Protein AF-Q5MGA3-F1 (afdb_monomer)

Mean predicted aligned error: 20.54 Å

pLDDT: mean 70.96, std 16.06, range [31.53, 93.5]

Foldseek 3Di:
DLLVLLVLLLVLLCQQAVDPPDRVDDDDPVLNVLSVLLNVLSVVVNVLVVVVLDDPVLSVLSNVLSNVLSVQLVVLSVQLVPDPDPVSVVVSNVSNSVSSNVSSVSSVVSVVVSVVSNVVVVVVCPPDDDDDDPVQPPPPHDPDPPDPDCPPVLVVVLCQQVVCLQPVDDDDDDDDDDPPPCSVVSVVVNCPDPVNVVSDLDDDDDDQDPDDPDDPQLVRLQVLLCVLCVLPPDDDDDDRDPDNVVSVVSSVCSSALEPPCPLVVQVVCLQDQEDEAEDDDDPRPGAHEYDLSNVVRLRHAEYHYNEEHEYRAHPAANANHAYDARYADDPPSCVSDQQYQYDEYEYEDPDADEPAPQQSNQNHQEYEYAYDDDPDAHDYDDPNRHHPNHNYYHYHPHPDDPVNVD

Structure (mmCIF, N/CA/C/O backbone):
data_AF-Q5MGA3-F1
#
_entry.id   AF-Q5MGA3-F1
#
loop_
_atom_site.group_PDB
_atom_site.id
_atom_site.type_symbol
_atom_site.label_atom_id
_atom_site.label_alt_id
_atom_site.label_comp_id
_atom_site.label_asym_id
_atom_site.label_entity_id
_atom_site.label_seq_id
_atom_site.pdbx_PDB_ins_code
_atom_site.Cartn_x
_atom_site.Cartn_y
_atom_site.Cartn_z
_atom_site.occupancy
_atom_site.B_iso_or_equiv
_atom_site.auth_seq_id
_atom_site.auth_comp_id
_atom_site.auth_asym_id
_atom_site.auth_atom_id
_atom_site.pdbx_PDB_model_num
ATOM 1 N N . MET A 1 1 ? 7.172 15.298 -18.989 1.00 65.19 1 MET A N 1
ATOM 2 C CA . MET A 1 1 ? 7.940 14.790 -20.156 1.00 65.19 1 MET A CA 1
ATOM 3 C C . MET A 1 1 ? 9.446 15.004 -20.006 1.00 65.19 1 MET A C 1
ATOM 5 O O . MET A 1 1 ? 10.179 14.067 -20.277 1.00 65.19 1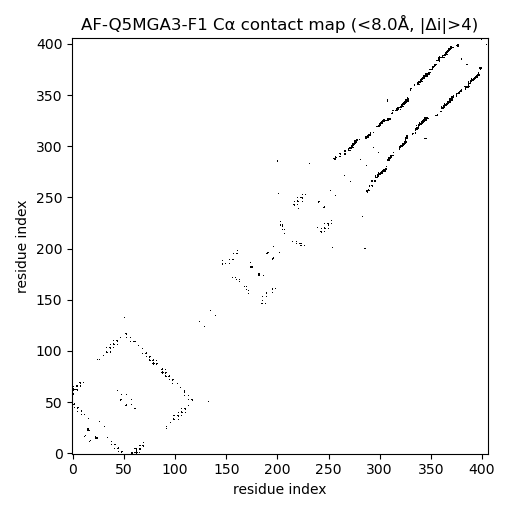 MET A O 1
ATOM 9 N N . ALA A 1 2 ? 9.919 16.161 -19.526 1.00 76.12 2 ALA A N 1
ATOM 10 C CA . ALA A 1 2 ? 11.350 16.419 -19.299 1.00 76.12 2 ALA A CA 1
ATOM 11 C C . ALA A 1 2 ? 12.043 15.404 -18.373 1.00 76.12 2 ALA A C 1
ATOM 13 O O . ALA A 1 2 ? 13.141 14.952 -18.671 1.00 76.12 2 ALA A O 1
ATOM 14 N N . CYS A 1 3 ? 11.366 14.981 -17.298 1.00 76.81 3 CYS A N 1
ATOM 15 C CA . CYS A 1 3 ? 11.883 13.967 -16.373 1.00 76.81 3 CYS A CA 1
ATOM 16 C C . CYS A 1 3 ? 12.154 12.619 -17.067 1.00 76.81 3 CYS A C 1
ATOM 18 O O . CYS A 1 3 ? 13.156 11.972 -16.783 1.00 76.81 3 CYS A O 1
ATOM 20 N N . VAL A 1 4 ? 11.301 12.220 -18.018 1.00 76.88 4 VAL A N 1
ATOM 21 C CA . VAL A 1 4 ? 11.466 10.964 -18.770 1.00 76.88 4 VAL A CA 1
ATOM 22 C C . VAL A 1 4 ? 12.689 11.044 -19.682 1.00 76.88 4 VAL A C 1
ATOM 24 O O . VAL A 1 4 ? 13.518 10.144 -19.642 1.00 76.88 4 VAL A O 1
ATOM 27 N N . ALA A 1 5 ? 12.841 12.144 -20.426 1.00 79.19 5 ALA A N 1
ATOM 28 C CA . ALA A 1 5 ? 13.996 12.362 -21.297 1.0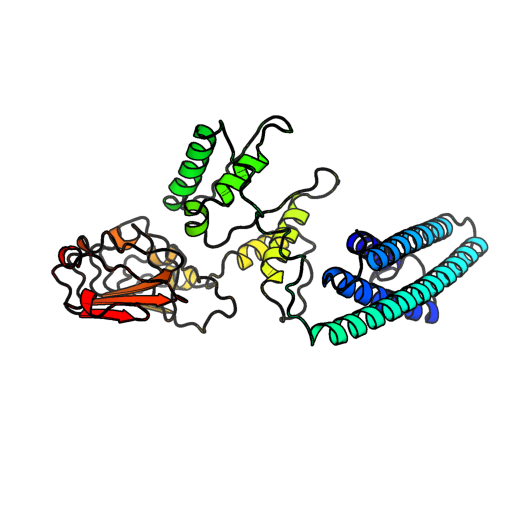0 79.19 5 ALA A CA 1
ATOM 29 C C . ALA A 1 5 ? 15.316 12.427 -20.503 1.00 79.19 5 ALA A C 1
ATOM 31 O O . ALA A 1 5 ? 16.281 11.761 -20.854 1.00 79.19 5 ALA A O 1
ATOM 32 N N . LEU A 1 6 ? 15.344 13.138 -19.367 1.00 85.62 6 LEU A N 1
ATOM 33 C CA . LEU A 1 6 ? 16.515 13.151 -18.479 1.00 85.62 6 LEU A CA 1
ATOM 34 C C . LEU A 1 6 ? 16.838 11.762 -17.919 1.00 85.62 6 LEU A C 1
ATOM 36 O O . LEU A 1 6 ? 18.006 11.407 -17.805 1.00 85.62 6 LEU A O 1
ATOM 40 N N . THR A 1 7 ? 15.818 10.978 -17.561 1.00 82.12 7 THR A N 1
ATOM 41 C CA . THR A 1 7 ? 16.013 9.618 -17.037 1.00 82.12 7 THR A CA 1
ATOM 42 C C . THR A 1 7 ? 16.616 8.700 -18.097 1.00 82.12 7 THR A C 1
ATOM 44 O O . THR A 1 7 ? 17.499 7.912 -17.765 1.00 82.12 7 THR A O 1
ATOM 47 N N . SER A 1 8 ? 16.173 8.833 -19.351 1.00 83.12 8 SER A N 1
ATOM 48 C CA . SER A 1 8 ? 16.707 8.092 -20.496 1.00 83.12 8 SER A CA 1
ATOM 49 C C . SER A 1 8 ? 18.181 8.440 -20.730 1.00 83.12 8 SER A C 1
ATOM 51 O O . SER A 1 8 ? 19.041 7.582 -20.539 1.00 83.12 8 SER A O 1
ATOM 53 N N . LEU A 1 9 ? 18.500 9.729 -20.896 1.00 86.31 9 LEU A N 1
ATOM 54 C CA . LEU A 1 9 ? 19.878 10.213 -21.032 1.00 86.31 9 LEU A CA 1
ATOM 55 C C . LEU A 1 9 ? 20.798 9.754 -19.882 1.00 86.31 9 LEU A C 1
ATOM 57 O O . LEU A 1 9 ? 21.919 9.299 -20.111 1.00 86.31 9 LEU A O 1
ATOM 61 N N . ILE A 1 10 ? 20.340 9.845 -18.628 1.00 84.25 10 ILE A N 1
ATOM 62 C CA . ILE A 1 10 ? 21.098 9.390 -17.449 1.00 84.25 10 ILE A CA 1
ATOM 63 C C . ILE A 1 10 ? 21.344 7.875 -17.497 1.00 84.25 10 ILE A C 1
ATOM 65 O O . ILE A 1 10 ? 22.423 7.420 -17.104 1.00 84.25 10 ILE A O 1
ATOM 69 N N . ALA A 1 11 ? 20.363 7.084 -17.939 1.00 81.81 11 ALA A N 1
ATOM 70 C CA . ALA A 1 11 ? 20.507 5.640 -18.087 1.00 81.81 11 ALA A CA 1
ATOM 71 C C . ALA A 1 11 ? 21.522 5.298 -19.185 1.00 81.81 11 ALA A C 1
ATOM 73 O O . ALA A 1 11 ? 22.436 4.513 -18.926 1.00 81.81 11 ALA A O 1
ATOM 74 N N . THR A 1 12 ? 21.437 5.959 -20.340 1.00 81.94 12 THR A N 1
ATOM 75 C CA . THR A 1 12 ? 22.392 5.839 -21.450 1.00 81.94 12 THR A CA 1
ATOM 76 C C . THR A 1 12 ? 23.810 6.174 -20.983 1.00 81.94 12 THR A C 1
ATOM 78 O O . THR A 1 12 ? 24.732 5.378 -21.151 1.00 81.94 12 THR A O 1
ATOM 81 N N . MET A 1 13 ? 23.992 7.266 -20.235 1.00 81.19 13 MET A N 1
ATOM 82 C CA . MET A 1 13 ? 25.298 7.606 -19.661 1.00 81.19 13 MET A CA 1
ATOM 83 C C . MET A 1 13 ? 25.831 6.556 -18.670 1.00 81.19 13 MET A C 1
ATOM 85 O O . MET A 1 13 ? 27.031 6.275 -18.649 1.00 81.19 13 MET A O 1
ATOM 89 N N . LYS A 1 14 ? 24.965 5.972 -17.830 1.00 79.62 14 LYS A N 1
ATOM 90 C CA . LYS A 1 14 ? 25.375 4.928 -16.874 1.00 79.62 14 LYS A CA 1
ATOM 91 C C . LYS A 1 14 ? 25.804 3.648 -17.577 1.00 79.62 14 LYS A C 1
ATOM 93 O O . LYS A 1 14 ? 26.812 3.057 -17.190 1.00 79.62 14 LYS A O 1
ATOM 98 N N . LEU A 1 15 ? 25.025 3.226 -18.570 1.00 77.50 15 LEU A N 1
ATOM 99 C CA . LEU A 1 15 ? 25.249 1.991 -19.311 1.00 77.50 15 LEU A CA 1
ATOM 100 C C . LEU A 1 15 ? 26.531 2.044 -20.137 1.00 77.50 15 LEU A C 1
ATOM 102 O O . LEU A 1 15 ? 27.230 1.037 -20.210 1.00 77.50 15 LEU A O 1
ATOM 106 N N . GLU A 1 16 ? 26.844 3.202 -20.710 1.00 75.19 16 GLU A N 1
ATOM 107 C CA . GLU A 1 16 ? 27.935 3.338 -21.675 1.00 75.19 16 GLU A CA 1
ATOM 108 C C . GLU A 1 16 ? 29.263 3.742 -21.018 1.00 75.19 16 GLU A C 1
ATOM 110 O O . GLU A 1 16 ? 30.326 3.292 -21.453 1.00 75.19 16 GLU A O 1
ATOM 115 N N . PHE A 1 17 ? 29.223 4.513 -19.919 1.00 73.88 17 PHE A N 1
ATOM 116 C CA . PHE A 1 17 ? 30.431 5.104 -19.324 1.00 73.88 17 PHE A CA 1
ATOM 117 C C . PHE A 1 17 ? 30.725 4.721 -17.866 1.00 73.88 17 PHE A C 1
ATOM 119 O O . PHE A 1 17 ? 31.866 4.863 -17.433 1.00 73.88 17 PHE A O 1
ATOM 126 N N . LEU A 1 18 ? 29.740 4.267 -17.079 1.00 66.88 18 LEU A N 1
ATOM 127 C CA . LEU A 1 18 ? 29.891 4.081 -15.621 1.00 66.88 18 LEU A CA 1
ATOM 128 C C . LEU A 1 18 ? 29.802 2.614 -15.162 1.00 66.88 18 LEU A C 1
ATOM 130 O O . LEU A 1 18 ? 29.643 2.358 -13.965 1.00 66.88 18 LEU A O 1
ATOM 134 N N . GLN A 1 19 ? 29.909 1.639 -16.072 1.00 64.19 19 GLN A N 1
ATOM 135 C CA . GLN A 1 19 ? 29.886 0.226 -15.685 1.00 64.19 19 GLN A CA 1
ATOM 136 C C . GLN A 1 19 ? 31.168 -0.193 -14.932 1.00 64.19 19 GLN A C 1
ATOM 138 O O . GLN A 1 19 ? 32.265 0.061 -15.429 1.00 64.19 19 GLN A O 1
ATOM 143 N N . PRO A 1 20 ? 31.064 -0.888 -13.776 1.00 49.16 20 PRO A N 1
ATOM 144 C CA . PRO A 1 20 ? 32.208 -1.171 -12.898 1.00 49.16 20 PRO A CA 1
ATOM 145 C C . PRO A 1 20 ? 33.305 -2.057 -13.499 1.00 49.16 20 PRO A C 1
ATOM 147 O O . PRO A 1 20 ? 34.443 -1.986 -13.047 1.00 49.16 20 PRO A O 1
ATOM 150 N N . ASN A 1 21 ? 32.967 -2.905 -14.478 1.00 48.94 21 ASN A N 1
ATOM 151 C CA . ASN A 1 21 ? 33.844 -3.999 -14.906 1.00 48.94 21 ASN A CA 1
ATOM 152 C C . ASN A 1 21 ? 34.316 -3.914 -16.368 1.00 48.94 21 ASN A C 1
ATOM 154 O O . ASN A 1 21 ? 35.227 -4.662 -16.710 1.00 48.94 21 ASN A O 1
ATOM 158 N N . ASN A 1 22 ? 33.739 -3.043 -17.215 1.00 52.38 22 ASN A N 1
ATOM 159 C CA . ASN A 1 22 ? 34.239 -2.757 -18.573 1.00 52.38 22 ASN A CA 1
ATOM 160 C C . ASN A 1 22 ? 33.466 -1.579 -19.230 1.00 52.38 22 ASN A C 1
ATOM 162 O O . ASN A 1 22 ? 32.381 -1.812 -19.771 1.00 52.38 22 ASN A O 1
ATOM 166 N N . PRO A 1 23 ? 33.936 -0.317 -19.188 1.00 59.00 23 PRO A N 1
ATOM 167 C CA . PRO A 1 23 ? 33.303 0.752 -19.965 1.00 59.00 23 PRO A CA 1
ATOM 168 C C . PRO A 1 23 ? 33.472 0.470 -21.467 1.00 59.00 23 PRO A C 1
ATOM 170 O O . PRO A 1 23 ? 34.560 0.110 -21.913 1.00 59.00 23 PRO A O 1
ATOM 173 N N . ARG A 1 24 ? 32.400 0.623 -22.259 1.00 58.84 24 ARG A N 1
ATOM 174 C CA . ARG A 1 24 ? 32.418 0.329 -23.710 1.00 58.84 24 ARG A CA 1
ATOM 175 C C . ARG A 1 24 ? 33.374 1.236 -24.488 1.00 58.84 24 ARG A C 1
ATOM 177 O O . ARG A 1 24 ? 33.885 0.838 -25.532 1.00 58.84 24 ARG A O 1
ATOM 184 N N . VAL A 1 25 ? 33.640 2.427 -23.956 1.00 61.72 25 VAL A N 1
ATOM 185 C CA . VAL A 1 25 ? 34.595 3.399 -24.490 1.00 61.72 25 VAL A CA 1
ATOM 186 C C . VAL A 1 25 ? 35.642 3.684 -23.413 1.00 61.72 25 VAL A C 1
ATOM 188 O O . VAL A 1 25 ? 35.304 4.152 -22.326 1.00 61.72 25 VAL A O 1
ATOM 191 N N . SER A 1 26 ? 36.916 3.397 -23.699 1.00 59.28 26 SER A N 1
ATOM 192 C CA . SER A 1 26 ? 38.030 3.817 -22.841 1.00 59.28 26 SER A CA 1
ATOM 193 C C . SER A 1 26 ? 38.243 5.314 -23.038 1.00 59.28 26 SER A C 1
ATOM 195 O O . SER A 1 26 ? 38.605 5.765 -24.123 1.00 59.28 26 SER A O 1
ATOM 197 N N . LEU A 1 27 ? 37.939 6.077 -21.997 1.00 63.12 27 LEU A N 1
ATOM 198 C CA . LEU A 1 27 ? 38.057 7.525 -21.972 1.00 63.12 27 LEU A CA 1
ATOM 199 C C . LEU A 1 27 ? 39.244 7.921 -21.093 1.00 63.12 27 LEU A C 1
ATOM 201 O O . LEU A 1 27 ? 39.530 7.242 -20.105 1.00 63.12 27 LEU A O 1
ATOM 205 N N . ASP A 1 28 ? 39.930 9.002 -21.461 1.00 66.12 28 ASP A N 1
ATOM 206 C CA . ASP A 1 28 ? 41.010 9.561 -20.650 1.00 66.12 28 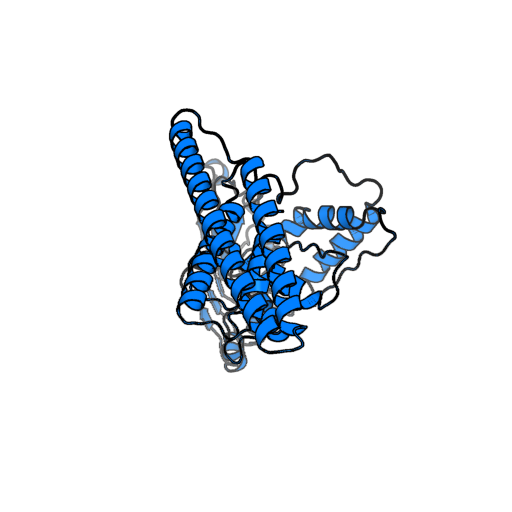ASP A CA 1
ATOM 207 C C . ASP A 1 28 ? 40.492 10.155 -19.321 1.00 66.12 28 ASP A C 1
ATOM 209 O O . ASP A 1 28 ? 39.285 10.285 -19.074 1.00 66.12 28 ASP A O 1
ATOM 213 N N . ASP A 1 29 ? 41.421 10.497 -18.428 1.00 65.12 29 ASP A N 1
ATOM 214 C CA . ASP A 1 29 ? 41.095 11.006 -17.092 1.00 65.12 29 ASP A CA 1
ATOM 215 C C . ASP A 1 29 ? 40.294 12.326 -17.131 1.00 65.12 29 ASP A C 1
ATOM 217 O O . ASP A 1 29 ? 39.472 12.582 -16.245 1.00 65.12 29 ASP A O 1
ATOM 221 N N . GLU A 1 30 ? 40.473 13.145 -18.171 1.00 64.56 30 GLU A N 1
ATOM 222 C CA . GLU A 1 30 ? 39.774 14.421 -18.362 1.00 64.56 30 GLU A CA 1
ATOM 223 C C . GLU A 1 30 ? 38.313 14.200 -18.791 1.00 64.56 30 GLU A C 1
ATOM 225 O O . GLU A 1 30 ? 37.381 14.763 -18.208 1.00 64.56 30 GLU A O 1
ATOM 230 N N . ALA A 1 31 ? 38.081 13.285 -19.728 1.00 64.44 31 ALA A N 1
ATOM 231 C CA . ALA A 1 31 ? 36.763 12.840 -20.159 1.00 64.44 31 ALA A CA 1
ATOM 232 C C . ALA A 1 31 ? 35.966 12.185 -19.017 1.00 64.44 31 ALA A C 1
ATOM 234 O O . ALA A 1 31 ? 34.761 12.418 -18.876 1.00 64.44 31 ALA A O 1
ATOM 235 N N . SER A 1 32 ? 36.638 11.426 -18.147 1.00 68.94 32 SER A N 1
ATOM 236 C CA . SER A 1 32 ? 36.038 10.825 -16.948 1.00 68.94 32 SER A CA 1
ATOM 237 C C . SER A 1 32 ? 35.524 11.878 -15.955 1.00 68.94 32 SER A C 1
ATOM 239 O O . SER A 1 32 ? 34.440 11.733 -15.374 1.00 68.94 32 SER A O 1
ATOM 241 N N . LEU A 1 33 ? 36.262 12.980 -15.777 1.00 69.06 33 LEU A N 1
ATOM 242 C CA . LEU A 1 33 ? 35.841 14.110 -14.942 1.00 69.06 33 LEU A CA 1
ATOM 243 C C . LEU A 1 33 ? 34.650 14.858 -15.552 1.00 69.06 33 LEU A C 1
ATOM 245 O O . LEU A 1 33 ? 33.689 15.164 -14.835 1.00 69.06 33 LEU A O 1
ATOM 249 N N . SER A 1 34 ? 34.673 15.092 -16.864 1.00 69.00 34 SER A N 1
ATOM 250 C CA . SER A 1 34 ? 33.577 15.733 -17.601 1.00 69.00 34 SER A CA 1
ATOM 251 C C . SER A 1 34 ? 32.277 14.927 -17.518 1.00 69.00 34 SER A C 1
ATOM 253 O O . SER A 1 34 ? 31.220 15.494 -17.239 1.00 69.00 34 SER A O 1
ATOM 255 N N . ILE A 1 35 ? 32.348 13.596 -17.619 1.00 77.50 35 ILE A N 1
ATOM 256 C CA . ILE A 1 35 ? 31.186 12.704 -17.465 1.00 77.50 35 ILE A CA 1
ATOM 257 C C . ILE A 1 35 ? 30.608 12.767 -16.056 1.00 77.50 35 ILE A C 1
ATOM 259 O O . ILE A 1 35 ? 29.394 12.896 -15.893 1.00 77.50 35 ILE A O 1
ATOM 263 N N . LYS A 1 36 ? 31.453 12.719 -15.020 1.00 79.25 36 LYS A N 1
ATOM 264 C CA . LYS A 1 36 ? 30.997 12.840 -13.624 1.00 79.25 36 LYS A CA 1
ATOM 265 C C . LYS A 1 36 ? 30.353 14.203 -13.358 1.00 79.25 36 LYS A C 1
ATOM 267 O O . LYS A 1 36 ? 29.347 14.282 -12.650 1.00 79.25 36 LYS A O 1
ATOM 272 N N . SER A 1 37 ? 30.910 15.267 -13.936 1.00 81.69 37 SER A N 1
ATOM 273 C CA . SER A 1 37 ? 30.368 16.627 -13.854 1.00 81.69 37 SER A CA 1
ATOM 274 C C . SER A 1 37 ? 28.996 16.732 -14.524 1.00 81.69 37 SER A C 1
ATOM 276 O O . SER A 1 37 ? 28.043 17.203 -13.897 1.00 81.69 37 SER A O 1
ATOM 278 N N . LEU A 1 38 ? 28.864 16.229 -15.757 1.00 85.19 38 LEU A N 1
ATOM 279 C CA . LEU A 1 38 ? 27.597 16.175 -16.486 1.00 85.19 38 LEU A CA 1
ATOM 280 C C . LEU A 1 38 ? 26.558 15.355 -15.716 1.00 85.19 38 LEU A C 1
ATOM 282 O O . LEU A 1 38 ? 25.461 15.842 -15.463 1.00 85.19 38 LEU A O 1
ATOM 286 N N . PHE A 1 39 ? 26.928 14.167 -15.241 1.00 83.50 39 PHE A N 1
ATOM 287 C CA . PHE A 1 39 ? 26.046 13.298 -14.466 1.00 83.50 39 PHE A CA 1
ATOM 288 C C . PHE A 1 39 ? 25.481 13.999 -13.221 1.00 83.50 39 PHE A C 1
ATOM 290 O O . PHE A 1 39 ? 24.280 13.936 -12.940 1.00 83.50 39 PHE A O 1
ATOM 297 N N . LYS A 1 40 ? 26.336 14.729 -12.493 1.00 85.50 40 LYS A N 1
ATOM 298 C CA . LYS A 1 40 ? 25.916 15.530 -11.339 1.00 85.50 40 LYS A CA 1
ATOM 299 C C . LYS A 1 40 ? 24.920 16.622 -11.742 1.00 85.50 40 LYS A C 1
ATOM 301 O O . LYS A 1 40 ? 23.915 16.795 -11.058 1.00 85.50 40 LYS A O 1
ATOM 306 N N . LYS A 1 41 ? 25.165 17.333 -12.848 1.00 89.31 41 LYS A N 1
ATOM 307 C CA . LYS A 1 41 ? 24.272 18.394 -13.351 1.00 89.31 41 LYS A CA 1
ATOM 308 C C . LYS A 1 41 ? 22.923 17.846 -13.817 1.00 89.31 41 LYS A C 1
ATOM 310 O O . LYS A 1 41 ? 21.895 18.423 -13.476 1.00 89.31 41 LYS A O 1
ATOM 315 N N . LEU A 1 42 ? 22.915 16.719 -14.530 1.00 88.19 42 LEU A N 1
ATOM 316 C CA . LEU A 1 42 ? 21.689 16.036 -14.953 1.00 88.19 42 LEU A CA 1
ATOM 317 C C . LEU A 1 42 ? 20.865 15.572 -13.751 1.00 88.19 42 LEU A C 1
ATOM 319 O O . LEU A 1 42 ? 19.655 15.770 -13.736 1.00 88.19 42 LEU A O 1
ATOM 323 N N . SER A 1 43 ? 21.521 15.047 -12.711 1.00 85.75 43 SER A N 1
ATOM 324 C CA . SER A 1 43 ? 20.856 14.674 -11.455 1.00 85.75 43 SER A CA 1
ATOM 325 C C . SER A 1 43 ? 20.219 15.891 -10.770 1.00 85.75 43 SER A C 1
ATOM 327 O O . SER A 1 43 ? 19.096 15.813 -10.280 1.00 85.75 43 SER A O 1
ATOM 329 N N . SER A 1 44 ? 20.895 17.047 -10.781 1.00 87.31 44 SER A N 1
ATOM 330 C CA . SER A 1 44 ? 20.332 18.303 -10.263 1.00 87.31 44 SER A CA 1
ATOM 331 C C . SER A 1 44 ? 19.143 18.815 -11.088 1.00 87.31 44 SER A C 1
ATOM 333 O O . SER A 1 44 ? 18.175 19.302 -10.511 1.00 87.31 44 SER A O 1
ATOM 335 N N . LEU A 1 45 ? 19.178 18.690 -12.421 1.00 84.94 45 LEU A N 1
ATOM 336 C CA . LEU A 1 45 ? 18.034 19.029 -13.279 1.00 84.94 45 LEU A CA 1
ATOM 337 C C . LEU A 1 45 ? 16.860 18.067 -13.064 1.00 84.94 45 LEU A C 1
ATOM 339 O O . LEU A 1 45 ? 15.711 18.500 -13.057 1.00 84.94 45 LEU A O 1
ATOM 343 N N . GLN A 1 46 ? 17.141 16.779 -12.860 1.00 84.44 46 GLN A N 1
ATOM 344 C CA . GLN A 1 46 ? 16.125 15.767 -12.591 1.00 84.44 46 GLN A CA 1
ATOM 345 C C . GLN A 1 46 ? 15.395 16.055 -11.274 1.00 84.44 46 GLN A C 1
ATOM 347 O O . GLN A 1 46 ? 14.167 16.072 -11.273 1.00 84.44 46 GLN A O 1
ATOM 352 N N . ALA A 1 47 ? 16.131 16.374 -10.204 1.00 84.94 47 ALA A N 1
ATOM 353 C CA . ALA A 1 47 ? 15.550 16.795 -8.929 1.00 84.94 47 ALA A CA 1
ATOM 354 C C . ALA A 1 47 ? 14.682 18.058 -9.087 1.00 84.94 47 ALA A C 1
ATOM 356 O O . ALA A 1 47 ? 13.531 18.080 -8.660 1.00 84.94 47 ALA A O 1
ATOM 357 N N . PHE A 1 48 ? 15.181 19.072 -9.804 1.00 81.56 48 PHE A N 1
ATOM 358 C CA . PHE A 1 48 ? 14.430 20.304 -10.068 1.00 81.56 48 PHE A CA 1
ATOM 359 C C . PHE A 1 48 ? 13.101 20.054 -10.809 1.00 81.56 48 PHE A C 1
ATOM 361 O O . PHE A 1 48 ? 12.067 20.616 -10.455 1.00 81.56 48 PHE A O 1
ATOM 368 N N . VAL A 1 49 ? 13.100 19.190 -11.830 1.00 77.81 49 VAL A N 1
ATOM 369 C CA . VAL A 1 49 ? 11.874 18.837 -12.568 1.00 77.81 49 VAL A CA 1
ATOM 370 C C . VAL A 1 49 ? 10.923 17.991 -11.709 1.00 77.81 49 VAL A C 1
ATOM 372 O O . VAL A 1 49 ? 9.706 18.125 -11.836 1.00 77.81 49 VAL A O 1
ATOM 375 N N . GLN A 1 50 ? 11.445 17.129 -10.832 1.00 74.81 50 GLN A N 1
ATOM 376 C CA . GLN A 1 50 ? 10.641 16.301 -9.923 1.00 74.81 50 GLN A CA 1
ATOM 377 C C . GLN A 1 50 ? 9.926 17.132 -8.849 1.00 74.81 50 GLN A C 1
ATOM 379 O O . GLN A 1 50 ? 8.770 16.849 -8.542 1.00 74.81 50 GLN A O 1
ATOM 384 N N . GLU A 1 51 ? 10.545 18.211 -8.368 1.00 68.38 51 GLU A N 1
ATOM 385 C CA . GLU A 1 51 ? 9.941 19.164 -7.424 1.00 68.38 51 GLU A CA 1
ATOM 386 C C . GLU A 1 51 ? 8.825 20.039 -8.043 1.00 68.38 51 GLU A C 1
ATOM 388 O O . GLU A 1 51 ? 8.235 20.867 -7.348 1.00 68.38 51 GLU A O 1
ATOM 393 N N . LYS A 1 52 ? 8.515 19.886 -9.346 1.00 61.16 52 LYS A N 1
ATOM 394 C CA . LYS A 1 52 ? 7.543 20.708 -10.108 1.00 61.16 52 LYS A CA 1
ATOM 395 C C . LYS A 1 52 ? 7.732 22.223 -9.903 1.00 61.16 52 LYS A C 1
ATOM 397 O O . LYS A 1 52 ? 6.770 22.993 -9.930 1.00 61.16 52 LYS A O 1
ATOM 402 N N . SER A 1 53 ? 8.975 22.660 -9.706 1.00 55.25 53 SER A N 1
ATOM 403 C CA . SER A 1 53 ? 9.337 24.043 -9.368 1.00 55.25 53 SER A CA 1
ATOM 404 C C . SER A 1 53 ? 9.675 24.912 -10.595 1.00 55.25 53 SER A C 1
ATOM 406 O O . SER A 1 53 ? 10.066 26.072 -10.451 1.00 55.25 53 SER A O 1
ATOM 408 N N . GLY A 1 54 ? 9.501 24.377 -11.812 1.00 59.53 54 GLY A N 1
ATOM 409 C CA . GLY A 1 54 ? 9.803 25.043 -13.083 1.00 59.53 54 GLY A CA 1
ATOM 410 C C . GLY A 1 54 ? 8.579 25.531 -13.866 1.00 59.53 54 GLY A C 1
ATOM 411 O O . GLY A 1 54 ? 7.465 25.034 -13.719 1.00 59.53 54 GLY A O 1
ATOM 412 N N . THR A 1 55 ? 8.787 26.512 -14.750 1.00 72.19 55 THR A N 1
ATOM 413 C CA . THR A 1 55 ? 7.768 26.928 -15.724 1.00 72.19 55 THR A CA 1
ATOM 414 C C . THR A 1 55 ? 7.644 25.889 -16.842 1.00 72.19 55 THR A C 1
ATOM 416 O O . THR A 1 55 ? 8.618 25.228 -17.205 1.00 72.19 55 THR A O 1
ATOM 419 N N . ARG A 1 56 ? 6.460 25.781 -17.460 1.00 77.19 56 ARG A N 1
ATOM 420 C CA . ARG A 1 56 ? 6.214 24.869 -18.596 1.00 77.19 56 ARG A CA 1
ATOM 421 C C . ARG A 1 56 ? 7.198 25.086 -19.757 1.00 77.19 56 ARG A C 1
ATOM 423 O O . ARG A 1 56 ? 7.531 24.141 -20.462 1.00 77.19 56 ARG A O 1
ATOM 430 N N . GLU A 1 57 ? 7.678 26.315 -19.945 1.00 77.56 57 GLU A N 1
ATOM 431 C CA . GLU A 1 57 ? 8.700 26.651 -20.943 1.00 77.56 57 GLU A CA 1
ATOM 432 C C . GLU A 1 57 ? 10.078 26.077 -20.586 1.00 77.56 57 GLU A C 1
ATOM 434 O O . GLU A 1 57 ? 10.747 25.504 -21.445 1.00 77.56 57 GLU A O 1
ATOM 439 N N . LEU A 1 58 ? 10.491 26.180 -19.319 1.00 82.31 58 LEU A N 1
ATOM 440 C CA . LEU A 1 58 ? 11.754 25.609 -18.858 1.00 82.31 58 LEU A CA 1
ATOM 441 C C . LEU A 1 58 ? 11.728 24.078 -18.921 1.00 82.31 58 LEU A C 1
ATOM 443 O O . LEU A 1 58 ? 12.708 23.471 -19.340 1.00 82.31 58 LEU A O 1
ATOM 447 N N . GLU A 1 59 ? 10.601 23.450 -18.580 1.00 82.31 59 GLU A N 1
ATOM 448 C CA . GLU A 1 59 ? 10.442 22.003 -18.744 1.00 82.31 59 GLU A CA 1
ATOM 449 C C . GLU A 1 59 ? 10.589 21.565 -20.206 1.00 82.31 59 GLU A C 1
ATOM 451 O O . GLU A 1 59 ? 11.224 20.547 -20.473 1.00 82.31 59 GLU A O 1
ATOM 456 N N . MET A 1 60 ? 10.049 22.321 -21.168 1.00 81.62 60 MET A N 1
ATOM 457 C CA . MET A 1 60 ? 10.249 22.016 -22.590 1.00 81.62 60 MET A CA 1
ATOM 458 C C . MET A 1 60 ? 11.726 22.128 -22.980 1.00 81.62 60 MET A C 1
ATOM 460 O O . MET A 1 60 ? 12.254 21.193 -23.569 1.00 81.62 60 MET A O 1
ATOM 464 N N . LYS A 1 61 ? 12.425 23.189 -22.554 1.00 86.38 61 LYS A N 1
ATOM 465 C CA . LYS A 1 61 ? 13.866 23.353 -22.819 1.00 86.38 61 LYS A CA 1
ATOM 466 C C . LYS A 1 61 ? 14.707 22.223 -22.221 1.00 86.38 61 LYS A C 1
ATOM 468 O O . LYS A 1 61 ? 15.611 21.728 -22.882 1.00 86.38 61 LYS A O 1
ATOM 473 N N . ILE A 1 62 ? 14.392 21.782 -21.000 1.00 88.31 62 ILE A N 1
ATOM 474 C CA 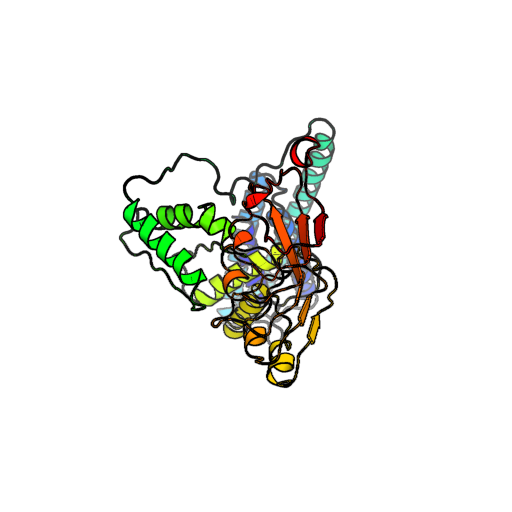. ILE A 1 62 ? 15.084 20.660 -20.346 1.00 88.31 62 ILE A CA 1
ATOM 475 C C . ILE A 1 62 ? 14.808 19.338 -21.075 1.00 88.31 62 ILE A C 1
ATOM 477 O O . ILE A 1 62 ? 15.719 18.530 -21.238 1.00 88.31 62 ILE A O 1
ATOM 481 N N . ARG A 1 63 ? 13.565 19.108 -21.520 1.00 89.88 63 ARG A N 1
ATOM 482 C CA . ARG A 1 63 ? 13.208 17.917 -22.301 1.00 89.88 63 ARG A CA 1
ATOM 483 C C . ARG A 1 63 ? 13.968 17.874 -23.622 1.00 89.88 63 ARG A C 1
ATOM 485 O O . ARG A 1 63 ? 14.545 16.843 -23.938 1.00 89.88 63 ARG A O 1
ATOM 492 N N . ASP A 1 64 ? 13.925 18.968 -24.374 1.00 87.50 64 ASP A N 1
ATOM 493 C CA . ASP A 1 64 ? 14.484 19.027 -25.723 1.00 87.50 64 ASP A CA 1
ATOM 494 C C . ASP A 1 64 ? 16.017 18.914 -25.664 1.00 87.50 64 ASP A C 1
ATOM 496 O O . ASP A 1 64 ? 16.603 18.165 -26.437 1.00 87.50 64 ASP A O 1
ATOM 500 N N . PHE A 1 65 ? 16.653 19.532 -24.659 1.00 93.50 65 PHE A N 1
ATOM 501 C CA . PHE A 1 65 ? 18.066 19.306 -24.341 1.00 93.50 65 PHE A CA 1
ATOM 502 C C . PHE A 1 65 ? 18.384 17.826 -24.086 1.00 93.50 65 PHE A C 1
ATOM 504 O O . PHE A 1 65 ? 19.364 17.314 -24.621 1.00 93.50 65 PHE A O 1
ATOM 511 N N . ALA A 1 66 ? 17.588 17.147 -23.254 1.00 88.38 66 ALA A N 1
ATOM 512 C CA . ALA A 1 66 ? 17.879 15.773 -22.861 1.00 88.38 66 ALA A CA 1
ATOM 513 C C . ALA A 1 66 ? 17.771 14.793 -24.040 1.00 88.38 66 ALA A C 1
ATOM 515 O O . ALA A 1 66 ? 18.644 13.945 -24.182 1.00 88.38 66 ALA A O 1
ATOM 516 N N . LEU A 1 67 ? 16.752 14.952 -24.894 1.00 81.31 67 LEU A N 1
ATOM 517 C CA . LEU A 1 67 ? 16.583 14.134 -26.100 1.00 81.31 67 LEU A CA 1
ATOM 518 C C . LEU A 1 67 ? 17.705 14.385 -27.115 1.00 81.31 67 LEU A C 1
ATOM 520 O O . LEU A 1 67 ? 18.327 13.441 -27.584 1.00 81.31 67 LEU A O 1
ATOM 524 N N . GLU A 1 68 ? 18.023 15.651 -27.395 1.00 89.12 68 GLU A N 1
ATOM 525 C CA . GLU A 1 68 ? 19.081 16.004 -28.350 1.00 89.12 68 GLU A CA 1
ATOM 526 C C . GLU A 1 68 ? 20.460 15.509 -27.885 1.00 89.12 68 GLU A C 1
ATOM 528 O O . GLU A 1 68 ? 21.263 15.013 -28.676 1.00 89.12 68 GLU A O 1
ATOM 533 N N . ALA A 1 69 ? 20.755 15.631 -26.587 1.00 89.38 69 ALA A N 1
ATOM 534 C CA . ALA A 1 69 ? 22.005 15.134 -26.028 1.00 89.38 69 ALA A CA 1
ATOM 535 C C . ALA A 1 69 ? 22.090 13.602 -26.103 1.00 89.38 69 ALA A C 1
ATOM 537 O O . ALA A 1 69 ? 23.152 13.076 -26.434 1.00 89.38 69 ALA A O 1
ATOM 538 N N . GLU A 1 70 ? 20.993 12.896 -25.819 1.00 88.50 70 GLU A N 1
ATOM 539 C CA . GLU A 1 70 ? 20.924 11.434 -25.884 1.00 88.50 70 GLU A CA 1
ATOM 540 C C . GLU A 1 70 ? 21.142 10.933 -27.311 1.00 88.50 70 GLU A C 1
ATOM 542 O O . GLU A 1 70 ? 22.083 10.171 -27.539 1.00 88.50 70 GLU A O 1
ATOM 547 N N . ASP A 1 71 ? 20.390 11.462 -28.279 1.00 86.06 71 ASP A N 1
ATOM 548 C CA . ASP A 1 71 ? 20.513 11.102 -29.694 1.00 86.06 71 ASP A CA 1
ATOM 549 C C . ASP A 1 71 ? 21.950 11.313 -30.197 1.00 86.06 71 ASP A C 1
ATOM 551 O O . ASP A 1 71 ? 22.557 10.442 -30.823 1.00 86.06 71 ASP A O 1
ATOM 555 N N . ARG A 1 72 ? 22.558 12.463 -29.884 1.00 88.19 72 ARG A N 1
ATOM 556 C CA . ARG A 1 72 ? 23.927 12.777 -30.323 1.00 88.19 72 ARG A CA 1
ATOM 557 C C . ARG A 1 72 ? 24.975 11.859 -29.694 1.00 88.19 72 ARG A C 1
ATOM 559 O O . ARG A 1 72 ? 25.942 11.495 -30.374 1.00 88.19 72 ARG A O 1
ATOM 566 N N . ILE A 1 73 ? 24.800 11.488 -28.426 1.00 86.50 73 ILE A N 1
ATOM 567 C CA . ILE A 1 73 ? 25.678 10.542 -27.725 1.00 86.50 73 ILE A CA 1
ATOM 568 C C . ILE A 1 73 ? 25.541 9.147 -28.342 1.00 86.50 73 ILE A C 1
ATOM 570 O O . ILE A 1 73 ? 26.555 8.544 -28.697 1.00 86.50 73 ILE A O 1
ATOM 574 N N . GLU A 1 74 ? 24.318 8.661 -28.550 1.00 84.06 74 GLU A N 1
ATOM 575 C CA . GLU A 1 74 ? 24.050 7.346 -29.145 1.00 84.06 74 GLU A CA 1
ATOM 576 C C . GLU A 1 74 ? 24.582 7.227 -30.578 1.00 84.06 74 GLU A C 1
ATOM 578 O O . GLU A 1 74 ? 25.175 6.206 -30.948 1.00 84.06 74 GLU A O 1
ATOM 583 N N . ILE A 1 75 ? 24.456 8.289 -31.379 1.00 82.62 75 ILE A N 1
ATOM 584 C CA . ILE A 1 75 ? 25.003 8.338 -32.740 1.00 82.62 75 ILE A CA 1
ATOM 585 C C . ILE A 1 75 ? 26.531 8.211 -32.718 1.00 82.62 75 ILE A C 1
ATOM 587 O O . ILE A 1 75 ? 27.095 7.448 -33.505 1.00 82.62 75 ILE A O 1
ATOM 591 N N . GLN A 1 76 ? 27.236 8.932 -31.835 1.00 84.19 76 GLN A N 1
ATOM 592 C CA . GLN A 1 76 ? 28.700 8.823 -31.788 1.00 84.19 76 GLN A CA 1
ATOM 593 C C . GLN A 1 76 ? 29.184 7.511 -31.175 1.00 84.19 76 GLN A C 1
ATOM 595 O O . GLN A 1 76 ? 30.205 6.991 -31.623 1.00 84.19 76 GLN A O 1
ATOM 600 N N . LEU A 1 77 ? 28.447 6.937 -30.224 1.00 82.25 77 LEU A N 1
ATOM 601 C CA . LEU A 1 77 ? 28.718 5.589 -29.726 1.00 82.25 77 LEU A CA 1
ATOM 602 C C . LEU A 1 77 ? 28.561 4.546 -30.835 1.00 82.25 77 LEU A C 1
ATOM 604 O O . LEU A 1 77 ? 29.435 3.700 -31.012 1.00 82.25 77 LEU A O 1
ATOM 608 N N . SER A 1 78 ? 27.511 4.658 -31.650 1.00 82.19 78 SER A N 1
ATOM 609 C CA . SER A 1 78 ? 27.318 3.797 -32.820 1.00 82.19 78 SER A CA 1
ATOM 610 C C . SER A 1 78 ? 28.472 3.939 -33.816 1.00 82.19 78 SER A C 1
ATOM 612 O O . SER A 1 78 ? 29.018 2.937 -34.271 1.00 82.19 78 SER A O 1
ATOM 614 N N . ASN A 1 79 ? 28.918 5.167 -34.100 1.00 81.31 79 ASN A N 1
ATOM 615 C CA . ASN A 1 79 ? 30.078 5.410 -34.966 1.00 81.31 79 ASN A CA 1
ATOM 616 C C . ASN A 1 79 ? 31.380 4.834 -34.393 1.00 81.31 79 ASN A C 1
ATOM 618 O O . ASN A 1 79 ? 32.210 4.343 -35.152 1.00 81.31 79 ASN A O 1
ATOM 622 N N . PHE A 1 80 ? 31.564 4.881 -33.071 1.00 80.19 80 PHE A N 1
ATOM 623 C CA . PHE A 1 80 ? 32.719 4.288 -32.397 1.00 80.19 80 PHE A CA 1
ATOM 624 C C . PHE A 1 80 ? 32.719 2.760 -32.522 1.00 80.19 80 PHE A C 1
ATOM 626 O O . PHE A 1 80 ? 33.758 2.170 -32.806 1.00 80.19 80 PHE A O 1
ATOM 633 N N . VAL A 1 81 ? 31.554 2.123 -32.360 1.00 77.44 81 VAL A N 1
ATOM 634 C CA . VAL A 1 81 ? 31.391 0.664 -32.486 1.00 77.44 81 VAL A CA 1
ATOM 635 C C . VAL A 1 81 ? 31.554 0.192 -33.935 1.00 77.44 81 VAL A C 1
ATOM 637 O O . VAL A 1 81 ? 32.091 -0.887 -34.169 1.00 77.44 81 VAL A O 1
ATOM 640 N N . LEU A 1 82 ? 31.112 0.991 -34.909 1.00 80.50 82 LEU A N 1
ATOM 641 C CA . LEU A 1 82 ? 31.158 0.662 -36.340 1.00 80.50 82 LEU A CA 1
ATOM 642 C C . LEU A 1 82 ? 32.463 1.092 -37.037 1.00 80.50 82 LEU A C 1
ATOM 644 O O . LEU A 1 82 ? 32.595 0.914 -38.250 1.00 80.50 82 LEU A O 1
ATOM 648 N N . ALA A 1 83 ? 33.418 1.677 -36.311 1.00 83.69 83 ALA A N 1
ATOM 649 C CA . ALA A 1 83 ? 34.679 2.132 -36.881 1.00 83.69 83 ALA A CA 1
ATOM 650 C C . ALA A 1 83 ? 35.522 0.952 -37.402 1.00 83.69 83 ALA A C 1
ATOM 652 O O . ALA A 1 83 ? 35.813 0.001 -36.681 1.00 83.69 83 ALA A O 1
ATOM 653 N N . ASN A 1 84 ? 35.964 1.038 -38.661 1.00 80.25 84 ASN A N 1
ATOM 654 C CA . ASN A 1 84 ? 36.724 -0.032 -39.323 1.00 80.25 84 ASN A CA 1
ATOM 655 C C . ASN A 1 84 ? 38.235 0.012 -39.031 1.00 80.25 84 ASN A C 1
ATOM 657 O O . ASN A 1 84 ? 38.968 -0.900 -39.414 1.00 80.25 84 ASN A O 1
ATOM 661 N N . ASN A 1 85 ? 38.724 1.087 -38.410 1.00 87.69 85 ASN A N 1
ATOM 662 C CA . ASN A 1 85 ? 40.129 1.270 -38.064 1.00 87.69 85 ASN A CA 1
ATOM 663 C C . ASN A 1 85 ? 40.279 2.164 -36.816 1.00 87.69 85 ASN A C 1
ATOM 665 O O . ASN A 1 85 ? 39.348 2.858 -36.401 1.00 87.69 85 ASN A O 1
ATOM 669 N N . ALA A 1 86 ? 41.480 2.158 -36.235 1.00 79.94 86 ALA A N 1
ATOM 670 C CA . ALA A 1 86 ? 41.791 2.915 -35.023 1.00 79.94 86 ALA A CA 1
ATOM 671 C C . ALA A 1 86 ? 41.706 4.444 -35.213 1.00 79.94 86 ALA A C 1
ATOM 673 O O . ALA A 1 86 ? 41.455 5.167 -34.252 1.00 79.94 86 ALA A O 1
ATOM 674 N N . GLU A 1 87 ? 41.894 4.952 -36.435 1.00 84.94 87 GLU A N 1
ATOM 675 C CA . GLU A 1 87 ? 41.816 6.387 -36.728 1.00 84.94 87 GLU A CA 1
ATOM 676 C C . GLU A 1 87 ? 40.365 6.893 -36.679 1.00 84.94 87 GLU A C 1
ATOM 678 O O . GLU A 1 87 ? 40.078 7.935 -36.089 1.00 84.94 87 GLU A O 1
ATOM 683 N N . ASP A 1 88 ? 39.434 6.129 -37.244 1.00 81.31 88 ASP A N 1
ATOM 684 C CA . ASP A 1 88 ? 38.000 6.414 -37.227 1.00 81.31 88 ASP A CA 1
ATOM 685 C C . ASP A 1 88 ? 37.421 6.253 -35.818 1.00 81.31 88 ASP A C 1
ATOM 687 O O . ASP A 1 88 ? 36.609 7.072 -35.382 1.00 81.31 88 ASP A O 1
ATOM 691 N N . GLN A 1 89 ? 37.912 5.265 -35.065 1.00 78.88 89 GLN A N 1
ATOM 692 C CA . GLN A 1 89 ? 37.565 5.076 -33.659 1.00 78.88 89 GLN A CA 1
ATOM 693 C C . GLN A 1 89 ? 38.034 6.264 -32.804 1.00 78.88 89 GLN A C 1
ATOM 695 O O . GLN A 1 89 ? 37.272 6.786 -31.986 1.00 78.88 89 GLN A O 1
ATOM 700 N N . GLN A 1 90 ? 39.253 6.758 -33.042 1.00 81.94 90 GLN A N 1
ATOM 701 C CA . GLN A 1 90 ? 39.781 7.944 -32.369 1.00 81.94 90 GLN A CA 1
ATOM 702 C C . GLN A 1 90 ? 38.983 9.208 -32.725 1.00 81.94 90 GLN A C 1
ATOM 704 O O . GLN A 1 90 ? 38.659 9.999 -31.839 1.00 81.94 90 GLN A O 1
ATOM 709 N N . LYS A 1 91 ? 38.601 9.389 -33.998 1.00 84.31 91 LYS A N 1
ATOM 710 C CA . LYS A 1 91 ? 37.739 10.501 -34.441 1.00 84.31 91 LYS A CA 1
ATOM 711 C C . LYS A 1 91 ? 36.355 10.454 -33.787 1.00 84.31 91 LYS A C 1
ATOM 713 O O . LYS A 1 91 ? 35.841 11.498 -33.386 1.00 84.31 91 LYS A O 1
ATOM 718 N N . ALA A 1 92 ? 35.749 9.271 -33.672 1.00 81.94 92 ALA A N 1
ATOM 719 C CA . ALA A 1 92 ? 34.468 9.093 -32.989 1.00 81.94 92 ALA A CA 1
ATOM 720 C C . ALA A 1 92 ? 34.582 9.404 -31.488 1.00 81.94 92 ALA A C 1
ATOM 722 O O . ALA A 1 92 ? 33.737 10.113 -30.945 1.00 81.94 92 ALA A O 1
ATOM 723 N N . CYS A 1 93 ? 35.668 8.968 -30.841 1.00 80.62 93 CYS A N 1
ATOM 724 C CA . CYS A 1 93 ? 35.948 9.264 -29.435 1.00 80.62 93 CYS A CA 1
ATOM 725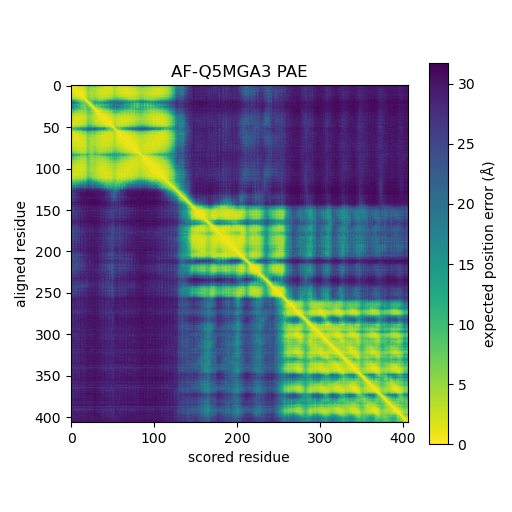 C C . CYS A 1 93 ? 36.127 10.773 -29.179 1.00 80.62 93 CYS A C 1
ATOM 727 O O . CYS A 1 93 ? 35.518 11.328 -28.267 1.00 80.62 93 CYS A O 1
ATOM 729 N N . GLN A 1 94 ? 36.877 11.472 -30.036 1.00 83.62 94 GLN A N 1
ATOM 730 C CA . GLN A 1 94 ? 37.048 12.929 -29.946 1.00 83.62 94 GLN A CA 1
ATOM 731 C C . GLN A 1 94 ? 35.724 13.687 -30.123 1.00 83.62 94 GLN A C 1
ATOM 733 O O . GLN A 1 94 ? 35.441 14.628 -29.381 1.00 83.62 94 GLN A O 1
ATOM 738 N N . LYS A 1 95 ? 34.882 13.268 -31.076 1.00 87.00 95 LYS A N 1
ATOM 739 C CA . LYS A 1 95 ? 33.543 13.851 -31.266 1.00 87.00 95 LYS A CA 1
ATOM 740 C C . LYS A 1 95 ? 32.635 13.595 -30.069 1.00 87.00 95 LYS A C 1
ATOM 742 O O . LYS A 1 95 ? 31.909 14.495 -29.659 1.00 87.00 95 LYS A O 1
ATOM 747 N N . LEU A 1 96 ? 32.693 12.393 -29.501 1.00 86.44 96 LEU A N 1
ATOM 748 C CA . LEU A 1 96 ? 31.941 12.039 -28.304 1.00 86.44 96 LEU A CA 1
ATOM 749 C C . LEU A 1 96 ? 32.362 12.901 -27.108 1.00 86.44 96 LEU A C 1
ATOM 751 O O . LEU A 1 96 ? 31.502 13.426 -26.408 1.00 86.44 96 LEU A O 1
ATOM 755 N N . HIS A 1 97 ? 33.666 13.118 -26.921 1.00 83.81 97 HIS A N 1
ATOM 756 C CA . HIS A 1 97 ? 34.181 14.009 -25.882 1.00 83.81 97 HIS A CA 1
ATOM 757 C C . HIS A 1 97 ? 33.634 15.434 -26.029 1.00 83.81 97 HIS A C 1
ATOM 759 O O . HIS A 1 97 ? 33.125 16.007 -25.067 1.00 83.81 97 HIS A O 1
ATOM 765 N N . HIS A 1 98 ? 33.664 15.978 -27.248 1.00 88.12 98 HIS A N 1
ATOM 766 C CA . HIS A 1 98 ? 33.126 17.306 -27.531 1.00 88.12 98 HIS A CA 1
ATOM 767 C C . HIS A 1 98 ? 31.624 17.413 -27.211 1.00 88.12 98 HIS A C 1
ATOM 769 O O . HIS A 1 98 ? 31.202 18.368 -26.564 1.00 88.12 98 HIS A O 1
ATOM 775 N N . ILE A 1 99 ? 30.827 16.409 -27.590 1.00 88.88 99 ILE A N 1
ATOM 776 C CA . ILE A 1 99 ? 29.383 16.367 -27.298 1.00 88.88 99 ILE A CA 1
ATOM 777 C C . ILE A 1 99 ? 29.120 16.305 -25.792 1.00 88.88 99 ILE A C 1
ATOM 779 O O . ILE A 1 99 ? 28.232 16.992 -25.294 1.00 88.88 99 ILE A O 1
ATOM 783 N N . LEU A 1 100 ? 29.893 15.507 -25.053 1.00 86.94 100 LEU A N 1
ATOM 784 C CA . LEU A 1 100 ? 29.757 15.400 -23.599 1.00 86.94 100 LEU A CA 1
ATOM 785 C C . LEU A 1 100 ? 30.084 16.726 -22.900 1.00 86.94 100 LEU A C 1
ATOM 787 O O . LEU A 1 100 ? 29.410 17.093 -21.936 1.00 86.94 100 LEU A O 1
ATOM 791 N N . GLN A 1 101 ? 31.085 17.455 -23.392 1.00 86.81 101 GLN A N 1
ATOM 792 C CA . GLN A 1 101 ? 31.427 18.779 -22.881 1.00 86.81 101 GLN A CA 1
ATOM 793 C C . GLN A 1 101 ? 30.317 19.799 -23.167 1.00 86.81 101 GLN A C 1
ATOM 795 O O . GLN A 1 101 ? 29.858 20.475 -22.246 1.00 86.81 101 GLN A O 1
ATOM 800 N N . GLU A 1 102 ? 29.825 19.855 -24.404 1.00 89.75 102 GLU A N 1
ATOM 801 C CA . GLU A 1 102 ? 28.720 20.737 -24.798 1.00 89.75 102 GLU A CA 1
ATOM 802 C C . GLU A 1 102 ? 27.451 20.446 -23.980 1.00 89.75 102 GLU A C 1
ATOM 804 O O . GLU A 1 102 ? 26.797 21.353 -23.463 1.00 89.75 102 GLU A O 1
ATOM 809 N N . ALA A 1 103 ? 27.130 19.166 -23.769 1.00 90.62 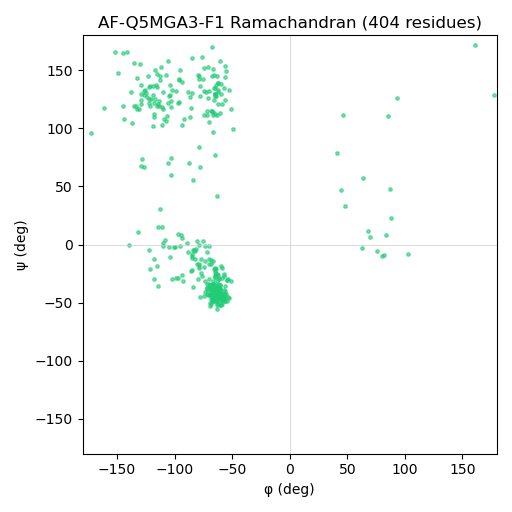103 ALA A N 1
ATOM 810 C CA . ALA A 1 103 ? 26.006 18.766 -22.933 1.00 90.62 103 ALA A CA 1
ATOM 811 C C . ALA A 1 103 ? 26.176 19.229 -21.474 1.00 90.62 103 ALA A C 1
ATOM 813 O O . ALA A 1 103 ? 25.200 19.620 -20.828 1.00 90.62 103 ALA A O 1
ATOM 814 N N . ALA A 1 104 ? 27.404 19.221 -20.942 1.00 89.12 104 ALA A N 1
ATOM 815 C CA . ALA A 1 104 ? 27.694 19.687 -19.586 1.00 89.12 104 ALA A CA 1
ATOM 816 C C . ALA A 1 104 ? 27.522 21.205 -19.437 1.00 89.12 104 ALA A C 1
ATOM 818 O O . ALA A 1 104 ? 27.056 21.666 -18.387 1.00 89.12 104 ALA A O 1
ATOM 819 N N . GLU A 1 105 ? 27.878 21.966 -20.470 1.00 89.81 105 GLU A N 1
ATOM 820 C CA . GLU A 1 105 ? 27.688 23.415 -20.543 1.00 89.81 105 GLU A CA 1
ATOM 821 C C . GLU A 1 105 ? 26.199 23.764 -20.633 1.00 89.81 105 GLU A C 1
ATOM 823 O O . GLU A 1 105 ? 25.688 24.482 -19.770 1.00 89.81 105 GLU A O 1
ATOM 828 N N . ASN A 1 106 ? 25.469 23.143 -21.563 1.00 90.81 106 ASN A N 1
ATOM 829 C CA . ASN A 1 106 ? 24.023 23.324 -21.721 1.00 90.81 106 ASN A CA 1
ATOM 830 C C . ASN A 1 106 ? 23.256 22.978 -20.430 1.00 90.81 106 ASN A C 1
ATOM 832 O O . ASN A 1 106 ? 22.388 23.731 -19.981 1.00 90.81 106 ASN A O 1
ATOM 836 N N . ALA A 1 107 ? 23.625 21.882 -19.756 1.00 89.94 107 ALA A N 1
ATOM 837 C CA . ALA A 1 107 ? 23.044 21.526 -18.463 1.00 89.94 107 ALA A CA 1
ATOM 838 C C . ALA A 1 107 ? 23.337 22.580 -17.376 1.00 89.94 107 ALA A C 1
ATOM 840 O O . ALA A 1 107 ? 22.498 22.836 -16.508 1.00 89.94 107 ALA A O 1
ATOM 841 N N . ALA A 1 108 ? 24.518 23.206 -17.398 1.00 91.44 108 ALA A N 1
ATOM 842 C CA . ALA A 1 108 ? 24.871 24.265 -16.456 1.00 91.44 108 ALA A CA 1
ATOM 843 C C . ALA A 1 108 ? 24.050 25.544 -16.685 1.00 91.44 108 ALA A C 1
ATOM 845 O O . ALA A 1 108 ? 23.631 26.178 -15.713 1.00 91.44 108 ALA A O 1
ATOM 846 N N . GLU A 1 109 ? 23.788 25.907 -17.941 1.00 91.19 109 GLU A N 1
ATOM 847 C CA . GLU A 1 109 ? 22.940 27.052 -18.284 1.00 91.19 109 GLU A CA 1
ATOM 848 C C . GLU A 1 109 ? 21.494 26.847 -17.829 1.00 91.19 109 GLU A C 1
ATOM 850 O O . GLU A 1 109 ? 20.909 27.731 -17.195 1.00 91.19 109 GLU A O 1
ATOM 855 N N . LEU A 1 110 ? 20.942 25.652 -18.057 1.00 90.00 110 LEU A N 1
ATOM 856 C CA . LEU A 1 110 ? 19.596 25.296 -17.605 1.00 90.00 110 LEU A CA 1
ATOM 857 C C . LEU A 1 110 ? 19.469 25.349 -16.075 1.00 90.00 110 LEU A C 1
ATOM 859 O O . LEU A 1 110 ? 18.472 25.858 -15.562 1.00 90.00 110 LEU A O 1
ATOM 863 N N . LEU A 1 111 ? 20.497 24.915 -15.337 1.00 87.25 111 LEU A N 1
ATOM 864 C CA . LEU A 1 111 ? 20.548 25.041 -13.872 1.00 87.25 111 LEU A CA 1
ATOM 865 C C . LEU A 1 111 ? 20.642 26.499 -13.398 1.00 87.25 111 LEU A C 1
ATOM 867 O O . LEU A 1 111 ? 20.115 26.877 -12.350 1.00 87.25 111 LEU A O 1
ATOM 871 N N . LYS A 1 112 ? 21.320 27.358 -14.158 1.00 89.12 112 LYS A N 1
ATOM 872 C CA . LYS A 1 112 ? 21.382 28.788 -13.843 1.00 89.12 112 LYS A CA 1
ATOM 873 C C . LYS A 1 112 ? 20.021 29.453 -14.056 1.00 89.12 112 LYS A C 1
ATOM 875 O O . LYS A 1 112 ? 19.597 30.261 -13.221 1.00 89.12 112 LYS A O 1
ATOM 880 N N . LEU A 1 113 ? 19.321 29.079 -15.126 1.00 84.94 113 LEU A N 1
ATOM 881 C CA . LEU A 1 113 ? 17.971 29.551 -15.419 1.00 84.94 113 LEU A CA 1
ATOM 882 C C . LEU A 1 113 ? 16.968 29.077 -14.355 1.00 84.94 113 LEU A C 1
ATOM 884 O O . LEU A 1 113 ? 16.188 29.891 -13.859 1.00 84.94 113 LEU A O 1
ATOM 888 N N . SER A 1 114 ? 17.059 27.815 -13.921 1.00 81.50 114 SER A N 1
ATOM 889 C CA . SER A 1 114 ? 16.216 27.276 -12.847 1.00 81.50 114 SER A CA 1
ATOM 890 C C . SER A 1 114 ? 16.413 28.031 -11.527 1.00 81.50 114 SER A C 1
ATOM 892 O O . SER A 1 114 ? 15.443 28.468 -10.910 1.00 81.50 114 SER A O 1
ATOM 894 N N . SER A 1 115 ? 17.664 28.317 -11.151 1.00 78.88 115 SER A N 1
ATOM 895 C CA . SER A 1 115 ? 17.974 29.064 -9.924 1.00 78.88 115 SER A CA 1
ATOM 896 C C . SER A 1 115 ? 17.472 30.517 -9.932 1.00 78.88 115 SER A C 1
ATOM 898 O O . SER A 1 115 ? 17.193 31.084 -8.873 1.00 78.88 115 SER A O 1
ATOM 900 N N . SER A 1 116 ? 17.356 31.134 -11.113 1.00 78.44 116 SER A N 1
ATOM 901 C CA . SER A 1 116 ? 16.834 32.499 -11.263 1.00 78.44 116 SER A CA 1
ATOM 902 C C . SER A 1 116 ? 15.317 32.539 -11.055 1.00 78.44 116 SER A C 1
ATOM 904 O O . SER A 1 116 ? 14.827 33.402 -10.330 1.00 78.44 116 SER A O 1
ATOM 906 N N . ILE A 1 117 ? 14.595 31.548 -11.586 1.00 70.50 117 ILE A N 1
ATOM 907 C CA . ILE A 1 117 ? 13.137 31.412 -11.434 1.00 70.50 117 ILE A CA 1
ATOM 908 C C . ILE A 1 117 ? 12.757 31.135 -9.974 1.00 70.50 117 ILE A C 1
ATOM 910 O O . ILE A 1 117 ? 11.844 31.766 -9.439 1.00 70.50 117 ILE A O 1
ATOM 914 N N . SER A 1 118 ? 13.503 30.270 -9.279 1.00 65.88 118 SER A N 1
ATOM 915 C CA . SER A 1 118 ? 13.264 30.001 -7.854 1.00 65.88 118 SER A CA 1
ATOM 916 C C . SER A 1 118 ? 13.448 31.250 -6.979 1.00 65.88 118 SER A C 1
ATOM 918 O O . SER A 1 118 ? 12.717 31.439 -6.009 1.00 65.88 118 SER A O 1
ATOM 920 N N . LYS A 1 119 ? 14.382 32.149 -7.323 1.00 62.47 119 LYS A N 1
ATOM 921 C CA . LYS A 1 119 ? 14.592 33.415 -6.593 1.00 62.47 119 LYS A CA 1
ATOM 922 C C . LYS A 1 119 ? 13.469 34.431 -6.821 1.00 62.47 119 LYS A C 1
ATOM 924 O O . LYS A 1 119 ? 13.141 35.176 -5.897 1.00 62.47 119 LYS A O 1
ATOM 929 N N . GLU A 1 120 ? 12.878 34.465 -8.013 1.00 57.19 120 GLU A N 1
ATOM 930 C CA . GLU A 1 120 ? 11.720 35.321 -8.305 1.00 57.19 120 GLU A CA 1
ATOM 931 C C . GLU A 1 120 ? 10.443 34.818 -7.617 1.00 57.19 120 GLU A C 1
ATOM 933 O O . GLU A 1 120 ? 9.706 35.617 -7.034 1.00 57.19 120 GLU A O 1
ATOM 938 N N . ALA A 1 121 ? 10.233 33.499 -7.562 1.00 54.47 121 ALA A N 1
ATOM 939 C CA . ALA A 1 121 ? 9.103 32.894 -6.852 1.00 54.47 121 ALA A CA 1
ATOM 940 C C . ALA A 1 121 ? 9.104 33.218 -5.341 1.00 54.47 121 ALA A C 1
ATOM 942 O O . ALA A 1 121 ? 8.060 33.525 -4.767 1.00 54.47 121 ALA A O 1
ATOM 943 N N . VAL A 1 122 ? 10.281 33.244 -4.700 1.00 50.16 122 VAL A N 1
ATOM 944 C CA . VAL A 1 122 ? 10.428 33.572 -3.265 1.00 50.16 122 VAL A CA 1
ATOM 945 C C . VAL A 1 122 ? 10.144 35.051 -2.961 1.00 50.16 122 VAL A C 1
ATOM 947 O O . VAL A 1 122 ? 9.662 35.371 -1.872 1.00 50.16 122 VAL A O 1
ATOM 950 N N . LYS A 1 123 ? 10.395 35.971 -3.905 1.00 44.53 123 LYS A N 1
ATOM 951 C CA . LYS A 1 123 ? 10.028 37.391 -3.747 1.00 44.53 123 LYS A CA 1
ATOM 952 C C . LYS A 1 123 ? 8.517 37.610 -3.840 1.00 44.53 123 LYS A C 1
ATOM 954 O O . LYS A 1 123 ? 7.986 38.408 -3.071 1.00 44.53 123 LYS A O 1
ATOM 959 N N . ASN A 1 124 ? 7.839 36.877 -4.721 1.00 42.84 124 ASN A N 1
ATOM 960 C CA . ASN A 1 124 ? 6.394 37.006 -4.932 1.00 42.84 124 ASN A CA 1
ATOM 961 C C . ASN A 1 124 ? 5.556 36.295 -3.850 1.00 42.84 124 ASN A C 1
ATOM 963 O O . ASN A 1 124 ? 4.410 36.665 -3.620 1.00 42.84 124 ASN A O 1
ATOM 967 N N . ALA A 1 125 ? 6.136 35.341 -3.113 1.00 40.19 125 ALA A N 1
ATOM 968 C CA . ALA A 1 125 ? 5.461 34.612 -2.033 1.00 40.19 125 ALA A CA 1
ATOM 969 C C . ALA A 1 125 ? 5.196 35.432 -0.747 1.00 40.19 125 ALA A C 1
ATOM 971 O O . ALA A 1 125 ? 4.535 34.941 0.164 1.00 40.19 125 ALA A O 1
ATOM 972 N N . ARG A 1 126 ? 5.699 36.674 -0.631 1.00 37.31 126 ARG A N 1
ATOM 973 C CA . ARG A 1 126 ? 5.476 37.526 0.557 1.00 37.31 126 ARG A CA 1
ATOM 974 C C . ARG A 1 126 ? 4.217 38.396 0.501 1.00 37.31 126 ARG A C 1
ATOM 976 O O . ARG A 1 126 ? 3.919 39.031 1.508 1.00 37.31 126 ARG A O 1
ATOM 983 N N . SER A 1 127 ? 3.489 38.441 -0.617 1.00 40.38 127 SER A N 1
ATOM 984 C CA . SER A 1 127 ? 2.328 39.336 -0.755 1.00 40.38 127 SER A CA 1
ATOM 985 C C . SER A 1 127 ? 0.994 38.673 -1.077 1.00 40.38 127 SER A C 1
ATOM 987 O O . SER A 1 127 ? -0.002 39.374 -1.031 1.00 40.38 127 SER A O 1
ATOM 989 N N . GLU A 1 128 ? 0.910 37.367 -1.320 1.00 32.84 128 GLU A N 1
ATOM 990 C CA . GLU A 1 128 ? -0.388 36.691 -1.453 1.00 32.84 128 GLU A CA 1
ATOM 991 C C . GLU A 1 128 ? -0.198 35.183 -1.273 1.00 32.84 128 GLU A C 1
ATOM 993 O O . GLU A 1 128 ? 0.545 34.536 -2.011 1.00 32.84 128 GLU A O 1
ATOM 998 N N . GLY A 1 129 ? -0.829 34.624 -0.237 1.00 43.34 129 GLY A N 1
ATOM 999 C CA . GLY A 1 129 ? -0.807 33.190 0.024 1.00 43.34 129 GLY A CA 1
ATOM 1000 C C . GLY A 1 129 ? -1.553 32.455 -1.083 1.00 43.34 129 GLY A C 1
ATOM 1001 O O . GLY A 1 129 ? -2.764 32.608 -1.210 1.00 43.34 129 GLY A O 1
ATOM 1002 N N . SER A 1 130 ? -0.838 31.657 -1.876 1.00 33.88 130 SER A N 1
ATOM 1003 C CA . SER A 1 130 ? -1.455 30.806 -2.888 1.00 33.88 130 SER A CA 1
ATOM 1004 C C . SER A 1 130 ? -0.829 29.417 -2.916 1.00 33.88 130 SER A C 1
ATOM 1006 O O . SER A 1 130 ? 0.386 29.231 -2.895 1.00 33.88 130 SER A O 1
ATOM 1008 N N . VAL A 1 131 ? -1.741 28.456 -2.905 1.00 34.50 131 VAL A N 1
ATOM 1009 C CA . VAL A 1 131 ? -1.597 27.012 -2.776 1.00 34.50 131 VAL A CA 1
ATOM 1010 C C . VAL A 1 131 ? -1.135 26.416 -4.113 1.00 34.50 131 VAL A C 1
ATOM 1012 O O . VAL A 1 131 ? -1.631 26.782 -5.175 1.00 34.50 131 VAL A O 1
ATOM 1015 N N . ILE A 1 132 ? -0.174 25.491 -4.058 1.00 34.38 132 ILE A N 1
ATOM 1016 C CA . ILE A 1 132 ? 0.490 24.853 -5.208 1.00 34.38 132 ILE A CA 1
ATOM 1017 C C . ILE A 1 132 ? -0.511 24.051 -6.067 1.00 34.38 132 ILE A C 1
ATOM 1019 O O . ILE A 1 132 ? -1.263 23.219 -5.563 1.00 34.38 132 ILE A O 1
ATOM 1023 N N . SER A 1 133 ? -0.483 24.260 -7.389 1.00 33.81 133 SER A N 1
ATOM 1024 C CA . SER A 1 133 ? -1.479 23.785 -8.367 1.00 33.81 133 SER A CA 1
ATOM 1025 C C . SER A 1 133 ? -1.375 22.311 -8.799 1.00 33.81 133 SER A C 1
ATOM 1027 O O . SER A 1 133 ? -2.200 21.857 -9.590 1.00 33.81 133 SER A O 1
ATOM 1029 N N . TRP A 1 134 ? -0.411 21.534 -8.296 1.00 33.78 134 TRP A N 1
ATOM 1030 C CA . TRP A 1 134 ? -0.110 20.193 -8.831 1.00 33.78 134 TRP A CA 1
ATOM 1031 C C . TRP A 1 134 ? -0.478 19.008 -7.931 1.00 33.78 134 TRP A C 1
ATOM 1033 O O . TRP A 1 134 ? -0.339 17.867 -8.370 1.00 33.78 134 TRP A O 1
ATOM 1043 N N . LEU A 1 135 ? -1.008 19.261 -6.731 1.00 33.44 135 LEU A N 1
ATOM 1044 C CA . LEU A 1 135 ? -1.641 18.242 -5.874 1.00 33.44 135 LEU A CA 1
ATOM 1045 C C . LEU A 1 135 ? -3.030 17.803 -6.388 1.00 33.44 135 LEU A C 1
ATOM 1047 O O . LEU A 1 135 ? -3.655 16.916 -5.815 1.00 33.44 135 LEU A O 1
ATOM 1051 N N . LYS A 1 136 ? -3.514 18.387 -7.494 1.00 31.75 136 LYS A N 1
ATOM 1052 C CA . LYS A 1 136 ? -4.822 18.070 -8.092 1.00 31.75 136 LYS A CA 1
ATOM 1053 C C . LYS A 1 136 ? -4.849 16.857 -9.030 1.00 31.75 136 LYS A C 1
ATOM 1055 O O . LYS A 1 136 ? -5.926 16.520 -9.503 1.00 31.75 136 LYS A O 1
ATOM 1060 N N . HIS A 1 137 ? -3.718 16.213 -9.330 1.00 36.91 137 HIS A N 1
ATOM 1061 C CA . HIS A 1 137 ? -3.695 15.163 -10.363 1.00 36.91 137 HIS A CA 1
ATOM 1062 C C . HIS A 1 137 ? -3.495 13.721 -9.885 1.00 36.91 137 HIS A C 1
ATOM 1064 O O . HIS A 1 137 ? -3.539 12.843 -10.734 1.00 36.91 137 HIS A O 1
ATOM 1070 N N . ASP A 1 138 ? -3.383 13.466 -8.578 1.00 36.69 138 ASP A N 1
ATOM 1071 C CA . ASP A 1 138 ? -3.387 12.090 -8.031 1.00 36.69 138 ASP A CA 1
ATOM 1072 C C . ASP A 1 138 ? -4.332 11.894 -6.834 1.00 36.69 138 ASP A C 1
ATOM 1074 O O . ASP A 1 138 ? -4.358 10.847 -6.194 1.00 36.69 138 ASP A O 1
ATOM 1078 N N . SER A 1 139 ? -5.187 12.879 -6.569 1.00 36.25 139 SER A N 1
ATOM 1079 C CA . SER A 1 139 ? -6.465 12.615 -5.916 1.00 36.25 139 SER A CA 1
ATOM 1080 C C . SER A 1 139 ? -7.503 12.437 -7.015 1.00 36.25 139 SER A C 1
ATOM 1082 O O . SER A 1 139 ? -7.481 13.163 -8.011 1.00 36.25 139 SER A O 1
ATOM 1084 N N . ALA A 1 140 ? -8.406 11.473 -6.847 1.00 50.72 140 ALA A N 1
ATOM 1085 C CA . ALA A 1 140 ? -9.652 11.425 -7.593 1.00 50.72 140 ALA A CA 1
ATOM 1086 C C . ALA A 1 140 ? -10.313 12.814 -7.515 1.00 50.72 140 ALA A C 1
ATOM 1088 O O . ALA A 1 140 ? -10.863 13.205 -6.488 1.00 50.72 140 ALA A O 1
ATOM 1089 N N . SER A 1 141 ? -10.148 13.618 -8.565 1.00 37.72 141 SER A N 1
ATOM 1090 C CA . SER A 1 141 ? -10.527 15.025 -8.561 1.00 37.72 141 SER A CA 1
ATOM 1091 C C . SER A 1 141 ? -11.772 15.223 -9.418 1.00 37.72 141 SER A C 1
ATOM 1093 O O . SER A 1 141 ? -11.704 15.271 -10.644 1.00 37.72 141 SER A O 1
ATOM 1095 N N . GLU A 1 142 ? -12.860 15.448 -8.687 1.00 36.09 142 GLU A N 1
ATOM 1096 C CA . GLU A 1 142 ? -14.180 15.993 -9.023 1.00 36.09 142 GLU A CA 1
ATOM 1097 C C . GLU A 1 142 ? -15.323 15.022 -9.404 1.00 36.09 142 GLU A C 1
ATOM 1099 O O . GLU A 1 142 ? -15.213 14.211 -10.329 1.00 36.09 142 GLU A O 1
ATOM 1104 N N . PRO A 1 143 ? -16.481 15.134 -8.713 1.00 38.84 143 PRO A N 1
ATOM 1105 C CA . PRO A 1 143 ? -17.632 14.262 -8.886 1.00 38.84 143 PRO A CA 1
ATOM 1106 C C . PRO A 1 143 ? -18.411 14.675 -10.136 1.00 38.84 143 PRO A C 1
ATOM 1108 O O . PRO A 1 143 ? -19.388 15.416 -10.069 1.00 38.84 143 PRO A O 1
ATOM 1111 N N . SER A 1 144 ? -17.995 14.198 -11.304 1.00 39.66 144 SER A N 1
ATOM 1112 C CA . SER A 1 144 ? -18.856 14.276 -12.497 1.00 39.66 144 SER A CA 1
ATOM 1113 C C . SER A 1 144 ? -18.846 13.035 -13.388 1.00 39.66 144 SER A C 1
ATOM 1115 O O . SER A 1 144 ? -19.639 12.958 -14.320 1.00 39.66 144 SER A O 1
ATOM 1117 N N . ASN A 1 145 ? -18.074 12.001 -13.040 1.00 50.41 145 ASN A N 1
ATOM 1118 C CA . ASN A 1 145 ? -18.163 10.680 -13.667 1.00 50.41 145 ASN A CA 1
ATOM 1119 C C . ASN A 1 145 ? -18.906 9.696 -12.756 1.00 50.41 145 ASN A C 1
ATOM 1121 O O . ASN A 1 145 ? -18.361 8.676 -12.337 1.00 50.41 145 ASN A O 1
ATOM 1125 N N . VAL A 1 146 ? -20.165 10.000 -12.426 1.00 63.38 146 VAL A N 1
ATOM 1126 C CA . VAL A 1 146 ? -21.021 9.034 -11.725 1.00 63.38 146 VAL A CA 1
ATOM 1127 C C . VAL A 1 146 ? -21.219 7.833 -12.643 1.00 63.38 146 VAL A C 1
ATOM 1129 O O . VAL A 1 146 ? -21.881 7.920 -13.677 1.00 63.38 146 VAL A O 1
ATOM 1132 N N . MET A 1 147 ? -20.638 6.698 -12.264 1.00 69.69 147 MET A N 1
ATOM 1133 C CA . MET A 1 147 ? -20.886 5.437 -12.943 1.00 69.69 147 MET A CA 1
ATOM 1134 C C . MET A 1 147 ? -22.382 5.104 -12.887 1.00 69.69 147 MET A C 1
ATOM 1136 O O . MET A 1 147 ? -22.962 4.923 -11.817 1.00 69.69 147 MET A O 1
ATOM 1140 N N . VAL A 1 148 ? -23.003 4.961 -14.056 1.00 74.62 148 VAL A N 1
ATOM 1141 C CA . VAL A 1 148 ? -24.396 4.522 -14.201 1.00 74.62 148 VAL A CA 1
ATOM 1142 C C . VAL A 1 148 ? -24.458 3.139 -14.853 1.00 74.62 148 VAL A C 1
ATOM 1144 O O . VAL A 1 148 ? -23.558 2.735 -15.582 1.00 74.62 148 VAL A O 1
ATOM 1147 N N . GLY A 1 149 ? -25.511 2.370 -14.565 1.00 79.88 149 GLY A N 1
ATOM 1148 C CA . GLY A 1 149 ? -25.787 1.091 -15.237 1.00 79.88 149 GLY A CA 1
ATOM 1149 C C . GLY A 1 149 ? -25.005 -0.144 -14.759 1.00 79.88 149 GLY A C 1
ATOM 1150 O O . GLY A 1 149 ? -25.395 -1.248 -15.116 1.00 79.88 149 GLY A O 1
ATOM 1151 N N . ARG A 1 150 ? -23.976 -0.011 -13.906 1.00 86.44 150 ARG A N 1
ATOM 1152 C CA . ARG A 1 150 ? -23.162 -1.146 -13.392 1.00 86.44 150 ARG A CA 1
ATOM 1153 C C . ARG A 1 150 ? -23.308 -1.436 -11.895 1.00 86.44 150 ARG A C 1
ATOM 1155 O O . ARG A 1 150 ? -22.388 -1.914 -11.236 1.00 86.44 150 ARG A O 1
ATOM 1162 N N . ARG A 1 151 ? -24.485 -1.156 -11.329 1.00 86.38 151 ARG A N 1
ATOM 1163 C CA . ARG A 1 151 ? -24.740 -1.345 -9.887 1.00 86.38 151 ARG A CA 1
ATOM 1164 C C . ARG A 1 151 ? -24.576 -2.799 -9.433 1.00 86.38 151 ARG A C 1
ATOM 1166 O O . ARG A 1 151 ? -24.129 -3.025 -8.316 1.00 86.38 151 ARG A O 1
ATOM 1173 N N . HIS A 1 152 ? -24.941 -3.761 -10.283 1.00 87.81 152 HIS A N 1
ATOM 1174 C CA . HIS A 1 152 ? -24.823 -5.181 -9.954 1.00 87.81 152 HIS A CA 1
ATOM 1175 C C . HIS A 1 152 ? -23.356 -5.620 -9.877 1.00 87.81 152 HIS A C 1
ATOM 1177 O O . HIS A 1 152 ? -22.943 -6.095 -8.825 1.00 87.81 152 HIS A O 1
ATOM 1183 N N . ASP A 1 153 ? -22.562 -5.354 -10.922 1.00 90.00 153 ASP A N 1
ATOM 1184 C CA . ASP A 1 153 ? -21.119 -5.647 -10.956 1.00 90.00 153 ASP A CA 1
ATOM 1185 C C . ASP A 1 153 ? -20.396 -5.048 -9.743 1.00 90.00 153 ASP A C 1
ATOM 1187 O O . ASP A 1 153 ? -19.637 -5.727 -9.057 1.00 90.00 153 ASP A O 1
ATOM 1191 N N . ARG A 1 154 ? -20.694 -3.780 -9.428 1.00 89.38 154 ARG A N 1
ATOM 1192 C CA . ARG A 1 154 ? -20.143 -3.093 -8.257 1.00 89.38 154 ARG A CA 1
ATOM 1193 C C . ARG A 1 154 ? -20.476 -3.825 -6.959 1.00 89.38 154 ARG A C 1
ATOM 1195 O O . ARG A 1 154 ? -19.593 -4.018 -6.137 1.00 89.38 154 ARG A O 1
ATOM 1202 N N . LYS A 1 155 ? -21.734 -4.233 -6.772 1.00 86.44 155 LYS A N 1
ATOM 1203 C CA . LYS A 1 155 ? -22.169 -4.948 -5.565 1.00 86.44 155 LYS A CA 1
ATOM 1204 C C . LYS A 1 155 ? -21.474 -6.304 -5.423 1.00 86.44 155 LYS A C 1
ATOM 1206 O O . LYS A 1 155 ? -21.105 -6.664 -4.315 1.00 86.44 155 LYS A O 1
ATOM 1211 N N . VAL A 1 156 ? -21.281 -7.029 -6.526 1.00 89.62 156 VAL A N 1
ATOM 1212 C CA . VAL A 1 156 ? -20.553 -8.309 -6.522 1.00 89.62 156 VAL A CA 1
ATOM 1213 C C . VAL A 1 156 ? -19.108 -8.099 -6.075 1.00 89.62 156 VAL A C 1
ATOM 1215 O O . VAL A 1 156 ? -18.666 -8.782 -5.162 1.00 89.62 156 VAL A O 1
ATOM 1218 N N . ILE A 1 157 ? -18.411 -7.106 -6.637 1.00 90.69 157 ILE A N 1
ATOM 1219 C CA . ILE A 1 157 ? -17.027 -6.793 -6.252 1.00 90.69 157 ILE A CA 1
ATOM 1220 C C . ILE A 1 157 ? -16.943 -6.357 -4.781 1.00 90.69 157 ILE A C 1
ATOM 1222 O O . ILE A 1 157 ? -16.047 -6.801 -4.072 1.00 90.69 157 ILE A O 1
ATOM 1226 N N . MET A 1 158 ? -17.869 -5.511 -4.314 1.00 85.31 158 MET A N 1
ATOM 1227 C CA . MET A 1 158 ? -17.909 -5.063 -2.915 1.00 85.31 158 MET A CA 1
ATOM 1228 C C . MET A 1 158 ? -18.078 -6.241 -1.961 1.00 85.31 158 MET A C 1
ATOM 1230 O O . MET A 1 158 ? -17.248 -6.402 -1.076 1.00 85.31 158 MET A O 1
ATOM 1234 N N . ASN A 1 159 ? -19.082 -7.094 -2.194 1.00 82.62 159 ASN A N 1
ATOM 1235 C CA . ASN A 1 159 ? -19.283 -8.307 -1.404 1.00 82.62 159 ASN A CA 1
ATOM 1236 C C . ASN A 1 159 ? -18.040 -9.196 -1.446 1.00 82.62 159 ASN A C 1
ATOM 1238 O O . ASN A 1 159 ? -17.601 -9.700 -0.425 1.00 82.62 159 ASN A O 1
ATOM 1242 N N . ASP A 1 160 ? -17.423 -9.352 -2.617 1.00 82.94 160 ASP A N 1
ATOM 1243 C CA . ASP A 1 160 ? -16.226 -10.165 -2.735 1.00 82.94 160 ASP A CA 1
ATOM 1244 C C . ASP A 1 160 ? -15.072 -9.639 -1.871 1.00 82.94 160 ASP A C 1
ATOM 1246 O O . ASP A 1 160 ? -14.391 -10.440 -1.227 1.00 82.94 160 ASP A O 1
ATOM 1250 N N . LEU A 1 161 ? -14.870 -8.321 -1.841 1.00 79.81 161 LEU A N 1
ATOM 1251 C CA . LEU A 1 161 ? -13.852 -7.673 -1.018 1.00 79.81 161 LEU A CA 1
ATOM 1252 C C . LEU A 1 161 ? -14.206 -7.726 0.476 1.00 79.81 161 LEU A C 1
ATOM 1254 O O . LEU A 1 161 ? -13.341 -8.064 1.280 1.00 79.81 161 LEU A O 1
ATOM 1258 N N . THR A 1 162 ? -15.455 -7.461 0.863 1.00 68.50 162 THR A N 1
ATOM 1259 C CA . THR A 1 162 ? -15.879 -7.478 2.273 1.00 68.50 162 THR A CA 1
ATOM 1260 C C . THR A 1 162 ? -15.940 -8.888 2.848 1.00 68.50 162 THR A C 1
ATOM 1262 O O . THR A 1 162 ? -15.526 -9.094 3.984 1.00 68.50 162 THR A O 1
ATOM 1265 N N . ASP A 1 163 ? -16.369 -9.874 2.058 1.00 65.12 163 ASP A N 1
ATOM 1266 C CA . ASP A 1 163 ? -16.461 -11.269 2.492 1.00 65.12 163 ASP A CA 1
ATOM 1267 C C . ASP A 1 163 ? -15.073 -11.868 2.760 1.00 65.12 163 ASP A C 1
ATOM 1269 O O . ASP A 1 163 ? -14.891 -12.687 3.663 1.00 65.12 163 ASP A O 1
ATOM 1273 N N . SER A 1 164 ? -14.061 -11.403 2.017 1.00 57.03 164 SER A N 1
ATOM 1274 C CA . SER A 1 164 ? -12.662 -11.802 2.209 1.00 57.03 164 SER A CA 1
ATOM 1275 C C . SER A 1 164 ? -12.030 -11.275 3.499 1.00 57.03 164 SER A C 1
ATOM 1277 O O . SER A 1 164 ? -11.045 -11.837 3.964 1.00 57.03 164 SER A O 1
ATOM 1279 N N . LEU A 1 165 ? -12.628 -10.270 4.148 1.00 53.50 165 LEU A N 1
ATOM 1280 C CA . LEU A 1 165 ? -12.172 -9.799 5.462 1.00 53.50 165 LEU A CA 1
ATOM 1281 C C . LEU A 1 165 ? -12.422 -10.836 6.573 1.00 53.50 165 LEU A C 1
ATOM 1283 O O . LEU A 1 165 ? -11.889 -10.694 7.673 1.00 53.50 165 LEU A O 1
ATOM 1287 N N . TRP A 1 166 ? -13.228 -11.872 6.310 1.00 46.09 166 TRP A N 1
ATOM 1288 C CA . TRP A 1 166 ? -13.570 -12.922 7.278 1.00 46.09 166 TRP A CA 1
ATOM 1289 C C . TRP A 1 166 ? -12.834 -14.246 7.054 1.00 46.09 166 TRP A C 1
ATOM 1291 O O . TRP A 1 166 ? -12.903 -15.133 7.904 1.00 46.09 166 TRP A O 1
ATOM 1301 N N . CYS A 1 167 ? -12.142 -14.405 5.928 1.00 42.38 167 CYS A N 1
ATOM 1302 C CA . CYS A 1 167 ? -11.421 -15.618 5.553 1.00 42.38 167 CYS A CA 1
ATOM 1303 C C . CYS A 1 167 ? -10.083 -15.166 4.980 1.00 42.38 167 CYS A C 1
ATOM 1305 O O . CYS A 1 167 ? -10.070 -14.647 3.874 1.00 42.38 167 CYS A O 1
ATOM 1307 N N . ASN A 1 168 ? -9.006 -15.314 5.758 1.00 50.69 168 ASN A N 1
ATOM 1308 C CA . ASN A 1 168 ? -7.653 -14.756 5.575 1.00 50.69 168 ASN A CA 1
ATOM 1309 C C . ASN A 1 168 ? -6.907 -15.249 4.301 1.00 50.69 168 ASN A C 1
ATOM 1311 O O . ASN A 1 168 ? -5.726 -15.592 4.338 1.00 50.69 168 ASN A O 1
ATOM 1315 N N . GLU A 1 169 ? -7.604 -15.341 3.173 1.00 55.25 169 GLU A N 1
ATOM 1316 C CA . GLU A 1 169 ? -7.143 -15.832 1.885 1.00 55.25 169 GLU A CA 1
ATOM 1317 C C . GLU A 1 169 ? -6.894 -14.659 0.932 1.00 55.25 169 GLU A C 1
ATOM 1319 O O . GLU A 1 169 ? -7.686 -13.720 0.827 1.00 55.25 169 GLU A O 1
ATOM 1324 N N . LEU A 1 170 ? -5.781 -14.729 0.198 1.00 69.69 170 LEU A N 1
ATOM 1325 C CA . LEU A 1 170 ? -5.476 -13.789 -0.877 1.00 69.69 170 LEU A CA 1
ATOM 1326 C C . LEU A 1 170 ? -6.561 -13.874 -1.954 1.00 69.69 170 LEU A C 1
ATOM 1328 O O . LEU A 1 170 ? -6.667 -14.878 -2.660 1.00 69.69 170 LEU A O 1
ATOM 1332 N N . LYS A 1 171 ? -7.340 -12.800 -2.109 1.00 73.06 171 LYS A N 1
ATOM 1333 C CA . LYS A 1 171 ? -8.408 -12.726 -3.105 1.00 73.06 171 LYS A CA 1
ATOM 1334 C C . LYS A 1 171 ? -8.005 -11.867 -4.295 1.00 73.06 171 LYS A C 1
ATOM 1336 O O . LYS A 1 171 ? -7.595 -10.719 -4.150 1.00 73.06 171 LYS A O 1
ATOM 1341 N N . VAL A 1 172 ? -8.167 -12.427 -5.492 1.00 84.50 172 VAL A N 1
ATOM 1342 C CA . VAL A 1 172 ? -7.929 -11.733 -6.761 1.00 84.50 172 VAL A CA 1
ATOM 1343 C C . VAL A 1 172 ? -9.265 -11.521 -7.462 1.00 84.50 172 VAL A C 1
ATOM 1345 O O . VAL A 1 172 ? -9.937 -12.483 -7.828 1.00 84.50 172 VAL A O 1
ATOM 1348 N N . VAL A 1 173 ? -9.638 -10.258 -7.677 1.00 88.25 173 VAL A N 1
ATOM 1349 C CA . VAL A 1 173 ? -10.835 -9.881 -8.441 1.00 88.25 173 VAL A CA 1
ATOM 1350 C C . VAL A 1 173 ? -10.411 -9.402 -9.827 1.00 88.25 173 VAL A C 1
ATOM 1352 O O . VAL A 1 173 ? -9.687 -8.418 -9.961 1.00 88.25 173 VAL A O 1
ATOM 1355 N N . SER A 1 174 ? -10.866 -10.095 -10.872 1.00 90.19 174 SER A N 1
ATOM 1356 C CA . SER A 1 174 ? -10.552 -9.758 -12.265 1.00 90.19 174 SER A CA 1
ATOM 1357 C C . SER A 1 174 ? -11.746 -9.106 -12.959 1.00 90.19 174 SER A C 1
ATOM 1359 O O . SER A 1 174 ? -12.843 -9.661 -12.975 1.00 90.19 174 SER A O 1
ATOM 1361 N N . ILE A 1 175 ? -11.532 -7.937 -13.571 1.00 91.88 175 ILE A N 1
ATOM 1362 C CA . ILE A 1 175 ? -12.546 -7.218 -14.356 1.00 91.88 175 ILE A CA 1
ATOM 1363 C C . ILE A 1 175 ? -12.159 -7.301 -15.833 1.00 91.88 175 ILE A C 1
ATOM 1365 O O . ILE A 1 175 ? -11.220 -6.640 -16.281 1.00 91.88 175 ILE A O 1
ATOM 1369 N N . VAL A 1 176 ? -12.902 -8.088 -16.612 1.00 89.75 176 VAL A N 1
ATOM 1370 C CA . VAL A 1 176 ? -12.605 -8.365 -18.028 1.00 89.75 176 VAL A CA 1
ATOM 1371 C C . VAL A 1 176 ? -13.700 -7.802 -18.936 1.00 89.75 176 VAL A C 1
ATOM 1373 O O . VAL A 1 176 ? -14.870 -7.734 -18.573 1.00 89.75 176 VAL A O 1
ATOM 1376 N N . GLY A 1 177 ? -13.320 -7.353 -20.132 1.00 89.38 177 GLY A N 1
ATOM 1377 C CA . GLY A 1 177 ? -14.240 -6.787 -21.120 1.00 89.38 177 GLY A CA 1
ATOM 1378 C C . GLY A 1 177 ? -13.518 -5.951 -22.172 1.00 89.38 177 GLY A C 1
ATOM 1379 O O . GLY A 1 177 ? -12.328 -5.654 -22.034 1.00 89.38 177 GLY A O 1
ATOM 1380 N N . MET A 1 178 ? -14.233 -5.530 -23.215 1.00 91.00 178 MET A N 1
ATOM 1381 C CA . MET A 1 178 ? -13.660 -4.757 -24.326 1.00 91.00 178 MET A CA 1
ATOM 1382 C C . MET A 1 178 ? -13.065 -3.412 -23.872 1.00 91.00 178 MET A C 1
ATOM 1384 O O . MET A 1 178 ? -13.389 -2.883 -22.801 1.00 91.00 178 MET A O 1
ATOM 1388 N N . ALA A 1 179 ? -12.149 -2.855 -24.666 1.00 85.88 179 ALA A N 1
ATOM 1389 C CA . ALA A 1 179 ? -11.631 -1.505 -24.443 1.00 85.88 179 ALA A CA 1
ATOM 1390 C C . ALA A 1 179 ? -12.784 -0.480 -24.418 1.00 85.88 179 ALA A C 1
ATOM 1392 O O . ALA A 1 179 ? -13.784 -0.650 -25.108 1.00 85.88 179 ALA A O 1
ATOM 1393 N N . GLY A 1 180 ? -12.683 0.550 -23.574 1.00 85.69 180 GLY A N 1
ATOM 1394 C CA . GLY A 1 180 ? -13.709 1.598 -23.465 1.00 85.69 180 GLY A CA 1
ATOM 1395 C C . GLY A 1 180 ? -14.994 1.224 -22.708 1.00 85.69 180 GLY A C 1
ATOM 1396 O O . GLY A 1 180 ? -15.797 2.105 -22.435 1.00 85.69 180 GLY A O 1
ATOM 1397 N N . ILE A 1 181 ? -15.186 -0.032 -22.281 1.00 89.06 181 ILE A N 1
ATOM 1398 C CA . ILE A 1 181 ? -16.435 -0.473 -21.617 1.00 89.06 181 ILE A CA 1
ATOM 1399 C C . ILE A 1 181 ? -16.599 -0.002 -20.149 1.00 89.06 181 ILE A C 1
ATOM 1401 O O . ILE A 1 181 ? -17.552 -0.393 -19.470 1.00 89.06 181 ILE A O 1
ATOM 1405 N N . GLY A 1 182 ? -15.656 0.796 -19.632 1.00 88.62 182 GLY A N 1
ATOM 1406 C CA . GLY A 1 182 ? -15.708 1.357 -18.273 1.00 88.62 182 GLY A CA 1
ATOM 1407 C C . GLY A 1 182 ? -15.114 0.487 -17.154 1.00 88.62 182 GLY A C 1
ATOM 1408 O O . GLY A 1 182 ? -15.477 0.669 -15.998 1.00 88.62 182 GLY A O 1
ATOM 1409 N N . LYS A 1 183 ? -14.205 -0.455 -17.459 1.00 93.19 183 LYS A N 1
ATOM 1410 C CA . LYS A 1 183 ? -13.572 -1.341 -16.450 1.00 93.19 183 LYS A CA 1
ATOM 1411 C C . LYS A 1 183 ? -12.790 -0.570 -15.387 1.00 93.19 183 LYS A C 1
ATOM 1413 O O . LYS A 1 183 ? -13.018 -0.752 -14.199 1.00 93.19 183 LYS A O 1
ATOM 1418 N N . THR A 1 184 ? -11.897 0.314 -15.825 1.00 90.00 184 THR A N 1
ATOM 1419 C CA . THR A 1 184 ? -11.076 1.144 -14.934 1.00 90.00 184 THR A CA 1
ATOM 1420 C C . THR A 1 184 ? -11.948 2.080 -14.103 1.00 90.00 184 THR A C 1
ATOM 1422 O O . THR A 1 184 ? -11.693 2.258 -12.921 1.00 90.00 184 THR A O 1
ATOM 1425 N N . THR A 1 185 ? -13.031 2.599 -14.688 1.00 90.31 185 THR A N 1
ATOM 1426 C CA . THR A 1 185 ? -14.033 3.404 -13.977 1.00 90.31 185 THR A CA 1
ATOM 1427 C C . THR A 1 185 ? -14.747 2.591 -12.893 1.00 90.31 185 THR A C 1
ATOM 1429 O O . THR A 1 185 ? -15.020 3.120 -11.823 1.00 90.31 185 THR A O 1
ATOM 1432 N N . LEU A 1 186 ? -15.041 1.305 -13.140 1.00 91.44 186 LEU A N 1
ATOM 1433 C CA . LEU A 1 186 ? -15.667 0.421 -12.146 1.00 91.44 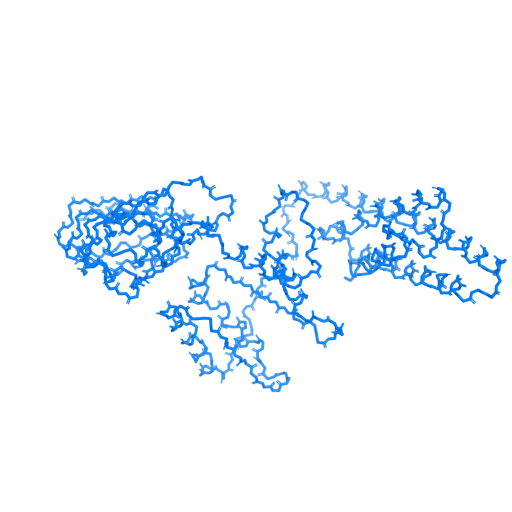186 LEU A CA 1
ATOM 1434 C C . LEU A 1 186 ? -14.702 0.147 -10.992 1.00 91.44 186 LEU A C 1
ATOM 1436 O O . LEU A 1 186 ? -15.091 0.270 -9.836 1.00 91.44 186 LEU A O 1
ATOM 1440 N N . ALA A 1 187 ? -13.444 -0.162 -11.315 1.00 92.62 187 ALA A N 1
ATOM 1441 C CA . ALA A 1 187 ? -12.394 -0.381 -10.326 1.00 92.62 187 ALA A CA 1
ATOM 1442 C C . ALA A 1 187 ? -12.140 0.865 -9.463 1.00 92.62 187 ALA A C 1
ATOM 1444 O O . ALA A 1 187 ? -12.095 0.740 -8.246 1.00 92.62 187 ALA A O 1
ATOM 1445 N N . SER A 1 188 ? -12.037 2.060 -10.059 1.00 90.06 188 SER A N 1
ATOM 1446 C CA . SER A 1 188 ? -11.840 3.313 -9.305 1.00 90.06 188 SER A CA 1
ATOM 1447 C C . SER A 1 188 ? -13.058 3.645 -8.434 1.00 90.06 188 SER A C 1
ATOM 1449 O O . SER A 1 188 ? -12.890 3.953 -7.260 1.00 90.06 188 SER A O 1
ATOM 1451 N N . SER A 1 189 ? -14.287 3.442 -8.928 1.00 89.38 189 SER A N 1
ATOM 1452 C CA . SER A 1 189 ? -15.504 3.653 -8.126 1.00 89.38 189 SER A CA 1
ATOM 1453 C C . SER A 1 189 ? -15.624 2.727 -6.907 1.00 89.38 189 SER A C 1
ATOM 1455 O O . SER A 1 189 ? -16.249 3.114 -5.919 1.00 89.38 189 SER A O 1
ATOM 1457 N N . VAL A 1 190 ? -15.095 1.502 -6.987 1.00 90.62 190 VAL A N 1
ATOM 1458 C CA . VAL A 1 190 ? -14.999 0.582 -5.841 1.00 90.62 190 VAL A CA 1
ATOM 1459 C C . VAL A 1 190 ? -13.837 0.984 -4.937 1.00 90.62 190 VAL A C 1
ATOM 1461 O O . VAL A 1 190 ? -14.001 1.047 -3.727 1.00 90.62 190 VAL A O 1
ATOM 1464 N N . TYR A 1 191 ? -12.672 1.283 -5.515 1.00 89.06 191 TYR A N 1
ATOM 1465 C CA . TYR A 1 191 ? -11.471 1.670 -4.776 1.00 89.06 191 TYR A CA 1
ATOM 1466 C C . TYR A 1 191 ? -11.703 2.899 -3.890 1.00 89.06 191 TYR A C 1
ATOM 1468 O O . TYR A 1 191 ? -11.205 2.944 -2.769 1.00 89.06 191 TYR A O 1
ATOM 1476 N N . GLU A 1 192 ? -12.458 3.881 -4.383 1.00 83.75 192 GLU A N 1
ATOM 1477 C CA . GLU A 1 192 ? -12.804 5.127 -3.689 1.00 83.75 192 GLU A CA 1
ATOM 1478 C C . GLU A 1 192 ? -14.005 4.995 -2.738 1.00 83.75 192 GLU A C 1
ATOM 1480 O O . GLU A 1 192 ? -14.325 5.954 -2.036 1.00 83.75 192 GLU A O 1
ATOM 1485 N N . ASP A 1 193 ? -14.678 3.840 -2.698 1.00 82.06 193 ASP A N 1
ATOM 1486 C CA . ASP A 1 193 ? -15.827 3.630 -1.815 1.00 82.06 193 ASP A CA 1
ATOM 1487 C C . ASP A 1 193 ? -15.401 3.757 -0.334 1.00 82.06 193 ASP A C 1
ATOM 1489 O O . ASP A 1 193 ? -14.395 3.157 0.052 1.00 82.06 193 ASP A O 1
ATOM 1493 N N . PRO A 1 194 ? -16.135 4.507 0.512 1.00 74.44 194 PRO A N 1
ATOM 1494 C CA . PRO A 1 194 ? -15.813 4.657 1.933 1.00 74.44 194 PRO A CA 1
ATOM 1495 C C . PRO A 1 194 ? -15.713 3.338 2.716 1.00 74.44 194 PRO A C 1
ATOM 1497 O O . PRO A 1 194 ? -14.856 3.211 3.593 1.00 74.44 194 PRO A O 1
ATOM 1500 N N . GLU A 1 195 ? -16.541 2.335 2.406 1.00 70.94 195 GLU A N 1
ATOM 1501 C CA . GLU A 1 195 ? -16.491 1.017 3.054 1.00 70.94 195 GLU A CA 1
ATOM 1502 C C . GLU A 1 195 ? -15.196 0.284 2.684 1.00 70.94 195 GLU A C 1
ATOM 1504 O O . GLU A 1 195 ? -14.547 -0.307 3.545 1.00 70.94 195 GLU A O 1
ATOM 1509 N N . VAL A 1 196 ? -14.748 0.386 1.429 1.00 76.19 196 VAL A N 1
ATOM 1510 C CA . VAL A 1 196 ? -13.441 -0.146 1.002 1.00 76.19 196 VAL A CA 1
ATOM 1511 C C . VAL A 1 196 ? -12.311 0.671 1.626 1.00 76.19 196 VAL A C 1
ATOM 1513 O O . VAL A 1 196 ? -11.348 0.117 2.147 1.00 76.19 196 VAL A O 1
ATOM 1516 N N . ALA A 1 197 ? -12.426 1.996 1.633 1.00 69.75 197 ALA A N 1
ATOM 1517 C CA . ALA A 1 197 ? -11.409 2.877 2.183 1.00 69.75 197 ALA A CA 1
ATOM 1518 C C . ALA A 1 197 ? -11.146 2.650 3.674 1.00 69.75 197 ALA A C 1
ATOM 1520 O O . ALA A 1 197 ? -10.004 2.774 4.107 1.00 69.75 197 ALA A O 1
ATOM 1521 N N . SER A 1 198 ? -12.190 2.308 4.429 1.00 63.03 198 SER A N 1
ATOM 1522 C CA . SER A 1 198 ? -12.122 2.003 5.860 1.00 63.03 198 SER A CA 1
ATOM 1523 C C . SER A 1 198 ? -11.750 0.548 6.165 1.00 63.03 198 SER A C 1
ATOM 1525 O O . SER A 1 198 ? -11.250 0.267 7.254 1.00 63.03 198 SER A O 1
ATOM 1527 N N . SER A 1 199 ? -11.962 -0.375 5.222 1.00 65.81 199 SER A N 1
ATOM 1528 C CA . SER A 1 199 ? -11.690 -1.806 5.420 1.00 65.81 199 SER A CA 1
ATOM 1529 C C . SER A 1 199 ? -10.245 -2.222 5.127 1.00 65.81 199 SER A C 1
ATOM 1531 O O . SER A 1 199 ? -9.798 -3.250 5.634 1.00 65.81 199 SER A O 1
ATOM 1533 N N . PHE A 1 200 ? -9.511 -1.448 4.322 1.00 70.19 200 PHE A N 1
ATOM 1534 C CA . PHE A 1 200 ? -8.137 -1.759 3.916 1.00 70.19 200 PHE A CA 1
ATOM 1535 C C . PHE A 1 200 ? -7.142 -0.750 4.498 1.00 70.19 200 PHE A C 1
ATOM 1537 O O . PHE A 1 200 ? -7.196 0.435 4.172 1.00 70.19 200 PHE A O 1
ATOM 1544 N N . ASP A 1 201 ? -6.197 -1.241 5.307 1.00 62.69 201 ASP A N 1
ATOM 1545 C CA . ASP A 1 201 ? -5.198 -0.407 5.996 1.00 62.69 201 ASP A CA 1
ATOM 1546 C C . ASP A 1 201 ? -4.245 0.294 5.013 1.00 62.69 201 ASP A C 1
ATOM 1548 O O . ASP A 1 201 ? -3.851 1.441 5.217 1.00 62.69 201 ASP A O 1
ATOM 1552 N N . VAL A 1 202 ? -3.912 -0.385 3.912 1.00 67.62 202 VAL A N 1
ATOM 1553 C CA . VAL A 1 202 ? -3.133 0.167 2.803 1.00 67.62 202 VAL A CA 1
ATOM 1554 C C . VAL A 1 202 ? -3.873 -0.097 1.503 1.00 67.62 202 VAL A C 1
ATOM 1556 O O . VAL A 1 202 ? -4.256 -1.225 1.196 1.00 67.62 202 VAL A O 1
ATOM 1559 N N . ARG A 1 203 ? -4.036 0.956 0.704 1.00 76.50 203 ARG A N 1
ATOM 1560 C CA . ARG A 1 203 ? -4.579 0.882 -0.651 1.00 76.50 203 ARG A CA 1
ATOM 1561 C C . ARG A 1 203 ? -3.601 1.550 -1.599 1.00 76.50 203 ARG A C 1
ATOM 1563 O O . ARG A 1 203 ? -3.125 2.652 -1.330 1.00 76.50 203 ARG A O 1
ATOM 1570 N N . ARG A 1 204 ? -3.289 0.879 -2.702 1.00 77.56 204 ARG A N 1
ATOM 1571 C CA . ARG A 1 204 ? -2.428 1.420 -3.753 1.00 77.56 204 ARG A CA 1
ATOM 1572 C C . ARG A 1 204 ? -3.078 1.197 -5.106 1.00 77.56 204 ARG A C 1
ATOM 1574 O O . ARG A 1 204 ? -3.704 0.166 -5.345 1.00 77.56 204 ARG A O 1
ATOM 1581 N N . TRP A 1 205 ? -2.905 2.174 -5.985 1.00 82.62 205 TRP A N 1
ATOM 1582 C CA . TRP A 1 205 ? -3.368 2.131 -7.362 1.00 82.62 205 TRP A CA 1
ATOM 1583 C C . TRP A 1 205 ? -2.160 2.200 -8.291 1.00 82.62 205 TRP A C 1
ATOM 1585 O O . TRP A 1 205 ? -1.357 3.125 -8.194 1.00 82.62 205 TRP A O 1
ATOM 1595 N N . VAL A 1 206 ? -2.028 1.227 -9.192 1.00 77.75 206 VAL A N 1
ATOM 1596 C CA . VAL A 1 206 ? -0.926 1.167 -10.160 1.00 77.75 206 VAL A CA 1
ATOM 1597 C C . VAL A 1 206 ? -1.502 1.069 -11.562 1.00 77.75 206 VAL A C 1
ATOM 1599 O O . VAL A 1 206 ? -2.361 0.233 -11.839 1.00 77.75 206 VAL A O 1
ATOM 1602 N N . SER A 1 207 ? -1.019 1.929 -12.457 1.00 77.88 207 SER A N 1
ATOM 1603 C CA . SER A 1 207 ? -1.363 1.896 -13.876 1.00 77.88 207 SER A CA 1
ATOM 1604 C C . SER A 1 207 ? -0.181 1.354 -14.668 1.00 77.88 207 SER A C 1
ATOM 1606 O O . SER A 1 207 ? 0.909 1.919 -14.614 1.00 77.88 207 SER A O 1
ATOM 1608 N N . MET A 1 208 ? -0.401 0.266 -15.404 1.00 72.31 208 MET A N 1
ATOM 1609 C CA . MET A 1 208 ? 0.623 -0.349 -16.247 1.00 72.31 208 MET A CA 1
ATOM 1610 C C . MET A 1 208 ? 0.471 0.139 -17.696 1.00 72.31 208 MET A C 1
ATOM 1612 O O . MET A 1 208 ? -0.600 -0.051 -18.283 1.00 72.31 208 MET A O 1
ATOM 1616 N N . PRO A 1 209 ? 1.501 0.760 -18.300 1.00 63.56 209 PRO A N 1
ATOM 1617 C CA . PRO A 1 209 ? 1.466 1.122 -19.710 1.00 63.56 209 PRO A CA 1
ATOM 1618 C C . PRO A 1 209 ? 1.382 -0.133 -20.593 1.00 63.56 209 PRO A C 1
ATOM 1620 O O . PRO A 1 209 ? 2.071 -1.119 -20.356 1.00 63.56 209 PRO A O 1
ATOM 1623 N N . ALA A 1 210 ? 0.532 -0.095 -21.625 1.00 56.88 210 ALA A N 1
ATOM 1624 C CA . ALA A 1 210 ? 0.309 -1.226 -22.537 1.00 56.88 210 ALA A CA 1
ATOM 1625 C C . ALA A 1 210 ? 1.475 -1.478 -23.517 1.00 56.88 210 ALA A C 1
ATOM 1627 O O . ALA A 1 210 ? 1.536 -2.526 -24.156 1.00 56.88 210 ALA A O 1
ATOM 1628 N N . ASP A 1 211 ? 2.382 -0.513 -23.636 1.00 56.31 211 ASP A N 1
ATOM 1629 C CA . ASP A 1 211 ? 3.579 -0.550 -24.466 1.00 56.31 211 ASP A CA 1
ATOM 1630 C C . ASP A 1 211 ? 4.798 -0.604 -23.541 1.00 56.31 211 ASP A C 1
ATOM 1632 O O . ASP A 1 211 ? 5.144 0.410 -22.930 1.00 56.31 211 ASP A O 1
ATOM 1636 N N . ARG A 1 212 ? 5.387 -1.799 -23.400 1.00 50.66 212 ARG A N 1
ATOM 1637 C CA . ARG A 1 212 ? 6.840 -2.046 -23.335 1.00 50.66 212 ARG A CA 1
ATOM 1638 C C . ARG A 1 212 ? 7.111 -3.534 -23.117 1.00 50.66 212 ARG A C 1
ATOM 1640 O O . ARG A 1 212 ? 6.569 -4.162 -22.213 1.00 50.66 212 ARG A O 1
ATOM 1647 N N . GLY A 1 213 ? 7.972 -4.101 -23.958 1.00 54.34 213 GLY A N 1
ATOM 1648 C CA . GLY A 1 213 ? 8.580 -5.405 -23.709 1.00 54.34 213 GLY A CA 1
ATOM 1649 C C . GLY A 1 213 ? 9.510 -5.353 -22.490 1.00 54.34 213 GLY A C 1
ATOM 1650 O O . GLY A 1 213 ? 10.191 -4.353 -22.282 1.00 54.34 213 GLY A O 1
ATOM 1651 N N . TYR A 1 214 ? 9.546 -6.466 -21.753 1.00 47.38 214 TYR A N 1
ATOM 1652 C CA . TYR A 1 214 ? 10.263 -6.758 -20.499 1.00 47.38 214 TYR A CA 1
ATOM 1653 C C . TYR A 1 214 ? 9.574 -6.364 -19.170 1.00 47.38 214 TYR A C 1
ATOM 1655 O O . TYR A 1 214 ? 9.435 -5.202 -18.797 1.00 47.38 214 TYR A O 1
ATOM 1663 N N . ASN A 1 215 ? 9.190 -7.440 -18.467 1.00 57.69 215 ASN A N 1
ATOM 1664 C CA . ASN A 1 215 ? 8.759 -7.634 -17.078 1.00 57.69 215 ASN A CA 1
ATOM 1665 C C . ASN A 1 215 ? 7.813 -6.588 -16.461 1.00 57.69 215 ASN A C 1
ATOM 1667 O O . ASN A 1 215 ? 8.185 -5.788 -15.602 1.00 57.69 215 ASN A O 1
ATOM 1671 N N . ASN A 1 216 ? 6.526 -6.707 -16.806 1.00 66.19 216 ASN A N 1
ATOM 1672 C CA . ASN A 1 216 ? 5.422 -5.984 -16.160 1.00 66.19 216 ASN A CA 1
ATOM 1673 C C . ASN A 1 216 ? 5.396 -6.163 -14.630 1.00 66.19 216 ASN A C 1
ATOM 1675 O O . ASN A 1 216 ? 4.963 -5.264 -13.916 1.00 66.19 216 ASN A O 1
ATOM 1679 N N . VAL A 1 217 ? 5.873 -7.306 -14.126 1.00 70.00 217 VAL A N 1
ATOM 1680 C CA . VAL A 1 217 ? 5.928 -7.603 -12.687 1.00 70.00 217 VAL A CA 1
ATOM 1681 C C . VAL A 1 217 ? 6.969 -6.727 -11.990 1.00 70.00 217 VAL A C 1
ATOM 1683 O O . VAL A 1 217 ? 6.610 -6.036 -11.041 1.00 70.00 217 VAL A O 1
ATOM 1686 N N . SER A 1 218 ? 8.205 -6.659 -12.501 1.00 68.94 218 SER A N 1
ATOM 1687 C CA . SER A 1 218 ? 9.268 -5.805 -11.951 1.00 68.94 218 SER A CA 1
ATOM 1688 C C . SER A 1 218 ? 8.828 -4.346 -11.857 1.00 68.94 218 SER A C 1
ATOM 1690 O O . SER A 1 218 ? 8.946 -3.715 -10.812 1.00 68.94 218 SER A O 1
ATOM 1692 N N . GLN A 1 219 ? 8.263 -3.803 -12.941 1.00 69.00 219 GLN A N 1
ATOM 1693 C CA . GLN A 1 219 ? 7.813 -2.409 -12.978 1.00 69.00 219 GLN A CA 1
ATOM 1694 C C . GLN A 1 219 ? 6.642 -2.150 -12.024 1.00 69.00 219 GLN A C 1
ATOM 1696 O O . GLN A 1 219 ? 6.608 -1.107 -11.368 1.00 69.00 219 GLN A O 1
ATOM 1701 N N . MET A 1 220 ? 5.709 -3.097 -11.902 1.00 76.00 220 MET A N 1
ATOM 1702 C CA . MET A 1 220 ? 4.614 -3.009 -10.937 1.00 76.00 220 MET A CA 1
ATOM 1703 C C . MET A 1 220 ? 5.145 -3.014 -9.498 1.00 76.00 220 MET A C 1
ATOM 1705 O O . MET A 1 220 ? 4.779 -2.138 -8.717 1.00 76.00 220 MET A O 1
ATOM 1709 N N . LEU A 1 221 ? 6.036 -3.952 -9.157 1.00 71.12 221 LEU A N 1
ATOM 1710 C CA . LEU A 1 221 ? 6.641 -4.062 -7.826 1.00 71.12 221 LEU A CA 1
ATOM 1711 C C . LEU A 1 221 ? 7.454 -2.815 -7.469 1.00 71.12 221 LEU A C 1
ATOM 1713 O O . LEU A 1 221 ? 7.304 -2.279 -6.377 1.00 71.12 221 LEU A O 1
ATOM 1717 N N . LEU A 1 222 ? 8.251 -2.298 -8.404 1.00 69.06 222 LEU A N 1
ATOM 1718 C CA . LEU A 1 222 ? 9.007 -1.061 -8.217 1.00 69.06 222 LEU A CA 1
ATOM 1719 C C . LEU A 1 222 ? 8.096 0.152 -8.026 1.00 69.06 222 LEU A C 1
ATOM 1721 O O . LEU A 1 222 ? 8.357 0.980 -7.156 1.00 69.06 222 LEU A O 1
ATOM 1725 N N . THR A 1 223 ? 7.012 0.250 -8.798 1.00 68.44 223 THR A N 1
ATOM 1726 C CA . THR A 1 223 ? 6.026 1.325 -8.627 1.00 68.44 223 THR A CA 1
ATOM 1727 C C . THR A 1 223 ? 5.385 1.246 -7.242 1.00 68.44 223 THR A C 1
ATOM 1729 O O . THR A 1 223 ? 5.306 2.259 -6.551 1.00 68.44 223 THR A O 1
ATOM 1732 N N . LEU A 1 224 ? 5.004 0.046 -6.792 1.00 72.25 224 LEU A N 1
ATOM 1733 C CA . LEU A 1 224 ? 4.488 -0.172 -5.439 1.00 72.25 224 LEU A CA 1
ATOM 1734 C C . LEU A 1 224 ? 5.516 0.241 -4.375 1.00 72.25 224 LEU A C 1
ATOM 1736 O O . LEU A 1 224 ? 5.175 1.024 -3.492 1.00 72.25 224 LEU A O 1
ATOM 1740 N N . LEU A 1 225 ? 6.776 -0.191 -4.491 1.00 66.62 225 LEU A N 1
ATOM 1741 C CA . LEU A 1 225 ? 7.854 0.197 -3.572 1.00 66.62 225 LEU A CA 1
ATOM 1742 C C . LEU A 1 225 ? 8.039 1.708 -3.505 1.00 66.62 225 LEU A C 1
ATOM 1744 O O . LEU A 1 225 ? 8.063 2.264 -2.413 1.00 66.62 225 LEU A O 1
ATOM 1748 N N . TRP A 1 226 ? 8.127 2.390 -4.648 1.00 63.50 226 TRP A N 1
ATOM 1749 C CA . TRP A 1 226 ? 8.278 3.843 -4.673 1.00 63.50 226 TRP A CA 1
ATOM 1750 C C . TRP A 1 226 ? 7.096 4.560 -4.036 1.00 63.50 226 TRP A C 1
ATOM 1752 O O . TRP A 1 226 ? 7.316 5.501 -3.281 1.00 63.50 226 TRP A O 1
ATOM 1762 N N . THR A 1 227 ? 5.861 4.108 -4.272 1.00 58.28 227 THR A N 1
ATOM 1763 C CA . THR A 1 227 ? 4.688 4.714 -3.620 1.00 58.28 227 THR A CA 1
ATOM 1764 C C . THR A 1 227 ? 4.678 4.519 -2.106 1.00 58.28 227 THR A C 1
ATOM 1766 O O . THR A 1 227 ? 4.127 5.353 -1.400 1.00 58.28 227 THR A O 1
ATOM 1769 N N . VAL A 1 228 ? 5.296 3.451 -1.592 1.00 59.09 228 VAL A N 1
ATOM 1770 C CA . VAL A 1 228 ? 5.403 3.216 -0.145 1.00 59.09 228 VAL A CA 1
ATOM 1771 C C . VAL A 1 228 ? 6.595 3.964 0.468 1.00 59.09 228 VAL A C 1
ATOM 1773 O O . VAL A 1 228 ? 6.482 4.494 1.566 1.00 59.09 228 VAL A O 1
ATOM 1776 N N . VAL A 1 229 ? 7.721 4.061 -0.243 1.00 52.12 229 VAL A N 1
ATOM 1777 C CA . VAL A 1 229 ? 8.954 4.717 0.231 1.00 52.12 229 VAL A CA 1
ATOM 1778 C C . VAL A 1 229 ? 8.896 6.246 0.105 1.00 52.12 229 VAL A C 1
ATOM 1780 O O . VAL A 1 229 ? 9.490 6.941 0.919 1.00 52.12 229 VAL A O 1
ATOM 1783 N N . ALA A 1 230 ? 8.164 6.800 -0.867 1.00 44.19 230 ALA A N 1
ATOM 1784 C CA . ALA A 1 230 ? 8.036 8.252 -1.054 1.00 44.19 230 ALA A CA 1
ATOM 1785 C C . ALA A 1 230 ? 7.252 8.962 0.072 1.00 44.19 230 ALA A C 1
ATOM 1787 O O . ALA A 1 230 ? 7.366 10.174 0.223 1.00 44.19 230 ALA A O 1
ATOM 1788 N N . GLU A 1 231 ? 6.490 8.227 0.887 1.00 39.94 231 GLU A N 1
ATOM 1789 C CA . GLU A 1 231 ? 5.859 8.746 2.115 1.00 39.94 231 GLU A CA 1
ATOM 1790 C C . GLU A 1 231 ? 6.845 8.785 3.311 1.00 39.94 231 GLU A C 1
ATOM 1792 O O . GLU A 1 231 ? 6.507 9.285 4.383 1.00 39.94 231 GLU A O 1
ATOM 1797 N N . ALA A 1 232 ? 8.076 8.291 3.128 1.00 43.22 232 ALA A N 1
ATOM 1798 C CA . ALA A 1 232 ? 9.099 8.076 4.146 1.00 43.22 232 ALA A CA 1
ATOM 1799 C C . ALA A 1 232 ? 10.445 8.710 3.738 1.00 43.22 232 ALA A C 1
ATOM 1801 O O . ALA A 1 232 ? 11.413 7.999 3.468 1.00 43.22 232 ALA A O 1
ATOM 1802 N N . GLU A 1 233 ? 10.560 10.038 3.660 1.00 37.16 233 GLU A N 1
ATOM 1803 C CA . GLU A 1 233 ? 11.876 10.630 3.378 1.00 37.16 233 GLU A CA 1
ATOM 1804 C C . GLU A 1 233 ? 12.801 10.686 4.610 1.00 37.16 233 GLU A C 1
ATOM 1806 O O . GLU A 1 233 ? 12.376 10.916 5.739 1.00 37.16 233 GLU A O 1
ATOM 1811 N N . GLU A 1 234 ? 14.097 10.502 4.324 1.00 39.31 234 GLU A N 1
ATOM 1812 C CA . GLU A 1 234 ? 15.280 10.568 5.198 1.00 39.31 234 GLU A CA 1
ATOM 1813 C C . GLU A 1 234 ? 15.722 9.306 5.967 1.00 39.31 234 GLU A C 1
ATOM 1815 O O . GLU A 1 234 ? 16.165 9.397 7.106 1.00 39.31 234 GLU A O 1
ATOM 1820 N N . THR A 1 235 ? 15.817 8.128 5.333 1.00 31.53 235 THR A N 1
ATOM 1821 C CA . THR A 1 235 ? 16.879 7.171 5.732 1.00 31.53 235 THR A CA 1
ATOM 1822 C C . THR A 1 235 ? 17.488 6.370 4.569 1.00 31.53 235 THR A C 1
ATOM 1824 O O . THR A 1 235 ? 16.908 5.442 4.030 1.00 31.53 235 THR A O 1
ATOM 1827 N N . LYS A 1 236 ? 18.741 6.725 4.247 1.00 39.22 236 LYS A N 1
ATOM 1828 C CA . LYS A 1 236 ? 19.861 5.891 3.753 1.00 39.22 236 LYS A CA 1
ATOM 1829 C C . LYS A 1 236 ? 19.610 4.876 2.614 1.00 39.22 236 LYS A C 1
ATOM 1831 O O . LYS A 1 236 ? 19.144 3.770 2.838 1.00 39.22 236 LYS A O 1
ATOM 1836 N N . ASN A 1 237 ? 20.204 5.176 1.451 1.00 34.50 237 ASN A N 1
ATOM 1837 C CA . ASN A 1 237 ? 20.835 4.224 0.515 1.00 34.50 237 ASN A CA 1
ATOM 1838 C C . ASN A 1 237 ? 20.076 2.914 0.194 1.00 34.50 237 ASN A C 1
ATOM 1840 O O . ASN A 1 237 ? 20.688 1.843 0.144 1.00 34.50 237 ASN A O 1
ATOM 1844 N N . GLY A 1 238 ? 18.779 2.982 -0.101 1.00 37.97 238 GLY A N 1
ATOM 1845 C CA . GLY A 1 238 ? 18.069 1.864 -0.725 1.00 37.97 238 GLY A CA 1
ATOM 1846 C C . GLY A 1 238 ? 18.528 1.682 -2.174 1.00 37.97 238 GLY A C 1
ATOM 1847 O O . GLY A 1 238 ? 18.189 2.481 -3.044 1.00 37.97 238 GLY A O 1
ATOM 1848 N N . ARG A 1 239 ? 19.333 0.650 -2.454 1.00 44.00 239 ARG A N 1
ATOM 1849 C CA . ARG A 1 239 ? 19.549 0.189 -3.834 1.00 44.00 239 ARG A CA 1
ATOM 1850 C C . ARG A 1 239 ? 18.217 -0.349 -4.357 1.00 44.00 239 ARG A C 1
ATOM 1852 O O . ARG A 1 239 ? 17.611 -1.185 -3.695 1.00 44.00 239 ARG A O 1
ATOM 1859 N N . ILE A 1 240 ? 17.799 0.108 -5.534 1.00 50.34 240 ILE A N 1
ATOM 1860 C CA . ILE A 1 240 ? 16.661 -0.463 -6.263 1.00 50.34 240 ILE A CA 1
ATOM 1861 C C . ILE A 1 240 ? 16.940 -1.966 -6.460 1.00 50.34 240 ILE A C 1
ATOM 1863 O O . ILE A 1 240 ? 18.015 -2.292 -6.979 1.00 50.34 240 ILE A O 1
ATOM 1867 N N . PRO A 1 241 ? 16.046 -2.877 -6.032 1.00 50.06 241 PRO A N 1
ATOM 1868 C CA . PRO A 1 241 ? 16.220 -4.304 -6.274 1.00 50.06 241 PRO A CA 1
ATOM 1869 C C . PRO A 1 241 ? 16.282 -4.575 -7.775 1.00 50.06 241 PRO A C 1
ATOM 1871 O O . PRO A 1 241 ? 15.434 -4.111 -8.532 1.00 50.06 241 PRO A O 1
ATOM 1874 N N . VAL A 1 242 ? 17.309 -5.307 -8.201 1.00 53.66 242 VAL A N 1
ATOM 1875 C CA . VAL A 1 242 ? 17.475 -5.753 -9.597 1.00 53.66 242 VAL A CA 1
ATOM 1876 C C . VAL A 1 242 ? 16.697 -7.055 -9.852 1.00 53.66 242 VAL A C 1
ATOM 1878 O O . VAL A 1 242 ? 16.533 -7.460 -10.997 1.00 53.66 242 VAL A O 1
ATOM 1881 N N . ASP A 1 243 ? 16.210 -7.690 -8.785 1.00 71.50 243 ASP A N 1
ATOM 1882 C CA . ASP A 1 243 ? 15.578 -9.005 -8.779 1.00 71.50 243 ASP A CA 1
ATOM 1883 C C . ASP A 1 243 ? 14.121 -8.924 -8.286 1.00 71.50 243 ASP A C 1
ATOM 1885 O O . ASP A 1 243 ? 13.834 -8.226 -7.307 1.00 71.50 243 ASP A O 1
ATOM 1889 N N . ASP A 1 244 ? 13.216 -9.625 -8.977 1.00 68.69 244 ASP A N 1
ATOM 1890 C CA . ASP A 1 244 ? 11.769 -9.588 -8.722 1.00 68.69 244 ASP A CA 1
ATOM 1891 C C . ASP A 1 244 ? 11.387 -10.243 -7.396 1.00 68.69 244 ASP A C 1
ATOM 1893 O O . ASP A 1 244 ? 10.490 -9.740 -6.716 1.00 68.69 244 ASP A O 1
ATOM 1897 N N . ASP A 1 245 ? 12.081 -11.308 -6.986 1.00 70.50 245 ASP A N 1
ATOM 1898 C CA . ASP A 1 245 ? 11.813 -11.972 -5.711 1.00 70.50 245 ASP A CA 1
ATOM 1899 C C . ASP A 1 245 ? 12.184 -11.027 -4.565 1.00 70.50 245 ASP A C 1
ATOM 1901 O O . ASP A 1 245 ? 11.378 -10.797 -3.662 1.00 70.50 245 ASP A O 1
ATOM 1905 N N . VAL A 1 246 ? 13.341 -10.365 -4.662 1.00 65.62 246 VAL A N 1
ATOM 1906 C CA . VAL A 1 246 ? 13.771 -9.352 -3.685 1.00 65.62 246 VAL A CA 1
ATOM 1907 C C . VAL A 1 246 ? 12.829 -8.143 -3.670 1.00 65.62 246 VAL A C 1
ATOM 1909 O O . VAL A 1 246 ? 12.489 -7.643 -2.597 1.00 65.62 246 VAL A O 1
ATOM 1912 N N . ALA A 1 247 ? 12.385 -7.662 -4.836 1.00 64.94 247 ALA A N 1
ATOM 1913 C CA . ALA A 1 247 ? 11.417 -6.569 -4.914 1.00 64.94 247 ALA A CA 1
ATOM 1914 C C . ALA A 1 247 ? 10.075 -6.964 -4.281 1.00 64.94 247 ALA A C 1
ATOM 1916 O O . ALA A 1 247 ? 9.495 -6.180 -3.531 1.00 64.94 247 ALA A O 1
ATOM 1917 N N . SER A 1 248 ? 9.603 -8.186 -4.534 1.00 68.44 248 SER A N 1
ATOM 1918 C CA . SER A 1 248 ? 8.358 -8.703 -3.967 1.00 68.44 248 SER A CA 1
ATOM 1919 C C . SER A 1 248 ? 8.443 -8.854 -2.449 1.00 68.44 248 SER A C 1
ATOM 1921 O O . SER A 1 248 ? 7.520 -8.444 -1.747 1.00 68.44 248 SER A O 1
ATOM 1923 N N . GLU A 1 249 ? 9.575 -9.337 -1.929 1.00 65.69 249 GLU A N 1
ATOM 1924 C CA . GLU A 1 249 ? 9.824 -9.459 -0.495 1.00 65.69 249 GLU A CA 1
ATOM 1925 C C . GLU A 1 249 ? 9.865 -8.080 0.172 1.00 65.69 249 GLU A C 1
ATOM 1927 O O . GLU A 1 249 ? 9.321 -7.900 1.259 1.00 65.69 249 GLU A O 1
ATOM 1932 N N . GLN A 1 250 ? 10.455 -7.078 -0.483 1.00 63.03 250 GLN A N 1
ATOM 1933 C CA . GLN A 1 250 ? 10.455 -5.707 0.023 1.00 63.03 250 GLN A CA 1
ATOM 1934 C C . GLN A 1 250 ? 9.062 -5.078 -0.006 1.00 63.03 250 GLN A C 1
ATOM 1936 O O . GLN A 1 250 ? 8.671 -4.475 0.990 1.00 63.03 250 GLN A O 1
ATOM 1941 N N . VAL A 1 251 ? 8.287 -5.250 -1.086 1.00 67.12 251 VAL A N 1
ATOM 1942 C CA . VAL A 1 251 ? 6.888 -4.782 -1.140 1.00 67.12 251 VAL A CA 1
ATOM 1943 C C . VAL A 1 251 ? 6.110 -5.427 -0.007 1.00 67.12 251 VAL A C 1
ATOM 1945 O O . VAL A 1 251 ? 5.413 -4.742 0.735 1.00 67.12 251 VAL A O 1
ATOM 1948 N N . TYR A 1 252 ? 6.278 -6.736 0.162 1.00 65.56 252 TYR A N 1
ATOM 1949 C CA . TYR A 1 252 ? 5.647 -7.490 1.226 1.00 65.56 252 TYR A CA 1
ATOM 1950 C C . TYR A 1 252 ? 6.030 -6.946 2.603 1.00 65.56 252 TYR A C 1
ATOM 1952 O O . TYR A 1 252 ? 5.141 -6.607 3.369 1.00 65.56 252 TYR A O 1
ATOM 1960 N N . LYS A 1 253 ? 7.318 -6.762 2.910 1.00 59.28 253 LYS A N 1
ATOM 1961 C CA . LYS A 1 253 ? 7.779 -6.202 4.195 1.00 59.28 253 LYS A CA 1
ATOM 1962 C C . LYS A 1 253 ? 7.278 -4.780 4.442 1.00 59.28 253 LYS A C 1
ATOM 1964 O O . LYS A 1 253 ? 6.868 -4.467 5.552 1.00 59.28 253 LYS A O 1
ATOM 1969 N N . CYS A 1 254 ? 7.264 -3.932 3.418 1.00 60.56 254 CYS A N 1
ATOM 1970 C CA . CYS A 1 254 ? 6.751 -2.567 3.515 1.00 60.56 254 CYS A CA 1
ATOM 1971 C C . CYS A 1 254 ? 5.234 -2.517 3.754 1.00 60.56 254 CYS A C 1
ATOM 1973 O O . CYS A 1 254 ? 4.755 -1.636 4.459 1.00 60.56 254 CYS A O 1
ATOM 1975 N N . LEU A 1 255 ? 4.475 -3.463 3.195 1.00 60.56 255 LEU A N 1
ATOM 1976 C CA . LEU A 1 255 ? 3.037 -3.602 3.449 1.00 60.56 255 LEU A CA 1
ATOM 1977 C C . LEU A 1 255 ? 2.735 -4.292 4.787 1.00 60.56 255 LEU A C 1
ATOM 1979 O O . LEU A 1 255 ? 1.609 -4.232 5.277 1.00 60.56 255 LEU A O 1
ATOM 1983 N N . LYS A 1 256 ? 3.727 -4.964 5.372 1.00 55.88 256 LYS A N 1
ATOM 1984 C CA . LYS A 1 256 ? 3.576 -5.858 6.512 1.00 55.88 256 LYS A CA 1
ATOM 1985 C C . LYS A 1 256 ? 4.580 -5.452 7.593 1.00 55.88 256 LYS A C 1
ATOM 1987 O O . LYS A 1 256 ? 5.572 -6.139 7.817 1.00 55.88 256 LYS A O 1
ATOM 1992 N N . GLU A 1 257 ? 4.325 -4.338 8.288 1.00 50.19 257 GLU A N 1
ATOM 1993 C CA . GLU A 1 257 ? 5.014 -4.028 9.553 1.00 50.19 257 GLU A CA 1
ATOM 1994 C C . GLU A 1 257 ? 4.622 -5.074 10.612 1.00 50.19 257 GLU A C 1
ATOM 1996 O O . GLU A 1 257 ? 3.770 -4.858 11.474 1.00 50.19 257 GLU A O 1
ATOM 2001 N N . TRP A 1 258 ? 5.214 -6.257 10.505 1.00 54.22 258 TRP A N 1
ATOM 2002 C CA . TRP A 1 258 ? 5.128 -7.327 11.480 1.00 54.22 258 TRP A CA 1
ATOM 2003 C C . TRP A 1 258 ? 6.334 -7.232 12.406 1.00 54.22 258 TRP A C 1
ATOM 2005 O O . TRP A 1 258 ? 7.433 -6.850 12.003 1.00 54.22 258 TRP A O 1
ATOM 2015 N N . PHE A 1 259 ? 6.165 -7.656 13.653 1.00 51.16 259 PHE A N 1
ATOM 2016 C CA . PHE A 1 259 ? 7.318 -8.122 14.410 1.00 51.16 259 PHE A CA 1
ATOM 2017 C C . PHE A 1 259 ? 7.816 -9.409 13.752 1.00 51.16 259 PHE A C 1
ATOM 2019 O O . PHE A 1 259 ? 7.283 -10.486 14.029 1.00 51.16 259 PHE A O 1
ATOM 2026 N N . GLU A 1 260 ? 8.827 -9.316 12.884 1.00 50.06 260 GLU A N 1
ATOM 2027 C CA . GLU A 1 260 ? 9.587 -10.498 12.475 1.00 50.06 260 GLU A CA 1
ATOM 2028 C C . GLU A 1 260 ? 10.038 -11.234 13.753 1.00 50.06 260 GLU A C 1
ATOM 2030 O O . GLU A 1 260 ? 10.740 -10.680 14.600 1.00 50.06 260 GLU A O 1
ATOM 2035 N N . GLY A 1 261 ? 9.552 -12.467 13.938 1.00 56.75 261 GLY A N 1
ATOM 2036 C CA . GLY A 1 261 ? 9.886 -13.321 15.081 1.00 56.75 261 GLY A CA 1
ATOM 2037 C C . GLY A 1 261 ? 8.839 -13.430 16.196 1.00 56.75 261 GLY A C 1
ATOM 2038 O O . GLY A 1 261 ? 8.998 -14.309 17.044 1.00 56.75 261 GLY A O 1
ATOM 2039 N N . LEU A 1 262 ? 7.748 -12.647 16.210 1.00 66.56 262 LEU A N 1
ATOM 2040 C CA . LEU A 1 262 ? 6.686 -12.863 17.213 1.00 66.56 262 LEU A CA 1
ATOM 2041 C C . LEU A 1 262 ? 6.006 -14.229 17.027 1.00 66.56 262 LEU A C 1
ATOM 2043 O O . LEU A 1 262 ? 5.775 -14.932 18.009 1.00 66.56 262 LEU A O 1
ATOM 2047 N N . ASP A 1 263 ? 5.801 -14.647 15.775 1.00 64.06 263 ASP A N 1
ATOM 2048 C CA . ASP A 1 263 ? 5.313 -15.987 15.413 1.00 64.06 263 ASP A CA 1
ATOM 2049 C C . ASP A 1 263 ? 6.193 -17.088 16.009 1.00 64.06 263 ASP A C 1
ATOM 2051 O O . ASP A 1 263 ? 5.698 -18.073 16.559 1.00 64.06 263 ASP A O 1
ATOM 2055 N N . TYR A 1 264 ? 7.514 -16.905 15.946 1.00 67.62 264 TYR A N 1
ATOM 2056 C CA . TYR A 1 264 ? 8.480 -17.836 16.517 1.00 67.62 264 TYR A CA 1
ATOM 2057 C C . TYR A 1 264 ? 8.382 -17.879 18.046 1.00 67.62 264 TYR A C 1
ATOM 2059 O O . TYR A 1 264 ? 8.366 -18.961 18.628 1.00 67.62 264 TYR A O 1
ATOM 2067 N N . VAL A 1 265 ? 8.261 -16.724 18.706 1.00 69.19 265 VAL A N 1
ATOM 2068 C CA . VAL A 1 265 ? 8.115 -16.654 20.169 1.00 69.19 265 VAL A CA 1
ATOM 2069 C C . VAL A 1 265 ? 6.822 -17.339 20.617 1.00 69.19 265 VAL A C 1
ATOM 2071 O O . VAL A 1 265 ? 6.847 -18.164 21.525 1.00 69.19 265 VAL A O 1
ATOM 2074 N N . VAL A 1 266 ? 5.692 -17.072 19.961 1.00 71.12 266 VAL A N 1
ATOM 2075 C CA . VAL A 1 266 ? 4.417 -17.698 20.343 1.00 71.12 266 VAL A CA 1
ATOM 2076 C C . VAL A 1 266 ? 4.428 -19.202 20.065 1.00 71.12 266 VAL A C 1
ATOM 2078 O O . VAL A 1 266 ? 4.085 -19.984 20.952 1.00 71.12 266 VAL A O 1
ATOM 2081 N N . SER A 1 267 ? 4.851 -19.628 18.872 1.00 68.31 267 SER A N 1
ATOM 2082 C CA . SER A 1 267 ? 4.844 -21.050 18.497 1.00 68.31 267 SER A CA 1
ATOM 2083 C C . SER A 1 267 ? 5.815 -21.897 19.324 1.00 68.31 267 SER A C 1
ATOM 2085 O O . SER A 1 267 ? 5.503 -23.044 19.664 1.00 68.31 267 SER A O 1
ATOM 2087 N N . THR A 1 268 ? 6.967 -21.341 19.708 1.00 73.69 268 THR A N 1
ATOM 2088 C CA . THR A 1 268 ? 7.965 -22.057 20.516 1.00 73.69 268 THR A CA 1
ATOM 2089 C C . THR A 1 268 ? 7.544 -22.151 21.988 1.00 73.69 268 THR A C 1
ATOM 2091 O O . THR A 1 268 ? 7.894 -23.108 22.683 1.00 73.69 268 THR A O 1
ATOM 2094 N N . ASN A 1 269 ? 6.735 -21.209 22.482 1.00 72.44 269 ASN A N 1
ATOM 2095 C CA . ASN A 1 269 ? 6.341 -21.127 23.888 1.00 72.44 269 ASN A CA 1
ATOM 2096 C C . ASN A 1 269 ? 4.884 -21.577 24.136 1.00 72.44 269 ASN A C 1
ATOM 2098 O O . ASN A 1 269 ? 4.035 -20.794 24.547 1.00 72.44 269 ASN A O 1
ATOM 2102 N N . ARG A 1 270 ? 4.600 -22.882 24.000 1.00 77.19 270 ARG A N 1
ATOM 2103 C CA . ARG A 1 270 ? 3.239 -23.467 24.150 1.00 77.19 270 ARG A CA 1
ATOM 2104 C C . ARG A 1 270 ? 2.547 -23.275 25.512 1.00 77.19 270 ARG A C 1
ATOM 2106 O O . ARG A 1 270 ? 1.332 -23.429 25.596 1.00 77.19 270 ARG A O 1
ATOM 2113 N N . ASN A 1 271 ? 3.301 -22.961 26.567 1.00 83.44 271 ASN A N 1
ATOM 2114 C CA . ASN A 1 271 ? 2.765 -22.694 27.911 1.00 83.44 271 ASN A CA 1
ATOM 2115 C C . ASN A 1 271 ? 2.589 -21.191 28.197 1.00 83.44 271 ASN A C 1
ATOM 2117 O O . ASN A 1 271 ? 2.386 -20.791 29.344 1.00 83.44 271 ASN A O 1
ATOM 2121 N N . LEU A 1 272 ? 2.750 -20.335 27.184 1.00 84.88 272 LEU A N 1
ATOM 2122 C CA . LEU A 1 272 ? 2.661 -18.891 27.343 1.00 84.88 272 LEU A CA 1
ATOM 2123 C C . LEU A 1 272 ? 1.219 -18.478 27.666 1.00 84.88 272 LEU A C 1
ATOM 2125 O O . LEU A 1 272 ? 0.324 -18.619 26.835 1.00 84.88 272 LEU A O 1
ATOM 2129 N N . GLN A 1 273 ? 1.017 -17.937 28.870 1.00 90.25 273 GLN A N 1
ATOM 2130 C CA . GLN A 1 273 ? -0.281 -17.428 29.336 1.00 90.25 273 GLN A CA 1
ATOM 2131 C C . GLN A 1 273 ? -0.411 -15.912 29.199 1.00 90.25 273 GLN A C 1
ATOM 2133 O O . GLN A 1 273 ? -1.511 -15.398 29.004 1.00 90.25 273 GLN A O 1
ATOM 2138 N N . THR A 1 274 ? 0.713 -15.200 29.265 1.00 88.94 274 THR A N 1
ATOM 2139 C CA . THR A 1 274 ? 0.756 -13.741 29.202 1.00 88.94 274 THR A CA 1
ATOM 2140 C C . THR A 1 274 ? 1.774 -13.312 28.166 1.00 88.94 274 THR A C 1
ATOM 2142 O O . THR A 1 274 ? 2.947 -13.662 28.276 1.00 88.94 274 THR A O 1
ATOM 2145 N N . LEU A 1 275 ? 1.334 -12.516 27.196 1.00 86.06 275 LEU A N 1
ATOM 2146 C CA . LEU A 1 275 ? 2.194 -11.866 26.221 1.00 86.06 275 LEU A CA 1
ATOM 2147 C C . LEU A 1 275 ? 2.104 -10.353 26.414 1.00 86.06 275 LEU A C 1
ATOM 2149 O O . LEU A 1 275 ? 1.030 -9.765 26.283 1.00 86.06 275 LEU A O 1
ATOM 2153 N N . VAL A 1 276 ? 3.242 -9.731 26.724 1.00 84.75 276 VAL A N 1
ATOM 2154 C CA . VAL A 1 276 ? 3.370 -8.275 26.820 1.00 84.75 276 VAL A CA 1
ATOM 2155 C C . VAL A 1 276 ? 4.305 -7.800 25.718 1.00 84.75 276 VAL A C 1
ATOM 2157 O O . VAL A 1 276 ? 5.461 -8.213 25.676 1.00 84.75 276 VAL A O 1
ATOM 2160 N N . VAL A 1 277 ? 3.815 -6.930 24.838 1.00 76.50 277 VAL A N 1
ATOM 2161 C CA . VAL A 1 277 ? 4.588 -6.394 23.709 1.00 76.50 277 VAL A CA 1
ATOM 2162 C C . VAL A 1 277 ? 4.698 -4.887 23.854 1.00 76.50 277 VAL A C 1
ATOM 2164 O O . VAL A 1 277 ? 3.759 -4.159 23.547 1.00 76.50 277 VAL A O 1
ATOM 2167 N N . SER A 1 278 ? 5.844 -4.391 24.311 1.00 69.81 278 SER A N 1
ATOM 2168 C CA . SER A 1 278 ? 6.144 -2.959 24.354 1.00 69.81 278 SER A CA 1
ATOM 2169 C C . SER A 1 278 ? 6.997 -2.559 23.147 1.00 69.81 278 SER A C 1
ATOM 2171 O O . SER A 1 278 ? 7.981 -3.214 22.817 1.00 69.81 278 SER A O 1
ATOM 2173 N N . GLY A 1 279 ? 6.615 -1.480 22.463 1.00 61.19 279 GLY A N 1
ATOM 2174 C CA . GLY A 1 279 ? 7.341 -0.949 21.308 1.00 61.19 279 GLY A CA 1
ATOM 2175 C C . GLY A 1 279 ? 7.468 0.568 21.393 1.00 61.19 279 GLY A C 1
ATOM 2176 O O . GLY A 1 279 ? 6.667 1.215 22.066 1.00 61.19 279 GLY A O 1
ATOM 2177 N N . LYS A 1 280 ? 8.474 1.135 20.718 1.00 52.81 280 LYS A N 1
ATOM 2178 C CA . LYS A 1 280 ? 8.552 2.587 20.489 1.00 52.81 280 LYS A CA 1
ATOM 2179 C C . LYS A 1 280 ? 7.472 3.001 19.477 1.00 52.81 280 LYS A C 1
ATOM 2181 O O . LYS A 1 280 ? 7.053 2.173 18.663 1.00 52.81 280 LYS A O 1
ATOM 2186 N N . GLU A 1 281 ? 7.011 4.250 19.555 1.00 49.03 281 GLU A N 1
ATOM 2187 C CA . GLU A 1 281 ? 6.056 4.813 18.591 1.00 49.03 281 GLU A CA 1
ATOM 2188 C C . GLU A 1 281 ? 6.581 4.628 17.162 1.00 49.03 281 GLU A C 1
ATOM 2190 O O . GLU A 1 281 ? 7.767 4.829 16.884 1.00 49.03 281 GLU A O 1
ATOM 2195 N N . SER A 1 282 ? 5.703 4.158 16.275 1.00 47.00 282 SER A N 1
ATOM 2196 C CA . SER A 1 282 ? 5.993 4.012 14.852 1.00 47.00 282 SER A CA 1
ATOM 2197 C C . SER A 1 282 ? 6.237 5.394 14.254 1.00 47.00 282 SER A C 1
ATOM 2199 O O . SER A 1 282 ? 5.400 6.282 14.386 1.00 47.00 282 SER A O 1
ATOM 2201 N N . GLN A 1 283 ? 7.365 5.566 13.564 1.00 39.62 283 GLN A N 1
ATOM 2202 C CA . GLN A 1 283 ? 7.703 6.821 12.878 1.00 39.62 283 GLN A CA 1
ATOM 2203 C C . GLN A 1 283 ? 6.760 7.113 11.693 1.00 39.62 283 GLN A C 1
ATOM 2205 O O . GLN A 1 283 ? 6.716 8.241 11.218 1.00 39.62 283 GLN A O 1
ATOM 2210 N N . PHE A 1 284 ? 5.978 6.116 11.258 1.00 38.78 284 PHE A N 1
ATOM 2211 C CA . PHE A 1 284 ? 5.219 6.127 10.003 1.00 38.78 284 PHE A CA 1
ATOM 2212 C C . PHE A 1 284 ? 3.699 6.259 10.149 1.00 38.78 284 PHE A C 1
ATOM 2214 O O . PHE A 1 284 ? 2.990 6.189 9.154 1.00 38.78 284 PHE A O 1
ATOM 2221 N N . GLY A 1 285 ? 3.161 6.430 11.363 1.00 40.94 285 GLY A N 1
ATOM 2222 C CA . GLY A 1 285 ? 1.718 6.653 11.566 1.00 40.94 285 GLY A CA 1
ATOM 2223 C C . GLY A 1 285 ? 0.774 5.514 11.129 1.00 40.94 285 GLY A C 1
ATOM 2224 O O . GLY A 1 285 ? -0.428 5.622 11.362 1.00 40.94 285 GLY A O 1
ATOM 2225 N N . ALA A 1 286 ? 1.284 4.424 10.548 1.00 45.59 286 ALA A N 1
ATOM 2226 C CA . ALA A 1 286 ? 0.501 3.268 10.129 1.00 45.59 286 ALA A CA 1
ATOM 2227 C C . ALA A 1 286 ? 0.143 2.357 11.327 1.00 45.59 286 ALA A C 1
ATOM 2229 O O . ALA A 1 286 ? 0.966 2.173 12.233 1.00 45.59 286 ALA A O 1
ATOM 2230 N N . PRO A 1 287 ? -1.068 1.766 11.363 1.00 52.62 287 PRO A N 1
ATOM 2231 C CA . PRO A 1 287 ? -1.439 0.787 12.378 1.00 52.62 287 PRO A CA 1
ATOM 2232 C C . PRO A 1 287 ? -0.539 -0.453 12.292 1.00 52.62 287 PRO A C 1
ATOM 2234 O O . PRO A 1 287 ? -0.511 -1.136 11.273 1.00 52.62 287 PRO A O 1
ATOM 2237 N N . THR A 1 288 ? 0.185 -0.784 13.362 1.00 60.81 288 THR A N 1
ATOM 2238 C CA . THR A 1 288 ? 0.983 -2.020 13.390 1.00 60.81 288 THR A CA 1
ATOM 2239 C C . THR A 1 288 ? 0.047 -3.229 13.525 1.00 60.81 288 THR A C 1
ATOM 2241 O O . THR A 1 288 ? -0.838 -3.230 14.382 1.00 60.81 288 THR A O 1
ATOM 2244 N N . HIS A 1 289 ? 0.220 -4.262 12.700 1.00 64.88 289 HIS A N 1
ATOM 2245 C CA . HIS A 1 289 ? -0.640 -5.454 12.704 1.00 64.88 289 HIS A CA 1
ATOM 2246 C C . HIS A 1 289 ? -0.023 -6.578 13.548 1.00 64.88 289 HIS A C 1
ATOM 2248 O O . HIS A 1 289 ? 1.198 -6.749 13.580 1.00 64.88 289 HIS A O 1
ATOM 2254 N N . LEU A 1 290 ? -0.859 -7.310 14.285 1.00 69.06 290 LEU A N 1
ATOM 2255 C CA . LEU A 1 290 ? -0.440 -8.437 15.111 1.00 69.06 290 LEU A CA 1
ATOM 2256 C C . LEU A 1 290 ? -0.809 -9.757 14.408 1.00 69.06 290 LEU A C 1
ATOM 2258 O O . LEU A 1 290 ? -1.988 -9.971 14.115 1.00 69.06 290 LEU A O 1
ATOM 2262 N N . PRO A 1 291 ? 0.157 -10.658 14.163 1.00 65.75 291 PRO A N 1
ATOM 2263 C CA . PRO A 1 291 ? -0.074 -11.852 13.357 1.00 65.75 291 PRO A CA 1
ATOM 2264 C C . PRO A 1 291 ? -1.107 -12.791 13.992 1.00 65.75 291 PRO A C 1
ATOM 2266 O O . PRO A 1 291 ? -1.153 -12.956 15.209 1.00 65.75 291 PRO A O 1
ATOM 2269 N N . CYS A 1 292 ? -1.920 -13.461 13.170 1.00 70.38 292 CYS A N 1
ATOM 2270 C CA . CYS A 1 292 ? -2.982 -14.358 13.644 1.00 70.38 292 CYS A CA 1
ATOM 2271 C C . CYS A 1 292 ? -2.461 -15.596 14.403 1.00 70.38 292 CYS A C 1
ATOM 2273 O O . CYS A 1 292 ? -3.192 -16.194 15.190 1.00 70.38 292 CYS A O 1
ATOM 2275 N N . THR A 1 293 ? -1.192 -15.955 14.212 1.00 69.56 293 THR A N 1
ATOM 2276 C CA . THR A 1 293 ? -0.473 -17.035 14.915 1.00 69.56 293 THR A CA 1
ATOM 2277 C C . THR A 1 293 ? -0.459 -16.856 16.436 1.00 69.56 293 THR A C 1
ATOM 2279 O O . THR A 1 293 ? -0.395 -17.843 17.166 1.00 69.56 293 THR A O 1
ATOM 2282 N N . ILE A 1 294 ? -0.587 -15.621 16.951 1.00 76.06 294 ILE A N 1
ATOM 2283 C CA . ILE A 1 294 ? -0.693 -15.354 18.397 1.00 76.06 294 ILE A CA 1
ATOM 2284 C C . ILE A 1 294 ? -1.839 -16.149 19.031 1.00 76.06 294 ILE A C 1
ATOM 2286 O O . ILE A 1 294 ? -1.787 -16.534 20.200 1.00 76.06 294 ILE A O 1
ATOM 2290 N N . TRP A 1 295 ? -2.877 -16.400 18.233 1.00 79.12 295 TRP A N 1
ATOM 2291 C CA . TRP A 1 295 ? -4.067 -17.116 18.628 1.00 79.12 295 TRP A CA 1
ATOM 2292 C C . TRP A 1 295 ? -3.845 -18.627 18.645 1.00 79.12 295 TRP A C 1
ATOM 2294 O O . TRP A 1 295 ? -4.610 -19.327 19.296 1.00 79.12 295 TRP A O 1
ATOM 2304 N N . GLU A 1 296 ? -2.817 -19.165 17.993 1.00 77.06 296 GLU A N 1
ATOM 2305 C CA . GLU A 1 296 ? -2.538 -20.606 17.996 1.00 77.06 296 GLU A CA 1
ATOM 2306 C C . GLU A 1 296 ? -2.141 -21.122 19.383 1.00 77.06 296 GLU A C 1
ATOM 2308 O O . GLU A 1 296 ? -2.318 -22.307 19.664 1.00 77.06 296 GLU A O 1
ATOM 2313 N N . SER A 1 297 ? -1.676 -20.244 20.282 1.00 76.31 297 SER A N 1
ATOM 2314 C CA . SER A 1 297 ? -1.412 -20.612 21.674 1.00 76.31 297 SER A CA 1
ATOM 2315 C C . SER A 1 297 ? -2.721 -20.934 22.413 1.00 76.31 297 SER A C 1
ATOM 2317 O O . SER A 1 297 ? -3.540 -20.038 22.647 1.00 76.31 297 SER A O 1
ATOM 2319 N N . PRO A 1 298 ? -2.939 -22.191 22.851 1.00 71.75 298 PRO A N 1
ATOM 2320 C CA . PRO A 1 298 ? -4.180 -22.581 23.519 1.00 71.75 298 PRO A CA 1
ATOM 2321 C C . PRO A 1 298 ? -4.267 -22.059 24.961 1.00 71.75 298 PRO A C 1
ATOM 2323 O O . PRO A 1 298 ? -5.356 -22.004 25.533 1.00 71.75 298 PRO A O 1
ATOM 2326 N N . GLN A 1 299 ? -3.131 -21.694 25.563 1.00 83.44 299 GLN A N 1
ATOM 2327 C CA . GLN A 1 299 ? -3.046 -21.268 26.961 1.00 83.44 299 GLN A CA 1
ATOM 2328 C C . GLN A 1 299 ? -2.989 -19.752 27.138 1.00 83.44 299 GLN A C 1
ATOM 2330 O O . GLN A 1 299 ? -2.949 -19.301 28.280 1.00 83.44 299 GLN A O 1
ATOM 2335 N N . LEU A 1 300 ? -2.978 -18.965 26.058 1.00 87.25 300 LEU A N 1
ATOM 2336 C CA . LEU A 1 300 ? -2.890 -17.513 26.168 1.00 87.25 300 LEU A CA 1
ATOM 2337 C C . LEU A 1 300 ? -4.159 -16.953 26.833 1.00 87.25 300 LEU A C 1
ATOM 2339 O O . LEU A 1 300 ? -5.277 -17.212 26.392 1.00 87.25 300 LEU A O 1
ATOM 2343 N N . GLN A 1 301 ? -3.967 -16.202 27.917 1.00 91.31 301 GLN A N 1
ATOM 2344 C CA . GLN A 1 301 ? -5.032 -15.594 28.724 1.00 91.31 301 GLN A CA 1
ATOM 2345 C C . GLN A 1 301 ? -4.953 -14.067 28.721 1.00 91.31 301 GLN A C 1
ATOM 2347 O O . GLN A 1 301 ? -5.971 -13.381 28.862 1.00 91.31 301 GLN A O 1
ATOM 2352 N N . HIS A 1 302 ? -3.746 -13.520 28.586 1.00 92.31 302 HIS A N 1
ATOM 2353 C CA . HIS A 1 302 ? -3.497 -12.094 28.715 1.00 92.31 302 HIS A CA 1
ATOM 2354 C C . HIS A 1 302 ? -2.624 -11.590 27.568 1.00 92.31 302 HIS A C 1
ATOM 2356 O O . HIS A 1 302 ? -1.477 -12.010 27.421 1.00 92.31 302 HIS A O 1
ATOM 2362 N N . LEU A 1 303 ? -3.161 -10.654 26.787 1.00 88.88 303 LEU A N 1
ATOM 2363 C CA . LEU A 1 303 ? -2.432 -9.944 25.744 1.00 88.88 303 LEU A CA 1
ATOM 2364 C C . LEU A 1 303 ? -2.395 -8.450 26.071 1.00 88.88 303 LEU A C 1
ATOM 2366 O O . LEU A 1 303 ? -3.426 -7.768 26.054 1.00 88.88 303 LEU A O 1
ATOM 2370 N N . GLU A 1 304 ? -1.201 -7.945 26.377 1.00 87.75 304 GLU A N 1
ATOM 2371 C CA . GLU A 1 304 ? -0.975 -6.539 26.700 1.00 87.75 304 GLU A CA 1
ATOM 2372 C C . GLU A 1 304 ? -0.030 -5.877 25.703 1.00 87.75 304 GLU A C 1
ATOM 2374 O O . GLU A 1 304 ? 1.171 -6.135 25.679 1.00 87.75 304 GLU A O 1
ATOM 2379 N N . LEU A 1 305 ? -0.576 -4.981 24.886 1.00 82.88 305 LEU A N 1
ATOM 2380 C CA . LEU A 1 305 ? 0.186 -4.287 23.860 1.00 82.88 305 LEU A CA 1
ATOM 2381 C C . LEU A 1 305 ? 0.514 -2.866 24.327 1.00 82.88 305 LEU A C 1
ATOM 2383 O O . LEU A 1 305 ? -0.337 -2.167 24.854 1.00 82.88 305 LEU A O 1
ATOM 2387 N N . GLY A 1 306 ? 1.758 -2.421 24.186 1.00 71.31 306 GLY A N 1
ATOM 2388 C CA . GLY A 1 306 ? 2.214 -1.099 24.634 1.00 71.31 306 GLY A CA 1
ATOM 2389 C C . GLY A 1 306 ? 1.792 0.053 23.717 1.00 71.31 306 GLY A C 1
ATOM 2390 O O . GLY A 1 306 ? 1.904 1.209 24.110 1.00 71.31 306 GLY A O 1
ATOM 2391 N N . LYS A 1 307 ? 1.300 -0.264 22.517 1.00 72.81 307 LYS A N 1
ATOM 2392 C CA . LYS A 1 307 ? 0.748 0.661 21.519 1.00 72.81 307 LYS A CA 1
ATOM 2393 C C . LYS A 1 307 ? -0.476 0.014 20.848 1.00 72.81 307 LYS A C 1
ATOM 2395 O O . LYS A 1 307 ? -0.663 -1.186 21.042 1.00 72.81 307 LYS A O 1
ATOM 2400 N N . PRO A 1 308 ? -1.314 0.762 20.113 1.00 68.62 308 PRO A N 1
ATOM 2401 C CA . PRO A 1 308 ? -2.454 0.199 19.391 1.00 68.62 308 PRO A CA 1
ATOM 2402 C C . PRO A 1 308 ? -2.016 -0.754 18.270 1.00 68.62 308 PRO A C 1
ATOM 2404 O O . PRO A 1 308 ? -1.203 -0.357 17.435 1.00 68.62 308 PRO A O 1
ATOM 2407 N N . TYR A 1 309 ? -2.576 -1.968 18.221 1.00 71.62 309 TYR A N 1
ATOM 2408 C CA . TYR A 1 309 ? -2.373 -2.906 17.106 1.00 71.62 309 TYR A CA 1
ATOM 2409 C C . TYR A 1 309 ? -3.676 -3.329 16.454 1.00 71.62 309 TYR A C 1
ATOM 2411 O O . TYR A 1 309 ? -4.700 -3.486 17.125 1.00 71.62 309 TYR A O 1
ATOM 2419 N N . VAL A 1 310 ? -3.637 -3.524 15.137 1.00 69.12 310 VAL A N 1
ATOM 2420 C CA . VAL A 1 310 ? -4.732 -4.174 14.415 1.0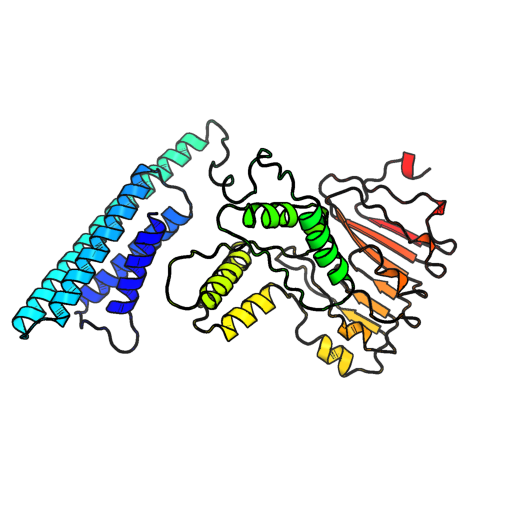0 69.12 310 VAL A CA 1
ATOM 2421 C C . VAL A 1 310 ? -4.584 -5.664 14.665 1.00 69.12 310 VAL A C 1
ATOM 2423 O O . VAL A 1 310 ? -3.494 -6.214 14.520 1.00 69.12 310 VAL A O 1
ATOM 2426 N N . ILE A 1 311 ? -5.664 -6.293 15.108 1.00 70.75 311 ILE A N 1
ATOM 2427 C CA . ILE A 1 311 ? -5.704 -7.729 15.351 1.00 70.75 311 ILE A CA 1
ATOM 2428 C C . ILE A 1 311 ? -6.692 -8.363 14.384 1.00 70.75 311 ILE A C 1
ATOM 2430 O O . ILE A 1 311 ? -7.810 -7.870 14.218 1.00 70.75 311 ILE A O 1
ATOM 2434 N N . ASP A 1 312 ? -6.295 -9.481 13.791 1.00 66.25 312 ASP A N 1
ATOM 2435 C CA . ASP A 1 312 ? -7.247 -10.334 13.090 1.00 66.25 312 ASP A CA 1
ATOM 2436 C C . ASP A 1 312 ? -8.086 -11.108 14.114 1.00 66.25 312 ASP A C 1
ATOM 2438 O O . ASP A 1 312 ? -7.552 -11.536 15.149 1.00 66.25 312 ASP A O 1
ATOM 2442 N N . PRO A 1 313 ? -9.388 -11.319 13.862 1.00 66.12 313 PRO A N 1
ATOM 2443 C CA . PRO A 1 313 ? -10.202 -12.172 14.710 1.00 66.12 313 PRO A CA 1
ATOM 2444 C C . PRO A 1 313 ? -9.671 -13.616 14.686 1.00 66.12 313 PRO A C 1
ATOM 2446 O O . PRO A 1 313 ? -9.296 -14.127 13.628 1.00 66.12 313 PRO A O 1
ATOM 2449 N N . PRO A 1 314 ? -9.641 -14.311 15.834 1.00 72.00 314 PRO A N 1
ATOM 2450 C CA . PRO A 1 314 ? -9.238 -15.706 15.870 1.00 72.00 314 PRO A CA 1
ATOM 2451 C C . PRO A 1 314 ? -10.272 -16.582 15.146 1.00 72.00 314 PRO A C 1
ATOM 2453 O O . PRO A 1 314 ? -11.477 -16.342 15.225 1.00 72.00 314 PRO A O 1
ATOM 2456 N N . SER A 1 315 ? -9.797 -17.633 14.472 1.00 73.12 315 SER A N 1
ATOM 2457 C CA . SER A 1 315 ? -10.648 -18.580 13.730 1.00 73.12 315 SER A CA 1
ATOM 2458 C C . SER A 1 315 ? -11.612 -19.368 14.623 1.00 73.12 315 SER A C 1
ATOM 2460 O O . SER A 1 315 ? -12.670 -19.799 14.170 1.00 73.12 315 SER A O 1
ATOM 2462 N N . MET A 1 316 ? -11.251 -19.534 15.895 1.00 76.88 316 MET A N 1
ATOM 2463 C CA . MET A 1 316 ? -12.020 -20.231 16.922 1.00 76.88 316 MET A CA 1
ATOM 2464 C C . MET A 1 316 ? -12.136 -19.356 18.166 1.00 76.88 316 MET A C 1
ATOM 2466 O O . MET A 1 316 ? -11.260 -18.526 18.432 1.00 76.88 316 MET A O 1
ATOM 2470 N N . ASP A 1 317 ? -13.182 -19.594 18.953 1.00 81.75 317 ASP A N 1
ATOM 2471 C CA . ASP A 1 317 ? -13.444 -18.831 20.169 1.00 81.75 317 ASP A CA 1
ATOM 2472 C C . ASP A 1 317 ? -12.310 -19.004 21.189 1.00 81.75 317 ASP A C 1
ATOM 2474 O O . ASP A 1 317 ? -11.735 -20.081 21.378 1.00 81.75 317 ASP A O 1
ATOM 2478 N N . LYS A 1 318 ? -11.948 -17.897 21.836 1.00 84.06 318 LYS A N 1
ATOM 2479 C CA . LYS A 1 318 ? -10.864 -17.830 22.814 1.00 84.06 318 LYS A CA 1
ATOM 2480 C C . LYS A 1 318 ? -11.415 -17.781 24.224 1.00 84.06 318 LYS A C 1
ATOM 2482 O O . LYS A 1 318 ? -11.355 -16.757 24.899 1.00 84.06 318 LYS A O 1
ATOM 2487 N N . ASP A 1 319 ? -11.892 -18.929 24.694 1.00 85.06 319 ASP A N 1
ATOM 2488 C CA . ASP A 1 319 ? -12.491 -19.072 26.025 1.00 85.06 319 ASP A CA 1
ATOM 2489 C C . ASP A 1 319 ? -11.538 -18.753 27.181 1.00 85.06 319 ASP A C 1
ATOM 2491 O O . ASP A 1 319 ? -11.975 -18.311 28.246 1.00 85.06 319 ASP A O 1
ATOM 2495 N N . ASN A 1 320 ? -10.238 -18.972 26.982 1.00 86.44 320 ASN A N 1
ATOM 2496 C CA . ASN A 1 320 ? -9.222 -18.736 28.005 1.00 86.44 320 ASN A CA 1
ATOM 2497 C C . ASN A 1 320 ? -8.820 -17.260 28.116 1.00 86.44 320 ASN A C 1
ATOM 2499 O O . ASN A 1 320 ? -8.251 -16.865 29.133 1.00 86.44 320 ASN A O 1
ATOM 2503 N N . MET A 1 321 ? -9.127 -16.436 27.110 1.00 88.25 321 MET A N 1
ATOM 2504 C CA . MET A 1 321 ? -8.723 -15.033 27.088 1.00 88.25 321 MET A CA 1
ATOM 2505 C C . MET A 1 321 ? -9.509 -14.212 28.111 1.00 88.25 321 MET A C 1
ATOM 2507 O O . MET A 1 321 ? -10.736 -14.180 28.102 1.00 88.25 321 MET A O 1
ATOM 2511 N N . ARG A 1 322 ? -8.772 -13.510 28.975 1.00 92.25 322 ARG A N 1
ATOM 2512 C CA . ARG A 1 322 ? -9.296 -12.638 30.039 1.00 92.25 322 ARG A CA 1
ATOM 2513 C C . ARG A 1 322 ? -8.948 -11.175 29.813 1.00 92.25 322 ARG A C 1
ATOM 2515 O O . ARG A 1 322 ? -9.748 -10.297 30.135 1.00 92.25 322 ARG A O 1
ATOM 2522 N N . THR A 1 323 ? -7.761 -10.905 29.269 1.00 90.94 323 THR A N 1
ATOM 2523 C CA . THR A 1 323 ? -7.265 -9.539 29.055 1.00 90.94 323 THR A CA 1
ATOM 2524 C C . THR A 1 323 ? -6.855 -9.333 27.606 1.00 90.94 323 THR A C 1
ATOM 2526 O O . THR A 1 323 ? -6.018 -10.075 27.095 1.00 90.94 323 THR A O 1
ATOM 2529 N N . LEU A 1 324 ? -7.373 -8.269 26.995 1.00 89.00 324 LEU A N 1
ATOM 2530 C CA . LEU A 1 324 ? -6.966 -7.782 25.682 1.00 89.00 324 LEU A CA 1
ATOM 2531 C C . LEU A 1 324 ? -6.757 -6.266 25.757 1.00 89.00 324 LEU A C 1
ATOM 2533 O O . LEU A 1 324 ? -7.687 -5.519 26.065 1.00 89.00 324 LEU A O 1
ATOM 2537 N N . SER A 1 325 ? -5.533 -5.791 25.538 1.00 87.75 325 SER A N 1
ATOM 2538 C CA . SER A 1 325 ? -5.199 -4.377 25.724 1.00 87.75 325 SER A CA 1
ATOM 2539 C C . SER A 1 325 ? -4.561 -3.761 24.489 1.00 87.75 325 SER A C 1
ATOM 2541 O O . SER A 1 325 ? -3.569 -4.278 23.992 1.00 87.75 325 SER A O 1
ATOM 2543 N N . TRP A 1 326 ? -5.070 -2.580 24.132 1.00 78.50 326 TRP A N 1
ATOM 2544 C CA . TRP A 1 326 ? -4.595 -1.684 23.078 1.00 78.50 326 TRP A CA 1
ATOM 2545 C C . TRP A 1 326 ? -4.699 -2.297 21.684 1.00 78.50 326 TRP A C 1
ATOM 2547 O O . TRP A 1 326 ? -3.729 -2.398 20.942 1.00 78.50 326 TRP A O 1
ATOM 2557 N N . VAL A 1 327 ? -5.922 -2.683 21.333 1.00 75.94 327 VAL A N 1
ATOM 2558 C CA . VAL A 1 327 ? -6.270 -3.202 20.007 1.00 75.94 327 VAL A CA 1
ATOM 2559 C C . VAL A 1 327 ? -7.193 -2.232 19.276 1.00 75.94 327 VAL A C 1
ATOM 2561 O O . VAL A 1 327 ? -8.017 -1.581 19.922 1.00 75.94 327 VAL A O 1
ATOM 2564 N N . TYR A 1 328 ? -7.071 -2.106 17.956 1.00 71.00 328 TYR A N 1
ATOM 2565 C CA . TYR A 1 328 ? -8.020 -1.300 17.186 1.00 71.00 328 TYR A CA 1
ATOM 2566 C C . TYR A 1 328 ? -9.412 -1.932 17.225 1.00 71.00 328 TYR A C 1
ATOM 2568 O O . TYR A 1 328 ? -9.569 -3.143 17.066 1.00 71.00 328 TYR A O 1
ATOM 2576 N N . TYR A 1 329 ? -10.431 -1.108 17.457 1.00 65.62 329 TYR A N 1
ATOM 2577 C CA . TYR A 1 329 ? -11.817 -1.554 17.403 1.00 65.62 329 TYR A CA 1
ATOM 2578 C C . TYR A 1 329 ? -12.221 -1.807 15.944 1.00 65.62 329 TYR A C 1
ATOM 2580 O O . TYR A 1 329 ? -12.295 -0.871 15.150 1.00 65.62 329 TYR A O 1
ATOM 2588 N N . ARG A 1 330 ? -12.516 -3.066 15.606 1.00 62.94 330 ARG A N 1
ATOM 2589 C CA . ARG A 1 330 ? -13.232 -3.461 14.384 1.00 62.94 330 ARG A CA 1
ATOM 2590 C C . ARG A 1 330 ? -14.494 -4.225 14.778 1.00 62.94 330 ARG A C 1
ATOM 2592 O O . ARG A 1 330 ? -14.458 -5.074 15.675 1.00 62.94 330 ARG A O 1
ATOM 2599 N N . ALA A 1 331 ? -15.611 -3.913 14.122 1.00 55.41 331 ALA A N 1
ATOM 2600 C CA . ALA A 1 331 ? -16.885 -4.574 14.380 1.00 55.41 331 ALA A CA 1
ATOM 2601 C C . ALA A 1 331 ? -16.749 -6.096 14.185 1.00 55.41 331 ALA A C 1
ATOM 2603 O O . ALA A 1 331 ? -16.125 -6.558 13.234 1.00 55.41 331 ALA A O 1
ATOM 2604 N N . GLY A 1 332 ? -17.298 -6.882 15.114 1.00 59.41 332 GLY A N 1
ATOM 2605 C CA . GLY A 1 332 ? -17.299 -8.347 15.030 1.00 59.41 332 GLY A CA 1
ATOM 2606 C C . GLY A 1 332 ? -16.020 -9.058 15.491 1.00 59.41 332 GLY A C 1
ATOM 2607 O O . GLY A 1 332 ? -16.059 -10.266 15.670 1.00 59.41 332 GLY A O 1
ATOM 2608 N N . VAL A 1 333 ? -14.908 -8.367 15.778 1.00 63.25 333 VAL A N 1
ATOM 2609 C CA . VAL A 1 333 ? -13.689 -9.049 16.276 1.00 63.25 333 VAL A CA 1
ATOM 2610 C C . VAL A 1 333 ? -13.901 -9.639 17.669 1.00 63.25 333 VAL A C 1
ATOM 2612 O O . VAL A 1 333 ? -13.424 -10.727 17.990 1.00 63.25 333 VAL A O 1
ATOM 2615 N N . PHE A 1 334 ? -14.650 -8.932 18.511 1.00 68.56 334 PHE A N 1
ATOM 2616 C CA . PHE A 1 334 ? -14.737 -9.270 19.923 1.00 68.56 334 PHE A CA 1
ATOM 2617 C C . PHE A 1 334 ? -15.728 -10.391 20.264 1.00 68.56 334 PHE A C 1
ATOM 2619 O O . PHE A 1 334 ? -15.653 -10.930 21.365 1.00 68.56 334 PHE A O 1
ATOM 2626 N N . CYS A 1 335 ? -16.611 -10.797 19.342 1.00 69.62 335 CYS A N 1
ATOM 2627 C CA . CYS A 1 335 ? -17.530 -11.917 19.593 1.00 69.62 335 CYS A CA 1
ATOM 2628 C C . CYS A 1 335 ? -16.790 -13.254 19.771 1.00 69.62 335 CYS A C 1
ATOM 2630 O O . CYS A 1 335 ? -17.297 -14.156 20.426 1.00 69.62 335 CYS A O 1
ATOM 2632 N N . ARG A 1 336 ? -15.554 -13.352 19.266 1.00 76.94 336 ARG A N 1
ATOM 2633 C CA . ARG A 1 336 ? -14.672 -14.514 19.432 1.00 76.94 336 ARG A CA 1
ATOM 2634 C C . ARG A 1 336 ? -13.949 -14.568 20.775 1.00 76.94 336 ARG A C 1
ATOM 2636 O O . ARG A 1 336 ? -13.141 -15.465 21.009 1.00 76.94 336 ARG A O 1
ATOM 2643 N N . PHE A 1 337 ? -14.219 -13.619 21.665 1.00 84.25 337 PHE A N 1
ATOM 2644 C CA . PHE A 1 337 ? -13.596 -13.538 22.978 1.00 84.25 337 PHE A CA 1
ATOM 2645 C C . PHE A 1 337 ? -14.659 -13.451 24.088 1.00 84.25 337 PHE A C 1
ATOM 2647 O O . PHE A 1 337 ? -14.759 -12.434 24.780 1.00 84.25 337 PHE A O 1
ATOM 2654 N N . PRO A 1 338 ? -15.451 -14.520 24.290 1.00 82.31 338 PRO A N 1
ATOM 2655 C CA . PRO A 1 338 ? -16.649 -14.491 25.139 1.00 82.31 338 PRO A CA 1
ATOM 2656 C C . PRO A 1 338 ? -16.354 -14.216 26.622 1.00 82.31 338 PRO A C 1
ATOM 2658 O O . PRO A 1 338 ? -17.224 -13.783 27.374 1.00 82.31 338 PRO A O 1
ATOM 2661 N N . ASN A 1 339 ? -15.116 -14.461 27.057 1.00 88.31 339 ASN A N 1
ATOM 2662 C CA . ASN A 1 339 ? -14.722 -14.461 28.463 1.00 88.31 339 ASN A CA 1
ATOM 2663 C C . ASN A 1 339 ? -13.802 -13.302 28.873 1.00 88.31 339 ASN A C 1
ATOM 2665 O O . ASN A 1 339 ? -13.211 -13.354 29.956 1.00 88.31 339 ASN A O 1
ATOM 2669 N N . ILE A 1 340 ? -13.689 -12.262 28.040 1.00 89.50 340 ILE A N 1
ATOM 2670 C CA . ILE A 1 340 ? -12.872 -11.086 28.353 1.00 89.50 340 ILE A CA 1
ATOM 2671 C C . ILE A 1 340 ? -13.439 -10.337 29.562 1.00 89.50 340 ILE A C 1
ATOM 2673 O O . ILE A 1 340 ? -14.599 -9.943 29.593 1.00 89.50 340 ILE A O 1
ATOM 2677 N N . GLU A 1 341 ? -12.560 -10.057 30.524 1.00 93.19 341 GLU A N 1
ATOM 2678 C CA . GLU A 1 341 ? -12.841 -9.253 31.717 1.00 93.19 341 GLU A CA 1
ATOM 2679 C C . GLU A 1 341 ? -12.279 -7.832 31.593 1.00 93.19 341 GLU A C 1
ATOM 2681 O O . GLU A 1 341 ? -12.803 -6.881 32.182 1.00 93.19 341 GLU A O 1
ATOM 2686 N N . LYS A 1 342 ? -11.179 -7.676 30.845 1.00 92.25 342 LYS A N 1
ATOM 2687 C CA . LYS A 1 342 ? -10.473 -6.404 30.665 1.00 92.25 342 LYS A CA 1
ATOM 2688 C C . LYS A 1 342 ? -10.202 -6.150 29.192 1.00 92.25 342 LYS A C 1
ATOM 2690 O O . LYS A 1 342 ? -9.394 -6.850 28.584 1.00 92.25 342 LYS A O 1
ATOM 2695 N N . LEU A 1 343 ? -10.801 -5.087 28.669 1.00 89.75 343 LEU A N 1
ATOM 2696 C CA . LEU A 1 343 ? -10.644 -4.658 27.289 1.00 89.75 343 LEU A CA 1
ATOM 2697 C C . LEU A 1 343 ? -10.113 -3.222 27.236 1.00 89.75 343 LEU A C 1
ATOM 2699 O O . LEU A 1 343 ? -10.704 -2.309 27.819 1.00 89.75 343 LEU A O 1
ATOM 2703 N N . LYS A 1 344 ? -9.001 -3.000 26.530 1.00 88.31 344 LYS A N 1
ATOM 2704 C CA . LYS A 1 344 ? -8.599 -1.652 26.107 1.00 88.31 344 LYS A CA 1
ATOM 2705 C C . LYS A 1 344 ? -8.579 -1.582 24.592 1.00 88.31 344 LYS A C 1
ATOM 2707 O O . LYS A 1 344 ? -7.825 -2.321 23.965 1.00 88.31 344 LYS A O 1
ATOM 2712 N N . VAL A 1 345 ? -9.361 -0.676 24.030 1.00 83.25 345 VAL A N 1
ATOM 2713 C CA . VAL A 1 345 ? -9.465 -0.470 22.590 1.00 83.25 345 VAL A CA 1
ATOM 2714 C C . VAL A 1 345 ? -8.998 0.916 22.201 1.00 83.25 345 VAL A C 1
ATOM 2716 O O . VAL A 1 345 ? -9.106 1.883 22.964 1.00 83.25 345 VAL A O 1
ATOM 2719 N N . PHE A 1 346 ? -8.481 0.984 20.988 1.00 75.31 346 PHE A N 1
ATOM 2720 C CA . PHE A 1 346 ? -8.141 2.210 20.309 1.00 75.31 346 PHE A CA 1
ATOM 2721 C C . PHE A 1 346 ? -9.066 2.399 19.114 1.00 75.31 346 PHE A C 1
ATOM 2723 O O . PHE A 1 346 ? -9.430 1.440 18.437 1.00 75.31 346 PHE A O 1
ATOM 2730 N N . VAL A 1 347 ? -9.473 3.635 18.876 1.00 68.00 347 VAL A N 1
ATOM 2731 C CA . VAL A 1 347 ? -10.482 3.974 17.881 1.00 68.00 347 VAL A CA 1
ATOM 2732 C C . VAL A 1 347 ? -9.920 5.091 17.001 1.00 68.00 347 VAL A C 1
ATOM 2734 O O . VAL A 1 347 ? -9.550 6.151 17.514 1.00 68.00 347 VAL A O 1
ATOM 2737 N N . PHE A 1 348 ? -9.818 4.836 15.693 1.00 57.91 348 PHE A N 1
ATOM 2738 C CA . PHE A 1 348 ? -9.338 5.801 14.699 1.00 57.91 348 PHE A CA 1
ATOM 2739 C C . PHE A 1 348 ? -10.541 6.493 14.059 1.00 57.91 348 PHE A C 1
ATOM 2741 O O . PHE A 1 348 ? -11.434 5.809 13.564 1.00 57.91 348 PHE A O 1
ATOM 2748 N N . CYS A 1 349 ? -10.614 7.823 14.119 1.00 50.50 349 CYS A N 1
ATOM 2749 C CA . CYS A 1 349 ? -11.836 8.541 13.759 1.00 50.50 349 CYS A CA 1
ATOM 2750 C C . CYS A 1 349 ? -11.704 9.262 12.413 1.00 50.50 349 CYS A C 1
ATOM 2752 O O . CYS A 1 349 ? -10.981 10.252 12.299 1.00 50.50 349 CYS A O 1
ATOM 2754 N N . SER A 1 350 ? -12.440 8.765 11.419 1.00 44.53 350 SER A N 1
ATOM 2755 C CA . SER A 1 350 ? -12.786 9.485 10.184 1.00 44.53 350 SER A CA 1
ATOM 2756 C C . SER A 1 350 ? -14.300 9.742 10.074 1.00 44.53 350 SER A C 1
ATOM 2758 O O . SER A 1 350 ? -14.696 10.650 9.357 1.00 44.53 350 SER A O 1
ATOM 2760 N N . ASP A 1 351 ? -15.114 9.000 10.843 1.00 44.38 351 ASP A N 1
ATOM 2761 C CA . ASP A 1 351 ? -16.586 9.017 10.889 1.00 44.38 351 ASP A CA 1
ATOM 2762 C C . ASP A 1 351 ? -17.100 8.764 12.331 1.00 44.38 351 ASP A C 1
ATOM 2764 O O . ASP A 1 351 ? -16.320 8.310 13.182 1.00 44.38 351 ASP A O 1
ATOM 2768 N N . PRO A 1 352 ? -18.387 9.038 12.655 1.00 48.47 352 PRO A N 1
ATOM 2769 C CA . PRO A 1 352 ? -18.971 8.708 13.957 1.00 48.47 352 PRO A CA 1
ATOM 2770 C C . PRO A 1 352 ? -19.019 7.189 14.169 1.00 48.47 352 PRO A C 1
ATOM 2772 O O . PRO A 1 352 ? -19.757 6.465 13.505 1.00 48.47 352 PRO A O 1
ATOM 2775 N N . ILE A 1 353 ? -18.225 6.702 15.121 1.00 51.44 353 ILE A N 1
ATOM 2776 C CA . ILE A 1 353 ? -18.082 5.269 15.392 1.00 51.44 353 ILE A CA 1
ATOM 2777 C C . ILE A 1 353 ? -19.172 4.819 16.351 1.00 51.44 353 ILE A C 1
ATOM 2779 O O . ILE A 1 353 ? -19.216 5.256 17.502 1.00 51.44 353 ILE A O 1
ATOM 2783 N N . ILE A 1 354 ? -20.026 3.916 15.873 1.00 54.69 354 ILE A N 1
ATOM 2784 C CA . ILE A 1 354 ? -21.023 3.243 16.695 1.00 54.69 354 ILE A CA 1
ATOM 2785 C C . ILE A 1 354 ? -20.352 2.016 17.318 1.00 54.69 354 ILE A C 1
ATOM 2787 O O . ILE A 1 354 ? -19.995 1.059 16.632 1.00 54.69 354 ILE A O 1
ATOM 2791 N N . LEU A 1 355 ? -20.120 2.066 18.631 1.00 61.44 355 LEU A N 1
ATOM 2792 C CA . LEU A 1 355 ? -19.586 0.940 19.401 1.00 61.44 355 LEU A CA 1
ATOM 2793 C C . LEU A 1 355 ? -20.703 -0.080 19.675 1.00 61.44 355 LEU A C 1
ATOM 2795 O O . LEU A 1 355 ? -21.134 -0.264 20.814 1.00 61.44 355 LEU A O 1
ATOM 2799 N N . ASP A 1 356 ? -21.189 -0.726 18.624 1.00 58.75 356 ASP A N 1
ATOM 2800 C CA . ASP A 1 356 ? -22.216 -1.757 18.733 1.00 58.75 356 ASP A CA 1
ATOM 2801 C C . ASP A 1 356 ? -21.629 -3.077 19.258 1.00 58.75 356 ASP A C 1
ATOM 2803 O O . ASP A 1 356 ? -20.418 -3.322 19.223 1.00 58.75 356 ASP A O 1
ATOM 2807 N N . ASN A 1 357 ? -22.493 -3.959 19.762 1.00 62.62 357 ASN A N 1
ATOM 2808 C CA . ASN A 1 357 ? -22.152 -5.310 20.229 1.00 62.62 357 ASN A CA 1
ATOM 2809 C C . ASN A 1 357 ? -21.321 -5.406 21.525 1.00 62.62 357 ASN A C 1
ATOM 2811 O O . ASN A 1 357 ? -20.938 -6.509 21.919 1.00 62.62 357 ASN A O 1
ATOM 2815 N N . LEU A 1 358 ? -21.069 -4.297 22.231 1.00 70.62 358 LEU A N 1
ATOM 2816 C CA . LEU A 1 358 ? -20.508 -4.353 23.592 1.00 70.62 358 LEU A CA 1
ATOM 2817 C C . LEU A 1 358 ? -21.476 -5.015 24.590 1.00 70.62 358 LEU A C 1
ATOM 2819 O O . LEU A 1 358 ? -21.030 -5.577 25.589 1.00 70.62 358 LEU A O 1
ATOM 2823 N N . GLU A 1 359 ? -22.778 -4.995 24.290 1.00 68.44 359 GLU A N 1
ATOM 2824 C CA . GLU A 1 359 ? -23.843 -5.617 25.087 1.00 68.44 359 GLU A CA 1
ATOM 2825 C C . GLU A 1 359 ? -23.657 -7.131 25.280 1.00 68.44 359 GLU A C 1
ATOM 2827 O O . GLU A 1 359 ? -24.040 -7.664 26.317 1.00 68.44 359 GLU A O 1
ATOM 2832 N N . TYR A 1 360 ? -23.003 -7.812 24.332 1.00 72.31 360 TYR A N 1
ATOM 2833 C CA . TYR A 1 360 ? -22.783 -9.262 24.377 1.00 72.31 360 TYR A CA 1
ATOM 2834 C C . TYR A 1 360 ? -21.586 -9.678 25.247 1.00 72.31 360 TYR A C 1
ATOM 2836 O O . TYR A 1 360 ? -21.353 -10.869 25.443 1.00 72.31 360 TYR A O 1
ATOM 2844 N N . MET A 1 361 ? -20.803 -8.731 25.778 1.00 79.38 361 MET A N 1
ATOM 2845 C CA . MET A 1 361 ? -19.645 -9.052 26.620 1.00 79.38 361 MET A CA 1
ATOM 2846 C C . MET A 1 361 ? -20.024 -9.197 28.095 1.00 79.38 361 MET A C 1
ATOM 2848 O O . MET A 1 361 ? -19.634 -8.386 28.936 1.00 79.38 361 MET A O 1
ATOM 2852 N N . GLU A 1 362 ? -20.752 -10.259 28.432 1.00 81.06 362 GLU A N 1
ATOM 2853 C CA . GLU A 1 362 ? -21.315 -10.470 29.775 1.00 81.06 362 GLU A CA 1
ATOM 2854 C C . GLU A 1 362 ? -20.271 -10.465 30.905 1.00 81.06 362 GLU A C 1
ATOM 2856 O O . GLU A 1 362 ? -20.582 -10.109 32.037 1.00 81.06 362 GLU A O 1
ATOM 2861 N N . ARG A 1 363 ? -19.014 -10.829 30.629 1.00 87.44 363 ARG A N 1
ATOM 2862 C CA . ARG A 1 363 ? -17.946 -10.885 31.645 1.00 87.44 363 ARG A CA 1
ATOM 2863 C C . ARG A 1 363 ? -17.082 -9.627 31.723 1.00 87.44 363 ARG A C 1
ATOM 2865 O O . ARG A 1 363 ? -16.183 -9.566 32.562 1.00 87.44 363 ARG A O 1
ATOM 2872 N N . LEU A 1 364 ? -17.335 -8.619 30.886 1.00 89.38 364 LEU A N 1
ATOM 2873 C CA . LEU A 1 364 ? -16.476 -7.443 30.803 1.00 89.38 364 LEU A CA 1
ATOM 2874 C C . LEU A 1 364 ? -16.627 -6.553 32.040 1.00 89.38 364 LEU A C 1
ATOM 2876 O O . LEU A 1 364 ? -17.630 -5.869 32.221 1.00 89.38 364 LEU A O 1
ATOM 2880 N N . GLU A 1 365 ? -15.582 -6.491 32.865 1.00 92.81 365 GLU A N 1
ATOM 2881 C CA . GLU A 1 365 ? -15.565 -5.665 34.074 1.00 92.81 365 GLU A CA 1
ATOM 2882 C C . GLU A 1 365 ? -14.882 -4.312 33.862 1.00 92.81 365 GLU A C 1
ATOM 2884 O O . GLU A 1 365 ? -15.164 -3.345 34.578 1.00 92.81 365 GLU A O 1
ATOM 2889 N N . ARG A 1 366 ? -13.922 -4.231 32.932 1.00 91.75 366 ARG A N 1
ATOM 2890 C CA . ARG A 1 366 ? -13.126 -3.019 32.698 1.00 91.75 366 ARG A CA 1
ATOM 2891 C C . ARG A 1 366 ? -12.995 -2.730 31.212 1.00 91.75 366 ARG A C 1
ATOM 2893 O O . ARG A 1 366 ? -12.364 -3.501 30.495 1.00 91.75 366 ARG A O 1
ATOM 2900 N N . LEU A 1 367 ? -13.484 -1.569 30.796 1.00 88.69 367 LEU A N 1
ATOM 2901 C CA . LEU A 1 367 ? -13.390 -1.073 29.429 1.00 88.69 367 LEU A CA 1
ATOM 2902 C C . LEU A 1 367 ? -12.606 0.239 29.405 1.00 88.69 367 LEU A C 1
ATOM 2904 O O . LEU A 1 367 ? -12.904 1.168 30.155 1.00 88.69 367 LEU A O 1
ATOM 2908 N N . SER A 1 368 ? -11.593 0.320 28.548 1.00 87.56 368 SER A N 1
ATOM 2909 C CA . SER A 1 368 ? -10.884 1.562 28.244 1.00 87.56 368 SER A CA 1
ATOM 2910 C C . SER A 1 368 ? -10.969 1.830 26.752 1.00 87.56 368 SER A C 1
ATOM 2912 O O . SER A 1 368 ? -10.490 1.021 25.968 1.00 87.56 368 SER A O 1
ATOM 2914 N N . ILE A 1 369 ? -11.523 2.967 26.362 1.00 82.31 369 ILE A N 1
ATOM 2915 C CA . ILE A 1 369 ? -11.597 3.411 24.972 1.00 82.31 369 ILE A CA 1
ATOM 2916 C C . ILE A 1 369 ? -10.720 4.650 24.850 1.00 82.31 369 ILE A C 1
ATOM 2918 O O . ILE A 1 369 ? -10.900 5.615 25.593 1.00 82.31 369 ILE A O 1
ATOM 2922 N N . SER A 1 370 ? -9.749 4.606 23.944 1.00 76.31 370 SER A N 1
ATOM 2923 C CA . SER A 1 370 ? -8.949 5.776 23.582 1.00 76.31 370 SER A CA 1
ATOM 2924 C C . SER A 1 370 ? -9.186 6.129 22.127 1.00 76.31 370 SER A C 1
ATOM 2926 O O . SER A 1 370 ? -9.225 5.248 21.271 1.00 76.31 370 SER A O 1
ATOM 2928 N N . VAL A 1 371 ? -9.325 7.418 21.861 1.00 68.62 371 VAL A N 1
ATOM 2929 C CA . VAL A 1 371 ? -9.649 7.950 20.543 1.00 68.62 371 VAL A CA 1
ATOM 2930 C C . VAL A 1 371 ? -8.551 8.909 20.127 1.00 68.62 371 VAL A C 1
ATOM 2932 O O . VAL A 1 371 ? -8.129 9.754 20.917 1.00 68.62 371 VAL A O 1
ATOM 2935 N N . THR A 1 372 ? -8.110 8.799 18.879 1.00 57.00 372 THR A N 1
ATOM 2936 C CA . THR A 1 372 ? -7.307 9.840 18.232 1.00 57.00 372 THR A CA 1
ATOM 2937 C C . THR A 1 372 ? -8.152 10.503 17.159 1.00 57.00 372 THR A C 1
ATOM 2939 O O . THR A 1 372 ? -8.612 9.855 16.223 1.00 57.00 372 THR A O 1
ATOM 2942 N N . SER A 1 373 ? -8.422 11.797 17.324 1.00 51.88 373 SER A N 1
ATOM 2943 C CA . SER A 1 373 ? -9.020 12.606 16.266 1.00 51.88 373 SER A CA 1
ATOM 2944 C C . SER A 1 373 ? -8.565 14.058 16.362 1.00 51.88 373 SER A C 1
ATOM 2946 O O . SER A 1 373 ? -8.365 14.590 17.456 1.00 51.88 373 SER A O 1
ATOM 2948 N N . PHE A 1 374 ? -8.464 14.699 15.201 1.00 42.88 374 PHE A N 1
ATOM 2949 C CA . PHE A 1 374 ? -8.604 16.141 15.067 1.00 42.88 374 PHE A CA 1
ATOM 2950 C C . PHE A 1 374 ? -10.077 16.419 14.724 1.00 42.88 374 PHE A C 1
ATOM 2952 O O . PHE A 1 374 ? -10.507 16.191 13.599 1.00 42.88 374 PHE A O 1
ATOM 2959 N N . GLY A 1 375 ? -10.871 16.875 15.697 1.00 44.25 375 GLY A N 1
ATOM 2960 C CA . GLY A 1 375 ? -12.183 17.489 15.443 1.00 44.25 375 GLY A CA 1
ATOM 2961 C C . GLY A 1 375 ? -13.402 16.572 15.253 1.00 44.25 375 GLY A C 1
ATOM 2962 O O . GLY A 1 375 ? -14.466 17.097 14.935 1.00 44.25 375 GLY A O 1
ATOM 2963 N N . CYS A 1 376 ? -13.314 15.255 15.477 1.00 48.00 376 CYS A N 1
ATOM 2964 C CA . CYS A 1 376 ? -14.479 14.365 15.361 1.00 48.00 376 CYS A CA 1
ATOM 2965 C C . CYS A 1 376 ? -15.165 14.102 16.716 1.00 48.00 376 CYS A C 1
ATOM 2967 O O . CYS A 1 376 ? -14.514 13.969 17.755 1.00 48.00 376 CYS A O 1
ATOM 2969 N N . GLY A 1 377 ? -16.499 14.028 16.713 1.00 51.50 377 GLY A N 1
ATOM 2970 C CA . GLY A 1 377 ? -17.301 13.658 17.883 1.00 51.50 377 GLY A CA 1
ATOM 2971 C C . GLY A 1 377 ? -17.502 12.144 17.966 1.00 51.50 377 GLY A C 1
ATOM 2972 O O . GLY A 1 377 ? -17.891 11.528 16.978 1.00 51.50 377 GLY A O 1
ATOM 2973 N N . LEU A 1 378 ? -17.267 11.541 19.137 1.00 56.84 378 LEU A N 1
ATOM 2974 C CA . LEU A 1 378 ? -17.669 10.153 19.390 1.00 56.84 378 LEU A CA 1
ATOM 2975 C C . LEU A 1 378 ? -19.113 10.123 19.883 1.00 56.84 378 LEU A C 1
ATOM 2977 O O . LEU A 1 378 ? -19.424 10.761 20.887 1.00 56.84 378 LEU A O 1
ATOM 2981 N N . THR A 1 379 ? -19.968 9.329 19.244 1.00 58.84 379 THR A N 1
ATOM 2982 C CA . THR A 1 379 ? -21.281 8.995 19.800 1.00 58.84 379 THR A CA 1
ATOM 2983 C C . THR A 1 379 ? -21.144 7.709 20.603 1.00 58.84 379 THR A C 1
ATOM 2985 O O . THR A 1 379 ? -20.943 6.636 20.042 1.00 58.84 379 THR A O 1
ATOM 2988 N N . LEU A 1 380 ? -21.204 7.809 21.932 1.00 64.25 380 LEU A N 1
ATOM 2989 C CA . LEU A 1 380 ? -21.208 6.615 22.774 1.00 64.25 380 LEU A CA 1
ATOM 2990 C C . LEU A 1 380 ? -22.503 5.812 22.574 1.00 64.25 380 LEU A C 1
ATOM 2992 O O . LEU A 1 380 ? -23.553 6.404 22.304 1.00 64.25 380 LEU A O 1
ATOM 2996 N N . PRO A 1 381 ? -22.459 4.481 22.766 1.00 63.00 381 PRO A N 1
ATOM 2997 C CA . PRO A 1 381 ? -23.661 3.664 22.845 1.00 63.00 381 PRO A CA 1
ATOM 2998 C C . PRO A 1 381 ? -24.592 4.176 23.937 1.00 63.00 381 PRO A C 1
ATOM 3000 O O . PRO A 1 381 ? -24.152 4.748 24.940 1.00 63.00 381 PRO A O 1
ATOM 3003 N N . LYS A 1 382 ? -25.892 3.916 23.777 1.00 66.94 382 LYS A N 1
ATOM 3004 C CA . LYS A 1 382 ? -26.864 4.190 24.840 1.00 66.94 382 LYS A CA 1
ATOM 3005 C C . LYS A 1 382 ? -26.434 3.467 26.126 1.00 66.94 382 LYS A C 1
ATOM 3007 O O . LYS A 1 382 ? -25.884 2.370 26.030 1.00 66.94 382 LYS A O 1
ATOM 3012 N N . PRO A 1 383 ? -26.745 3.994 27.324 1.00 66.00 383 PRO A N 1
ATOM 3013 C CA . PRO A 1 383 ? -26.387 3.348 28.590 1.00 66.00 383 PRO A CA 1
ATOM 3014 C C . PRO A 1 383 ? -26.800 1.869 28.681 1.00 66.00 383 PRO A C 1
ATOM 3016 O O . PRO A 1 383 ? -26.097 1.069 29.286 1.00 66.00 383 PRO A O 1
ATOM 3019 N N . SER A 1 384 ? -27.904 1.493 28.024 1.00 63.88 384 SER A N 1
ATOM 3020 C CA . SER A 1 384 ? -28.413 0.118 27.952 1.00 63.88 384 SER A CA 1
ATOM 3021 C C . SER A 1 384 ? -27.567 -0.849 27.114 1.00 63.88 384 SER A C 1
ATOM 3023 O O . SER A 1 384 ? -27.828 -2.042 27.154 1.00 63.88 384 SER A O 1
ATOM 3025 N N . MET A 1 385 ? -26.611 -0.348 26.329 1.00 65.50 385 MET A N 1
ATOM 3026 C CA . MET A 1 385 ? -25.764 -1.137 25.425 1.00 65.50 385 MET A CA 1
ATOM 3027 C C . MET A 1 385 ? -24.374 -1.417 26.017 1.00 65.50 385 MET A C 1
ATOM 3029 O O . MET A 1 385 ? -23.560 -2.097 25.393 1.00 65.50 385 MET A O 1
ATOM 3033 N N . PHE A 1 386 ? -24.079 -0.894 27.213 1.00 76.69 386 PHE A N 1
ATOM 3034 C CA . PHE A 1 386 ? -22.887 -1.287 27.958 1.00 76.69 386 PHE A CA 1
ATOM 3035 C C . PHE A 1 386 ? -23.122 -2.620 28.682 1.00 76.69 386 PHE A C 1
ATOM 3037 O O . PHE A 1 386 ? -24.229 -2.866 29.166 1.00 76.69 386 PHE A O 1
ATOM 3044 N N . PRO A 1 387 ? -22.086 -3.468 28.810 1.00 79.12 387 PRO A N 1
ATOM 3045 C CA . PRO A 1 387 ? -22.219 -4.734 29.513 1.00 79.12 387 PRO A CA 1
ATOM 3046 C C . PRO A 1 387 ? -22.632 -4.534 30.975 1.00 79.12 387 PRO A C 1
ATOM 3048 O O . PRO A 1 387 ? -22.104 -3.672 31.680 1.00 79.12 387 PRO A O 1
ATOM 3051 N N . SER A 1 388 ? -23.554 -5.373 31.445 1.00 81.38 388 SER A N 1
ATOM 3052 C CA . SER A 1 388 ? -24.185 -5.269 32.770 1.00 81.38 388 SER A CA 1
ATOM 3053 C C . SER A 1 388 ? -23.206 -5.397 33.944 1.00 81.38 388 SER A C 1
ATOM 3055 O O . SER A 1 388 ? -23.451 -4.850 35.019 1.00 81.38 388 SER A O 1
ATOM 3057 N N . HIS A 1 389 ? -22.084 -6.093 33.746 1.00 86.62 389 HIS A N 1
ATOM 3058 C CA . HIS A 1 389 ? -21.055 -6.326 34.761 1.00 86.62 389 HIS A CA 1
ATOM 3059 C C . HIS A 1 389 ? -19.902 -5.307 34.727 1.00 86.62 389 HIS A C 1
ATOM 3061 O O . HIS A 1 389 ? -18.916 -5.463 35.455 1.00 86.62 389 HIS A O 1
ATOM 3067 N N . LEU A 1 390 ? -20.017 -4.246 33.921 1.00 87.19 390 LEU A N 1
ATOM 3068 C CA . LEU A 1 390 ? -18.975 -3.238 33.773 1.00 87.19 390 LEU A CA 1
ATOM 3069 C C . LEU A 1 390 ? -18.778 -2.440 35.075 1.00 87.19 390 LEU A C 1
ATOM 3071 O O . LEU A 1 390 ? -19.613 -1.637 35.479 1.00 87.19 390 LEU A O 1
ATOM 3075 N N . LYS A 1 391 ? -17.624 -2.625 35.726 1.00 90.75 391 LYS A N 1
ATOM 3076 C CA . LYS A 1 391 ? -17.242 -1.945 36.980 1.00 90.75 391 LYS A CA 1
ATOM 3077 C C . LYS A 1 391 ? -16.431 -0.675 36.743 1.00 90.75 391 LYS A C 1
ATOM 3079 O O . LYS A 1 391 ? -16.365 0.192 37.612 1.00 90.75 391 LYS A O 1
ATOM 3084 N N . LYS A 1 392 ? -15.723 -0.585 35.612 1.00 90.06 392 LYS A N 1
ATOM 3085 C CA . LYS A 1 392 ? -14.838 0.544 35.301 1.00 90.06 392 LYS A CA 1
ATOM 3086 C C . LYS A 1 392 ? -14.853 0.873 33.815 1.00 90.06 392 LYS A C 1
ATOM 3088 O O . LYS A 1 392 ? -14.398 0.070 33.005 1.00 90.06 392 LYS A O 1
ATOM 3093 N N . LEU A 1 393 ? -15.266 2.094 33.493 1.00 86.75 393 LEU A N 1
ATOM 3094 C CA . LEU A 1 393 ? -15.180 2.675 32.158 1.00 86.75 393 LEU A CA 1
ATOM 3095 C C . LEU A 1 393 ? -14.128 3.793 32.152 1.00 86.75 393 LEU A C 1
ATOM 3097 O O . LEU A 1 393 ? -14.107 4.644 33.041 1.00 86.75 393 LEU A O 1
ATOM 3101 N N . ARG A 1 394 ? -13.222 3.780 31.175 1.00 85.06 394 ARG A N 1
ATOM 3102 C CA . ARG A 1 394 ? -12.283 4.873 30.896 1.00 85.06 394 ARG A CA 1
ATOM 3103 C C . ARG A 1 394 ? -12.454 5.313 29.456 1.00 85.06 394 ARG A C 1
ATOM 3105 O O . ARG A 1 394 ? -12.342 4.489 28.559 1.00 85.06 394 ARG A O 1
ATOM 3112 N N . LEU A 1 395 ? -12.670 6.601 29.256 1.00 81.38 395 LEU A N 1
ATOM 3113 C CA . LEU A 1 395 ? -12.794 7.220 27.944 1.00 81.38 395 LEU A CA 1
ATOM 3114 C C . LEU A 1 395 ? -11.699 8.281 27.841 1.00 81.38 395 LEU A C 1
ATOM 3116 O O . LEU A 1 395 ? -1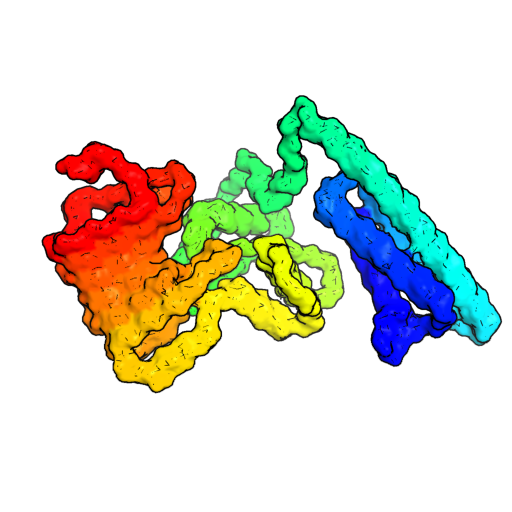1.560 9.104 28.745 1.00 81.38 395 LEU A O 1
ATOM 3120 N N . ASN A 1 396 ? -10.870 8.209 26.804 1.00 74.88 396 ASN A N 1
ATOM 3121 C CA . ASN A 1 396 ? -9.764 9.133 26.574 1.00 74.88 396 ASN A CA 1
ATOM 3122 C C . ASN A 1 396 ? -9.828 9.680 25.145 1.00 74.88 396 ASN A C 1
ATOM 3124 O O . ASN A 1 396 ? -10.093 8.924 24.212 1.00 74.88 396 ASN A O 1
ATOM 3128 N N . GLY A 1 397 ? -9.592 10.980 24.969 1.00 66.25 397 GLY A N 1
ATOM 3129 C CA . GLY A 1 397 ? -9.685 11.641 23.660 1.00 66.25 397 GLY A CA 1
ATOM 3130 C C . GLY A 1 397 ? -11.106 11.723 23.082 1.00 66.25 397 GLY A C 1
ATOM 3131 O O . GLY A 1 397 ? -11.274 12.053 21.913 1.00 66.25 397 GLY A O 1
ATOM 3132 N N . THR A 1 398 ? -12.139 11.420 23.876 1.00 66.62 398 THR A N 1
ATOM 3133 C CA . THR A 1 398 ? -13.548 11.515 23.472 1.00 66.62 398 THR A CA 1
ATOM 3134 C C . THR A 1 398 ? -14.077 12.932 23.675 1.00 66.62 398 THR A C 1
ATOM 3136 O O . THR A 1 398 ? -13.958 13.473 24.774 1.00 66.62 398 THR A O 1
ATOM 3139 N N . ASN A 1 399 ? -14.722 13.511 22.661 1.00 60.97 399 ASN A N 1
ATOM 3140 C CA . ASN A 1 399 ? -15.314 14.852 22.724 1.00 60.97 399 ASN A CA 1
ATOM 3141 C C . ASN A 1 399 ? -16.729 14.824 23.351 1.00 60.97 399 ASN A C 1
ATOM 3143 O O . ASN A 1 399 ? -17.706 15.212 22.715 1.00 60.97 399 ASN A O 1
ATOM 3147 N N . LEU A 1 400 ? -16.848 14.268 24.563 1.00 63.41 400 LEU A N 1
ATOM 3148 C CA . LEU A 1 400 ? -18.133 14.118 25.259 1.00 63.41 400 LEU A CA 1
ATOM 3149 C C . LEU A 1 400 ? -18.610 15.458 25.798 1.00 63.41 400 LEU A C 1
ATOM 3151 O O . LEU A 1 400 ? -17.858 16.169 26.466 1.00 63.41 400 LEU A O 1
ATOM 3155 N N . SER A 1 401 ? -19.873 15.782 25.541 1.00 60.94 401 SER A N 1
ATOM 3156 C CA . SER A 1 401 ? -20.502 16.964 26.108 1.00 60.94 401 SER A CA 1
ATOM 3157 C C . SER A 1 401 ? -21.054 16.668 27.505 1.00 60.94 401 SER A C 1
ATOM 3159 O O . SER A 1 401 ? -21.325 15.526 27.868 1.00 60.94 401 SER A O 1
ATOM 3161 N N . GLU A 1 402 ? -21.297 17.713 28.297 1.00 56.44 402 GLU A N 1
ATOM 3162 C CA . GLU A 1 402 ? -21.912 17.591 29.629 1.00 56.44 402 GLU A CA 1
ATOM 3163 C C . GLU A 1 402 ? -23.312 16.938 29.591 1.00 56.44 402 GLU A C 1
ATOM 3165 O O . GLU A 1 402 ? -23.786 16.412 30.596 1.00 56.44 402 GLU A O 1
ATOM 3170 N N . LYS A 1 403 ? -23.976 16.942 28.427 1.00 59.62 403 LYS A N 1
ATOM 3171 C CA . LYS A 1 403 ? -25.274 16.285 28.214 1.00 59.62 403 LYS A CA 1
ATOM 3172 C C . LYS A 1 403 ? -25.157 14.768 28.065 1.00 59.62 403 LYS A C 1
ATOM 3174 O O . LYS A 1 403 ? -26.125 14.084 28.358 1.00 59.62 403 LYS A O 1
ATOM 3179 N N . ASP A 1 404 ? -23.997 14.267 27.643 1.00 58.16 404 ASP A N 1
ATOM 3180 C CA . ASP A 1 404 ? -23.736 12.834 27.443 1.00 58.16 404 ASP A CA 1
ATOM 3181 C C . ASP A 1 404 ? -23.317 12.129 28.750 1.00 58.16 404 ASP A C 1
ATOM 3183 O O . ASP A 1 404 ? -23.188 10.908 28.789 1.00 58.16 404 ASP A O 1
ATOM 3187 N N . LEU A 1 405 ? -23.077 12.903 29.820 1.00 57.12 405 LEU A N 1
ATOM 3188 C CA . LEU A 1 405 ? -22.641 12.435 31.144 1.00 57.12 405 LEU A CA 1
ATOM 3189 C C . LEU A 1 405 ? -23.757 12.446 32.208 1.00 57.12 405 LEU A C 1
ATOM 3191 O O . LEU A 1 405 ? -23.494 12.078 33.354 1.00 57.12 405 LEU A O 1
ATOM 3195 N N . LYS A 1 406 ? -24.966 12.898 31.856 1.00 49.88 406 LYS A N 1
ATOM 3196 C CA . LYS A 1 406 ? -26.164 12.875 32.712 1.00 49.88 406 LYS A CA 1
ATOM 3197 C C . LYS A 1 406 ? -27.064 11.721 32.313 1.00 49.88 406 LYS A C 1
ATOM 3199 O O . LYS A 1 406 ? -27.654 11.123 33.239 1.00 49.88 406 LYS A O 1
#

InterPro domains:
  IPR002182 NB-ARC [PF00931] (158-238)
  IPR027417 P-loop containing nucleoside triphosphate hydrolase [G3DSA:3.40.50.300] (128-277)
  IPR027417 P-loop containing nucleoside triphosphate hydrolase [SSF52540] (143-259)

Nearest PDB structures (foldseek):
  4m70-assembly5_Q  TM=8.041E-01  e=3.458E-03  Solanum tuberosum
  4m70-assembly1_A  TM=8.043E-01  e=2.114E-02  Solanum tuberosum
  8snb-assembly1_6Q  TM=4.104E-01  e=1.432E-01  Strongylocentrotus purpuratus
  4hyj-assembly2_B  TM=2.952E-01  e=2.594E+00  Exiguobacterium artemiae

Sequence (406 aa):
MACVALTSLIATMKLEFLQPNNPRVSLDDEASLSIKSLFKKLSSLQAFVQEKSGTRELEMKIRDFALEAEDRIEIQLSNFVLANNAEDQQKACQKLHHILQEAAENAAELLKLSSSISKEAVKNARSEGSVISWLKHDSASEPSNVMVGRRHDRKVIMNDLTDSLWCNELKVVSIVGMAGIGKTTLASSVYEDPEVASSFDVRRWVSMPADRGYNNVSQMLLTLLWTVVAEAEETKNGRIPVDDDVASEQVYKCLKEWFEGLDYVVSTNRNLQTLVVSGKESQFGAPTHLPCTIWESPQLQHLELGKPYVIDPPSMDKDNMRTLSWVYYRAGVFCRFPNIEKLKVFVFCSDPIILDNLEYMERLERLSISVTSFGCGLTLPKPSMFPSHLKKLRLNGTNLSEKDLK

Radius of gyration: 29.32 Å; Cα contacts (8 Å, |Δi|>4): 457; chains: 1; bounding box: 70×63×76 Å

Solvent-accessible surface area (backbone atoms only — not comparable to full-atom values): 24092 Å² total; per-residue (Å²): 111,28,57,57,29,41,51,48,33,52,48,54,50,40,68,44,63,62,42,95,87,67,42,82,59,91,66,56,77,67,54,53,51,47,50,55,52,29,51,54,40,52,52,53,51,43,52,45,55,70,69,67,72,63,53,76,68,55,42,49,54,50,19,54,51,22,47,54,49,36,55,55,49,52,52,29,51,49,45,35,75,68,37,91,46,73,68,48,27,48,53,23,49,55,52,41,50,53,52,49,49,51,48,34,51,55,42,49,52,54,52,51,53,50,56,52,53,51,56,52,53,62,65,57,57,77,80,57,94,76,82,78,85,73,75,62,77,83,48,96,72,74,99,75,79,78,86,71,95,51,68,64,63,52,50,53,54,49,49,56,58,58,58,39,77,78,44,101,57,94,80,84,86,84,85,84,78,66,87,90,75,48,60,67,60,51,52,49,59,50,61,70,28,67,70,50,54,73,71,42,98,75,83,86,87,84,87,80,75,95,79,71,90,81,58,72,62,51,55,49,37,50,51,53,39,49,66,61,47,71,79,55,84,90,75,80,90,78,73,79,66,94,43,60,68,60,31,47,52,49,39,48,48,74,77,45,62,54,68,87,56,52,60,55,55,39,69,73,39,64,80,43,36,68,49,76,49,77,67,79,84,69,94,75,83,65,79,39,47,48,67,64,59,65,60,71,35,81,48,38,24,32,40,41,38,61,51,60,26,41,65,63,61,58,97,57,71,35,70,60,27,32,35,44,33,27,30,48,73,55,91,75,43,62,74,36,37,64,42,30,31,34,42,27,35,28,44,84,58,91,64,74,55,74,64,71,73,44,48,73,33,63,48,25,30,33,44,34,44,38,38,57,60,89,89,64,58,57,51,75,59,59,81,86,40,49,27,89,51,54,77,41,82,44,79,38,72,62,61,71,52,80,79,79,76,110

Organism: Ipomoea batatas (NCBI:txid4120)

Secondary structure (DSSP, 8-state):
-HHHHHHHHHHHHHHHH--SS--SS---HHHHHHHHHHHHHHHHHHHHHHTT-S-HHHHHHHHHHHHHHHHHHHHHHHHHHT-SSHHHHHHHHHHHHHHHHHHHHHHHHHHHHHHHHHHHHHHHTTS-----TTTTSSS---TT----S-HHHHHHHHHHHHHGGGS-----------TTSSHHHHHHHHHT-HHHHHH-S--------S--SS-HHHHHHHHHHHHHHTTS-S----PPPSSHHHHHHHHHHHH----TTHHHHHHH-TT--EEEE--PPPTT-PPEEEPGGGGG-TT--EEEEEEEEEEPPPSS--TT--EEEEEE--TTSGGG-TT-SEEEEEEE-SS----TTGGG-TT--EEEEEEE-SSPPP-PPPGGGS-TT--EEEEES----TTTT-